Protein AF-0000000081331770 (afdb_homodimer)

Foldseek 3Di:
DPAPDLPPLDALQVFDDQKEAAWHKDAWHKNPKDFAQWKKKKAWQAAKKWKDFPFKIFIHFHQKIKIGAHGTIMMITTHGITGIMMMTGHNVLSVLADPHIFIFGHDPLLVVLRVCRNVDDSPDDCCDDPNVVSSVVNSVCRRPTDTDPRMQGHFDDPLCVVVVVPLLAQRDDLVVSCVSSVHHSVVQQVRCCVRGVDGPVRSSLSSLLNNQSNCVSNPHDLQVSCVRNPHPDSVRSQVSNCVVPVHGPVVVPVVD/DCAPDLPPLDALQVFDDQKEAAWYKDAWHKNPKDFAQWKKKKAWQAAKKWKDFPFKIFIHFHQKIKIGAHGTIMMITTHGITGIMMMTGHNVLSVLADPHIFIFGHDPLLVVLRVCRNVDDSPDDCCDDPNVVSSVVNSVCRRPTDTDPRMQGHFDDPLCVVVVVPLLAQRDDLVVSCVSSVHHQVVQQVRCCVRGVDGPVVSSLSSLLNNQSNCVSNPHDLQVSCVRNPHPDSVRSQVSNCVVPVHGPVVVPVVD

pLDDT: mean 90.41, std 10.56, range [33.41, 98.38]

Organism: NCBI:txid2813360

Sequence (512 aa):
MAWLAADASFDPDHLAAPVIGIAALLGDHDSGLHQHQRGQLLFTREGCTRITLDNQLCLLPPTRAAWIPCGLPHRAVMQRTVDYRSVYLSPALARQLPSQVRVIEVSPLLRAVLEPMAMAAFDTDWSRGRYAHLLALCLSEICDAAEQPMLLPLPQDKRLAPLMSSLDTLPPSLQALEQQVGASAKTIGRIFQRETGLGYQQWRQQWRLMRVIELLATGRSISYCAFELGFTSDSALIAFFKHMTGTTPRGYFKARMAWLAADASFDPDHLAAPVIGIAALLGDHDSGLHQHQRGQLLFTREGCTRITLDNQLCLLPPTRAAWIPCGLPHRAVMQRTVDYRSVYLSPALARQLPSQVRVIEVSPLLRAVLEPMAMAAFDTDWSRGRYAHLLALCLSEICDAAEQPMLLPLPQDKRLAPLMSSLDTLPPSLQALEQQVGASAKTIGRIFQRETGLGYQQWRQQWRLMRVIELLATGRSISYCAFELGFTSDSALIAFFKHMTGTTPRGYFKAR

Nearest PDB structures (foldseek):
  2ozj-assembly2_B-3  TM=8.052E-01  e=2.556E-04  Desulfitobacterium hafniense DCB-2
  2pfw-assembly1_B  TM=8.222E-01  e=6.216E-04  Shewanella frigidimarina NCIMB 400
  4axo-assembly1_A  TM=8.535E-01  e=2.734E-03  Clostridioides difficile 630
  3lwc-assembly1_A-2  TM=7.641E-01  e=3.902E-03  Rhizobium johnstonii 3841
  1y3t-assembly1_B  TM=4.745E-01  e=3.837E-05  Bacillus subtilis

Solvent-accessible surface area (backbone atoms only — not comparable to full-atom values): 27132 Å² total; per-residue (Å²): 108,63,59,58,56,82,77,58,84,76,64,74,76,80,53,81,41,58,54,41,33,36,32,31,78,30,49,73,34,70,69,48,81,43,65,42,64,36,13,36,41,42,34,30,75,34,24,40,36,40,33,40,41,90,52,32,41,33,58,36,46,54,56,26,29,37,40,38,37,52,58,52,55,35,26,46,37,31,50,53,65,24,41,37,36,34,38,33,26,31,54,78,62,35,68,79,41,68,85,54,72,42,36,27,52,51,46,65,47,44,50,34,40,45,52,60,47,16,54,38,59,67,80,54,64,59,86,47,68,71,48,23,32,39,49,53,49,41,54,51,44,61,69,69,36,56,76,46,93,41,65,43,60,42,68,76,56,72,70,50,44,71,62,66,76,43,68,90,49,76,76,68,54,68,72,57,42,24,69,73,49,71,44,51,64,67,55,51,34,50,49,27,33,72,57,46,71,30,44,53,67,58,44,51,50,51,50,50,49,53,48,48,52,49,42,45,52,69,68,48,51,64,60,56,44,14,60,73,67,68,40,94,34,54,66,52,39,43,50,51,42,21,71,73,72,72,39,42,69,65,56,68,62,53,85,101,107,63,59,55,57,82,77,59,84,75,64,73,77,79,53,83,42,57,54,42,33,36,34,32,80,30,48,74,36,69,69,48,80,42,64,43,63,36,12,35,41,41,34,28,73,35,24,40,36,41,33,40,42,90,52,30,40,33,58,36,46,53,55,25,29,38,40,38,36,53,57,51,56,34,26,45,38,33,50,54,64,23,41,38,35,32,37,34,27,30,54,78,60,36,67,79,41,67,86,53,74,43,35,27,50,50,46,66,47,44,51,33,42,45,52,60,46,14,49,40,59,67,81,53,65,57,85,48,68,70,47,24,31,39,49,54,49,42,54,51,42,62,67,68,37,53,76,44,94,40,65,43,60,41,66,76,58,72,70,50,44,71,61,66,75,43,67,91,47,78,76,69,54,67,70,57,42,26,69,72,50,72,45,52,64,67,55,51,33,50,47,27,32,73,57,45,71,30,44,54,69,58,45,48,50,51,49,49,51,52,49,47,51,48,42,45,52,68,67,47,51,64,60,54,44,14,58,73,68,69,40,93,33,53,67,52,39,43,51,51,42,22,70,74,70,71,39,44,69,64,56,66,61,52,85,101

InterPro domains:
  IPR003313 AraC-type arabinose-binding/dimerisation domain [PF02311] (20-117)
  IPR009057 Homedomain-like superfamily [SSF46689] (207-254)
  IPR011051 RmlC-like cupin domain superfamily [SSF51182] (19-183)
  IPR018060 AraC-like, DNA binding HTH domain [PF12833] (179-254)
  IPR018060 AraC-like, DNA binding HTH domain [PS01124] (157-255)
  IPR018060 AraC-like, DNA binding HTH domain [SM00342] (171-253)

Radius of gyration: 28.7 Å; Cα contacts (8 Å, |Δi|>4): 952; chains: 2; bounding box: 47×92×62 Å

Secondary structure (DSSP, 8-state):
-----TT----GGG--SSEEEEEEEESSEE--SB--SSEEEEEEEES-EEEEETTEEEEE-TTEEEEE-TT--EEEEE-S-EEEEEEEE-HHHHTTS-SS-EEEE--HHHHHHHHHHHHS-TT---SSHHHHHHHHHHHHHHHHSPB---EEE----GGGHHHHHTTTSPPPPHHHHHHHHT--HHHHHHHHHHHHSS-HHHHHHHHHHHHHHHHHHTT--HHHHHHHTT-S-HHHHHHHHHHHHSS-HHHHHHT-/--B--TT----GGG--SSEEEEEEEESSEE--SB--SSEEEEEEEES-EEEEETTEEEEE-TTEEEEE-TT--EEEEE-S-EEEEEEEE-HHHHTTS-SS-EEEE--HHHHHHHHHHHHS-TT---SSHHHHHHHHHHHHHHHHSPB---EEE----GGGHHHHHTTTSPPPPHHHHHHHHT--HHHHHHHHHHHHSS-HHHHHHHHHHHHHHHHHHTT--HHHHHHHTT-S-HHHHHHHHHHHHSS-HHHHHH--

Structure (mmCIF, N/CA/C/O backbone):
data_AF-0000000081331770-model_v1
#
loop_
_entity.id
_entity.type
_entity.pdbx_description
1 polymer 'Helix-turn-helix domain-containing protein'
#
loop_
_atom_site.group_PDB
_atom_site.id
_atom_site.type_symbol
_atom_site.label_atom_id
_atom_site.label_alt_id
_atom_site.label_comp_id
_atom_site.label_asym_id
_atom_site.label_entity_id
_atom_site.label_seq_id
_atom_site.pdbx_PDB_ins_code
_atom_site.Cartn_x
_atom_site.Cartn_y
_atom_site.Cartn_z
_atom_site.occupancy
_atom_site.B_iso_or_equiv
_atom_site.auth_seq_id
_atom_site.auth_comp_id
_atom_site.auth_asym_id
_atom_site.auth_atom_id
_atom_site.pdbx_PDB_model_num
ATOM 1 N N . MET A 1 1 ? 20 -4.035 0.643 1 33.41 1 MET A N 1
ATOM 2 C CA . MET A 1 1 ? 19.219 -4.809 -0.312 1 33.41 1 MET A CA 1
ATOM 3 C C . MET A 1 1 ? 20.016 -5.992 -0.851 1 33.41 1 MET A C 1
ATOM 5 O O . MET A 1 1 ? 21.094 -5.812 -1.406 1 33.41 1 MET A O 1
ATOM 9 N N . ALA A 1 2 ? 19.984 -7.027 -0.24 1 39.53 2 ALA A N 1
ATOM 10 C CA . ALA A 1 2 ? 20.828 -8.047 -0.861 1 39.53 2 ALA A CA 1
ATOM 11 C C . ALA A 1 2 ? 20.422 -8.289 -2.311 1 39.53 2 ALA A C 1
ATOM 13 O O . ALA A 1 2 ? 19.266 -8.641 -2.586 1 39.53 2 ALA A O 1
ATOM 14 N N . TRP A 1 3 ? 20.844 -7.465 -3.16 1 42.75 3 TRP A N 1
ATOM 15 C CA . TRP A 1 3 ? 20.75 -7.691 -4.598 1 42.75 3 TRP A CA 1
ATOM 16 C C . TRP A 1 3 ? 21.344 -9.039 -4.984 1 42.75 3 TRP A C 1
ATOM 18 O O . TRP A 1 3 ? 22.516 -9.305 -4.695 1 42.75 3 TRP A O 1
ATOM 28 N N . LEU A 1 4 ? 20.672 -9.961 -4.758 1 46.44 4 LEU A N 1
ATOM 29 C CA . LEU A 1 4 ? 21.281 -11.148 -5.332 1 46.44 4 LEU A CA 1
ATOM 30 C C . LEU A 1 4 ? 21.5 -10.984 -6.832 1 46.44 4 LEU A C 1
ATOM 32 O O . LEU A 1 4 ? 20.594 -10.578 -7.555 1 46.44 4 LEU A O 1
ATOM 36 N N . ALA A 1 5 ? 22.578 -10.875 -7.152 1 45.22 5 ALA A N 1
ATOM 37 C CA . ALA A 1 5 ? 22.922 -11.047 -8.562 1 45.22 5 ALA A CA 1
ATOM 38 C C . ALA A 1 5 ? 22.234 -12.266 -9.156 1 45.22 5 ALA A C 1
ATOM 40 O O . ALA A 1 5 ? 22.016 -13.266 -8.461 1 45.22 5 ALA A O 1
ATOM 41 N N . ALA A 1 6 ? 21.469 -12.109 -10.258 1 45.16 6 ALA A N 1
ATOM 42 C CA . ALA A 1 6 ? 20.734 -13.07 -11.086 1 45.16 6 ALA A CA 1
ATOM 43 C C . ALA A 1 6 ? 21.25 -14.492 -10.852 1 45.16 6 ALA A C 1
ATOM 45 O O . ALA A 1 6 ? 20.469 -15.445 -10.828 1 45.16 6 ALA A O 1
ATOM 46 N N . ASP A 1 7 ? 22.5 -14.664 -10.844 1 43.66 7 ASP A N 1
ATOM 47 C CA . ASP A 1 7 ? 23.156 -15.961 -10.906 1 43.66 7 ASP A CA 1
ATOM 48 C C . ASP A 1 7 ? 23.484 -16.484 -9.508 1 43.66 7 ASP A C 1
ATOM 50 O O . ASP A 1 7 ? 24.016 -17.594 -9.359 1 43.66 7 ASP A O 1
ATOM 54 N N . ALA A 1 8 ? 23.375 -15.727 -8.555 1 51.72 8 ALA A N 1
ATOM 55 C CA . ALA A 1 8 ? 23.953 -16.203 -7.301 1 51.72 8 ALA A CA 1
ATOM 56 C C . ALA A 1 8 ? 23.078 -17.281 -6.664 1 51.72 8 ALA A C 1
ATOM 58 O O . ALA A 1 8 ? 21.859 -17.109 -6.539 1 51.72 8 ALA A O 1
ATOM 59 N N . SER A 1 9 ? 23.438 -18.609 -6.793 1 60.59 9 SER A N 1
ATOM 60 C CA . SER A 1 9 ? 22.891 -19.781 -6.109 1 60.59 9 SER A CA 1
ATOM 61 C C . SER A 1 9 ? 22.547 -19.469 -4.664 1 60.59 9 SER A C 1
ATOM 63 O O . SER A 1 9 ? 23.422 -19.344 -3.812 1 60.59 9 SER A O 1
ATOM 65 N N . PHE A 1 10 ? 21.562 -18.719 -4.449 1 71.75 10 PHE A N 1
ATOM 66 C CA . PHE A 1 10 ? 21.156 -18.422 -3.08 1 71.75 10 PHE A CA 1
ATOM 67 C C . PHE A 1 10 ? 20.531 -19.656 -2.428 1 71.75 10 PHE A C 1
ATOM 69 O O . PHE A 1 10 ? 19.578 -20.219 -2.953 1 71.75 10 PHE A O 1
ATOM 76 N N . ASP A 1 11 ? 21.281 -20.203 -1.466 1 81.62 11 ASP A N 1
ATOM 77 C CA . ASP A 1 11 ? 20.766 -21.328 -0.687 1 81.62 11 ASP A CA 1
ATOM 78 C C . ASP A 1 11 ? 20.25 -20.859 0.676 1 81.62 11 ASP A C 1
ATOM 80 O O . ASP A 1 11 ? 21.047 -20.672 1.604 1 81.62 11 ASP A O 1
ATOM 84 N N . PRO A 1 12 ? 18.969 -20.734 0.854 1 84.56 12 PRO A N 1
ATOM 85 C CA . PRO A 1 12 ? 18.406 -20.219 2.109 1 84.56 12 PRO A CA 1
ATOM 86 C C . PRO A 1 12 ? 18.609 -21.188 3.275 1 84.56 12 PRO A C 1
ATOM 88 O O . PRO A 1 12 ? 18.484 -20.797 4.438 1 84.56 12 PRO A O 1
ATOM 91 N N . ASP A 1 13 ? 18.953 -22.406 3 1 89.5 13 ASP A N 1
ATOM 92 C CA . ASP A 1 13 ? 19.016 -23.422 4.043 1 89.5 13 ASP A CA 1
ATOM 93 C C . ASP A 1 13 ? 20.266 -23.25 4.906 1 89.5 13 ASP A C 1
ATOM 95 O O . ASP A 1 13 ? 20.359 -23.797 6 1 89.5 13 ASP A O 1
ATOM 99 N N . HIS A 1 14 ? 21.203 -22.438 4.465 1 87.06 14 HIS A N 1
ATOM 100 C CA . HIS A 1 14 ? 22.438 -22.25 5.207 1 87.06 14 HIS A CA 1
ATOM 101 C C . HIS A 1 14 ? 22.266 -21.172 6.285 1 87.06 14 HIS A C 1
ATOM 103 O O . HIS A 1 14 ? 23.141 -21.031 7.152 1 87.06 14 HIS A O 1
ATOM 109 N N . LEU A 1 15 ? 21.234 -20.469 6.234 1 88.62 15 LEU A N 1
ATOM 110 C CA . LEU A 1 15 ? 21 -19.375 7.176 1 88.62 15 LEU A CA 1
ATOM 111 C C . LEU A 1 15 ? 20.156 -19.844 8.359 1 88.62 15 LEU A C 1
ATOM 113 O O . LEU A 1 15 ? 19.266 -20.688 8.195 1 88.62 15 LEU A O 1
ATOM 117 N N . ALA A 1 16 ? 20.391 -19.344 9.484 1 89.88 16 ALA A N 1
ATOM 118 C CA . ALA A 1 16 ? 19.797 -19.859 10.719 1 89.88 16 ALA A CA 1
ATOM 119 C C . ALA A 1 16 ? 18.484 -19.156 11.031 1 89.88 16 ALA A C 1
ATOM 121 O O . ALA A 1 16 ? 17.594 -19.734 11.664 1 89.88 16 ALA A O 1
ATOM 122 N N . ALA A 1 17 ? 18.359 -17.922 10.633 1 94 17 ALA A N 1
ATOM 123 C CA . ALA A 1 17 ? 17.156 -17.156 10.984 1 94 17 ALA A CA 1
ATOM 124 C C . ALA A 1 17 ? 15.898 -17.844 10.477 1 94 17 ALA A C 1
ATOM 126 O O . ALA A 1 17 ? 15.906 -18.453 9.398 1 94 17 ALA A O 1
ATOM 127 N N . PRO A 1 18 ? 14.875 -17.781 11.219 1 96.69 18 PRO A N 1
ATOM 128 C CA . PRO A 1 18 ? 13.656 -18.484 10.812 1 96.69 18 PRO A CA 1
ATOM 129 C C . PRO A 1 18 ? 13.023 -17.891 9.555 1 96.69 18 PRO A C 1
ATOM 131 O O . PRO A 1 18 ? 12.242 -18.562 8.875 1 96.69 18 PRO A O 1
ATOM 134 N N . VAL A 1 19 ? 13.336 -16.672 9.25 1 97.62 19 VAL A N 1
ATOM 135 C CA . VAL A 1 19 ? 12.852 -15.984 8.055 1 97.62 19 VAL A CA 1
ATOM 136 C C . VAL A 1 19 ? 14.023 -15.375 7.285 1 97.62 19 VAL A C 1
ATOM 138 O O . VAL A 1 19 ? 14.875 -14.719 7.879 1 97.62 19 VAL A O 1
ATOM 141 N N . ILE A 1 20 ? 14.078 -15.617 6.039 1 95.88 20 ILE A N 1
ATOM 142 C CA . ILE A 1 20 ? 15.094 -15.039 5.16 1 95.88 20 ILE A CA 1
ATOM 143 C C . ILE A 1 20 ? 14.406 -14.32 3.998 1 95.88 20 ILE A C 1
ATOM 145 O O . ILE A 1 20 ? 13.609 -14.922 3.27 1 95.88 20 ILE A O 1
ATOM 149 N N . GLY A 1 21 ? 14.68 -13.023 3.848 1 94.5 21 GLY A N 1
ATOM 150 C CA . GLY A 1 21 ? 14.109 -12.242 2.758 1 94.5 21 GLY A CA 1
ATOM 151 C C . GLY A 1 21 ? 15.125 -11.891 1.687 1 94.5 21 GLY A C 1
ATOM 152 O O . GLY A 1 21 ? 16.297 -11.672 1.985 1 94.5 21 GLY A O 1
ATOM 153 N N . ILE A 1 22 ? 14.641 -11.898 0.518 1 92.5 22 ILE A N 1
ATOM 154 C CA . ILE A 1 22 ? 15.461 -11.477 -0.608 1 92.5 22 ILE A CA 1
ATOM 155 C C . ILE A 1 22 ? 14.656 -10.547 -1.518 1 92.5 22 ILE A C 1
ATOM 157 O O . ILE A 1 22 ? 13.477 -10.797 -1.778 1 92.5 22 ILE A O 1
ATOM 161 N N . ALA A 1 23 ? 15.242 -9.469 -1.907 1 91.88 23 ALA A N 1
ATOM 162 C CA . ALA A 1 23 ? 14.703 -8.562 -2.918 1 91.88 23 ALA A CA 1
ATOM 163 C C . ALA A 1 23 ? 15.719 -8.32 -4.035 1 91.88 23 ALA A C 1
ATOM 165 O O . ALA A 1 23 ? 16.906 -8.164 -3.775 1 91.88 23 ALA A O 1
ATOM 166 N N . ALA A 1 24 ? 15.148 -8.43 -5.273 1 88.12 24 ALA A N 1
ATOM 167 C CA . ALA A 1 24 ? 16.047 -8.234 -6.402 1 88.12 24 ALA A CA 1
ATOM 168 C C . ALA A 1 24 ? 15.297 -7.734 -7.629 1 88.12 24 ALA A C 1
ATOM 170 O O . ALA A 1 24 ? 14.086 -7.953 -7.75 1 88.12 24 ALA A O 1
ATOM 171 N N . LEU A 1 25 ? 15.961 -7.004 -8.391 1 87 25 LEU A N 1
ATOM 172 C CA . LEU A 1 25 ? 15.531 -6.746 -9.766 1 87 25 LEU A CA 1
ATOM 173 C C . LEU A 1 25 ? 16.234 -7.691 -10.734 1 87 25 LEU A C 1
ATOM 175 O O . LEU A 1 25 ? 17.438 -7.621 -10.922 1 87 25 LEU A O 1
ATOM 179 N N . LEU A 1 26 ? 15.398 -8.531 -11.281 1 83.69 26 LEU A N 1
ATOM 180 C CA . LEU A 1 26 ? 15.984 -9.594 -12.102 1 83.69 26 LEU A CA 1
ATOM 181 C C . LEU A 1 26 ? 15.625 -9.398 -13.57 1 83.69 26 LEU A C 1
ATOM 183 O O . LEU A 1 26 ? 14.508 -9 -13.891 1 83.69 26 LEU A O 1
ATOM 187 N N . GLY A 1 27 ? 16.578 -9.562 -14.367 1 82.88 27 GLY A N 1
ATOM 188 C CA . GLY A 1 27 ? 16.266 -9.75 -15.773 1 82.88 27 GLY A CA 1
ATOM 189 C C . GLY A 1 27 ? 15.883 -11.18 -16.109 1 82.88 27 GLY A C 1
ATOM 190 O O . GLY A 1 27 ? 15.211 -11.852 -15.328 1 82.88 27 GLY A O 1
ATOM 191 N N . ASP A 1 28 ? 16.25 -11.617 -17.328 1 85.19 28 ASP A N 1
ATOM 192 C CA . ASP A 1 28 ? 16.047 -13.031 -17.641 1 85.19 28 ASP A CA 1
ATOM 193 C C . ASP A 1 28 ? 16.766 -13.93 -16.641 1 85.19 28 ASP A C 1
ATOM 195 O O . ASP A 1 28 ? 17.969 -13.773 -16.422 1 85.19 28 ASP A O 1
ATOM 199 N N . HIS A 1 29 ? 15.914 -14.75 -16.047 1 87.31 29 HIS A N 1
ATOM 200 C CA . HIS A 1 29 ? 16.469 -15.617 -15.023 1 87.31 29 HIS A CA 1
ATOM 201 C C . HIS A 1 29 ? 15.812 -17 -15.039 1 87.31 29 HIS A C 1
ATOM 203 O O . HIS A 1 29 ? 14.594 -17.094 -15.211 1 87.31 29 HIS A O 1
ATOM 209 N N . ASP A 1 30 ? 16.609 -17.984 -14.922 1 89.19 30 ASP A N 1
ATOM 210 C CA . ASP A 1 30 ? 16.188 -19.375 -14.742 1 89.19 30 ASP A CA 1
ATOM 211 C C . ASP A 1 30 ? 16.828 -19.984 -13.492 1 89.19 30 ASP A C 1
ATOM 213 O O . ASP A 1 30 ? 18.047 -20.203 -13.461 1 89.19 30 ASP A O 1
ATOM 217 N N . SER A 1 31 ? 16.047 -20.266 -12.5 1 88.19 31 SER A N 1
ATOM 218 C CA . SER A 1 31 ? 16.578 -20.766 -11.242 1 88.19 31 SER A CA 1
ATOM 219 C C . SER A 1 31 ? 17.094 -22.188 -11.383 1 88.19 31 SER A C 1
ATOM 221 O O . SER A 1 31 ? 17.812 -22.688 -10.508 1 88.19 31 SER A O 1
ATOM 223 N N . GLY A 1 32 ? 16.734 -22.844 -12.562 1 89.44 32 GLY A N 1
ATOM 224 C CA . GLY A 1 32 ? 16.938 -24.297 -12.617 1 89.44 32 GLY A CA 1
ATOM 225 C C . GLY A 1 32 ? 16.078 -25.047 -11.617 1 89.44 32 GLY A C 1
ATOM 226 O O . GLY A 1 32 ? 15.445 -24.438 -10.75 1 89.44 32 GLY A O 1
ATOM 227 N N . LEU A 1 33 ? 15.961 -26.297 -11.828 1 90.94 33 LEU A N 1
ATOM 228 C CA . LEU A 1 33 ? 15.234 -27.125 -10.875 1 90.94 33 LEU A CA 1
ATOM 229 C C . LEU A 1 33 ? 15.969 -27.188 -9.539 1 90.94 33 LEU A C 1
ATOM 231 O O . LEU A 1 33 ? 17.172 -27.422 -9.492 1 90.94 33 LEU A O 1
ATOM 235 N N . HIS A 1 34 ? 15.32 -26.859 -8.484 1 92.62 34 HIS A N 1
ATOM 236 C CA . HIS A 1 34 ? 15.914 -26.891 -7.152 1 92.62 34 HIS A CA 1
ATOM 237 C C . HIS A 1 34 ? 14.859 -27.109 -6.078 1 92.62 34 HIS A C 1
ATOM 239 O O . HIS A 1 34 ? 13.664 -27.156 -6.379 1 92.62 34 HIS A O 1
ATOM 245 N N . GLN A 1 35 ? 15.336 -27.359 -4.895 1 93.19 35 GLN A N 1
ATOM 246 C CA . GLN A 1 35 ? 14.461 -27.484 -3.73 1 93.19 35 GLN A CA 1
ATOM 247 C C . GLN A 1 35 ? 15.164 -26.984 -2.469 1 93.19 35 GLN A C 1
ATOM 249 O O . GLN A 1 35 ? 16.391 -26.828 -2.451 1 93.19 35 GLN A O 1
ATOM 254 N N . HIS A 1 36 ? 14.477 -26.703 -1.533 1 93.5 36 HIS A N 1
ATOM 255 C CA . HIS A 1 36 ? 14.984 -26.297 -0.229 1 93.5 36 HIS A CA 1
ATOM 256 C C . HIS A 1 36 ? 14.031 -26.719 0.888 1 93.5 36 HIS A C 1
ATOM 258 O O . HIS A 1 36 ? 12.883 -27.062 0.628 1 93.5 36 HIS A O 1
ATOM 264 N N . GLN A 1 37 ? 14.641 -26.734 2.107 1 95.25 37 GLN A N 1
ATOM 265 C CA . GLN A 1 37 ? 13.906 -27.219 3.273 1 95.25 37 GLN A CA 1
ATOM 266 C C . GLN A 1 37 ? 12.93 -26.156 3.783 1 95.25 37 GLN A C 1
ATOM 268 O O . GLN A 1 37 ? 12.055 -26.453 4.598 1 95.25 37 GLN A O 1
ATOM 273 N N . ARG A 1 38 ? 13.055 -25.016 3.312 1 97.25 38 ARG A N 1
ATOM 274 C CA . ARG A 1 38 ? 12.219 -23.906 3.744 1 97.25 38 ARG A CA 1
ATOM 275 C C . ARG A 1 38 ? 11.023 -23.734 2.811 1 97.25 38 ARG A C 1
ATOM 277 O O . ARG A 1 38 ? 11.086 -24.094 1.633 1 97.25 38 ARG A O 1
ATOM 284 N N . GLY A 1 39 ? 9.922 -23.297 3.416 1 97.19 39 GLY A N 1
ATOM 285 C CA . GLY A 1 39 ? 8.883 -22.781 2.535 1 97.19 39 GLY A CA 1
ATOM 286 C C . GLY A 1 39 ? 9.242 -21.453 1.895 1 97.19 39 GLY A C 1
ATOM 287 O O . GLY A 1 39 ? 10.086 -20.719 2.406 1 97.19 39 GLY A O 1
ATOM 288 N N . GLN A 1 40 ? 8.609 -21.219 0.842 1 96.81 40 GLN A N 1
ATOM 289 C CA . GLN A 1 40 ? 8.953 -20 0.123 1 96.81 40 GLN A CA 1
ATOM 290 C C . GLN A 1 40 ? 7.699 -19.281 -0.357 1 96.81 40 GLN A C 1
ATOM 292 O O . GLN A 1 40 ? 6.785 -19.906 -0.907 1 96.81 40 GLN A O 1
ATOM 297 N N . LEU A 1 41 ? 7.566 -18.031 -0.028 1 97.5 41 LEU A N 1
ATOM 298 C CA . LEU A 1 41 ? 6.602 -17.141 -0.656 1 97.5 41 LEU A CA 1
ATOM 299 C C . LEU A 1 41 ? 7.273 -16.281 -1.725 1 97.5 41 LEU A C 1
ATOM 301 O O . LEU A 1 41 ? 8.125 -15.453 -1.413 1 97.5 41 LEU A O 1
ATOM 305 N N . LEU A 1 42 ? 6.887 -16.484 -2.965 1 95.19 42 LEU A N 1
ATOM 306 C CA . LEU A 1 42 ? 7.445 -15.773 -4.109 1 95.19 42 LEU A CA 1
ATOM 307 C C . LEU A 1 42 ? 6.461 -14.734 -4.645 1 95.19 42 LEU A C 1
ATOM 309 O O . LEU A 1 42 ? 5.293 -15.055 -4.895 1 95.19 42 LEU A O 1
ATOM 313 N N . PHE A 1 43 ? 6.938 -13.555 -4.605 1 92.5 43 PHE A N 1
ATOM 314 C CA . PHE A 1 43 ? 6.121 -12.414 -5.004 1 92.5 43 PHE A CA 1
ATOM 315 C C . PHE A 1 43 ? 6.844 -11.57 -6.043 1 92.5 43 PHE A C 1
ATOM 317 O O . PHE A 1 43 ? 8.055 -11.336 -5.934 1 92.5 43 PHE A O 1
ATOM 324 N N . THR A 1 44 ? 6.121 -11.172 -7.141 1 85.69 44 THR A N 1
ATOM 325 C CA . THR A 1 44 ? 6.668 -10.266 -8.148 1 85.69 44 THR A CA 1
ATOM 326 C C . THR A 1 44 ? 5.855 -8.977 -8.219 1 85.69 44 THR A C 1
ATOM 328 O O . THR A 1 44 ? 4.652 -9.008 -8.484 1 85.69 44 THR A O 1
ATOM 331 N N . ARG A 1 45 ? 6.48 -7.859 -8.039 1 84.44 45 ARG A N 1
ATOM 332 C CA . ARG A 1 45 ? 5.816 -6.562 -8.102 1 84.44 45 ARG A CA 1
ATOM 333 C C . ARG A 1 45 ? 5.559 -6.148 -9.547 1 84.44 45 ARG A C 1
ATOM 335 O O . ARG A 1 45 ? 4.574 -5.465 -9.836 1 84.44 45 ARG A O 1
ATOM 342 N N . GLU A 1 46 ? 6.441 -6.48 -10.367 1 83.75 46 GLU A N 1
ATOM 343 C CA . GLU A 1 46 ? 6.363 -6.23 -11.805 1 83.75 46 GLU A CA 1
ATOM 344 C C . GLU A 1 46 ? 6.91 -7.41 -12.602 1 83.75 46 GLU A C 1
ATOM 346 O O . GLU A 1 46 ? 7.848 -8.078 -12.164 1 83.75 46 GLU A O 1
ATOM 351 N N . GLY A 1 47 ? 6.258 -7.574 -13.766 1 85.38 47 GLY A N 1
ATOM 352 C CA . GLY A 1 47 ? 6.664 -8.703 -14.586 1 85.38 47 GLY A CA 1
ATOM 353 C C . GLY A 1 47 ? 5.863 -9.961 -14.305 1 85.38 47 GLY A C 1
ATOM 354 O O . GLY A 1 47 ? 4.789 -9.898 -13.703 1 85.38 47 GLY A O 1
ATOM 355 N N . CYS A 1 48 ? 6.379 -11.07 -14.859 1 88.94 48 CYS A N 1
ATOM 356 C CA . CYS A 1 48 ? 5.707 -12.359 -14.695 1 88.94 48 CYS A CA 1
ATOM 357 C C . CYS A 1 48 ? 6.719 -13.484 -14.5 1 88.94 48 CYS A C 1
ATOM 359 O O . CYS A 1 48 ? 7.797 -13.469 -15.102 1 88.94 48 CYS A O 1
ATOM 361 N N . THR A 1 49 ? 6.352 -14.391 -13.648 1 91.44 49 THR A N 1
ATOM 362 C CA . THR A 1 49 ? 7.203 -15.539 -13.359 1 91.44 49 THR A CA 1
ATOM 363 C C . THR A 1 49 ? 6.461 -16.844 -13.633 1 91.44 49 THR A C 1
ATOM 365 O O . THR A 1 49 ? 5.281 -16.984 -13.297 1 91.44 49 THR A O 1
ATOM 368 N N . ARG A 1 50 ? 7.168 -17.703 -14.305 1 90.94 50 ARG A N 1
ATOM 369 C CA . ARG A 1 50 ? 6.664 -19.062 -14.492 1 90.94 50 ARG A CA 1
ATOM 370 C C . ARG A 1 50 ? 7.359 -20.047 -13.547 1 90.94 50 ARG A C 1
ATOM 372 O O . ARG A 1 50 ? 8.594 -20.109 -13.516 1 90.94 50 ARG A O 1
ATOM 379 N N . ILE A 1 51 ? 6.562 -20.703 -12.836 1 92.75 51 ILE A N 1
ATOM 380 C CA . ILE A 1 51 ? 7.105 -21.703 -11.922 1 92.75 51 ILE A CA 1
ATOM 381 C C . ILE A 1 51 ? 6.637 -23.094 -12.336 1 92.75 51 ILE A C 1
ATOM 383 O O . ILE A 1 51 ? 5.438 -23.344 -12.477 1 92.75 51 ILE A O 1
ATOM 387 N N . THR A 1 52 ? 7.535 -23.906 -12.586 1 90.75 52 THR A N 1
ATOM 388 C CA . THR A 1 52 ? 7.211 -25.297 -12.898 1 90.75 52 THR A CA 1
ATOM 389 C C . THR A 1 52 ? 7.434 -26.188 -11.68 1 90.75 52 THR A C 1
ATOM 391 O O . THR A 1 52 ? 8.492 -26.125 -11.047 1 90.75 52 THR A O 1
ATOM 394 N N . LEU A 1 53 ? 6.441 -26.875 -11.391 1 90.94 53 LEU A N 1
ATOM 395 C CA . LEU A 1 53 ? 6.453 -27.891 -10.328 1 90.94 53 LEU A CA 1
ATOM 396 C C . LEU A 1 53 ? 6.348 -29.297 -10.914 1 90.94 53 LEU A C 1
ATOM 398 O O . LEU A 1 53 ? 6.281 -29.453 -12.133 1 90.94 53 LEU A O 1
ATOM 402 N N . ASP A 1 54 ? 6.473 -30.344 -10.141 1 81.69 54 ASP A N 1
ATOM 403 C CA . ASP A 1 54 ? 6.453 -31.719 -10.633 1 81.69 54 ASP A CA 1
ATOM 404 C C . ASP A 1 54 ? 5.254 -31.953 -11.547 1 81.69 54 ASP A C 1
ATOM 406 O O . ASP A 1 54 ? 5.398 -32.5 -12.648 1 81.69 54 ASP A O 1
ATOM 410 N N . ASN A 1 55 ? 4.133 -31.594 -11.289 1 83.38 55 ASN A N 1
ATOM 411 C CA . ASN A 1 55 ? 2.98 -31.906 -12.133 1 83.38 55 ASN A CA 1
ATOM 412 C C . ASN A 1 55 ? 2.07 -30.688 -12.297 1 83.38 55 ASN A C 1
ATOM 414 O O . ASN A 1 55 ? 0.856 -30.828 -12.445 1 83.38 55 ASN A O 1
ATOM 418 N N . GLN A 1 56 ? 2.736 -29.609 -12.258 1 91.25 56 GLN A N 1
ATOM 419 C CA . GLN A 1 56 ? 1.916 -28.406 -12.383 1 91.25 56 GLN A CA 1
ATOM 420 C C . GLN A 1 56 ? 2.73 -27.234 -12.93 1 91.25 56 GLN A C 1
ATOM 422 O O . GLN A 1 56 ? 3.934 -27.141 -12.68 1 91.25 56 GLN A O 1
ATOM 427 N N . LEU A 1 57 ? 2.086 -26.469 -13.703 1 91.88 57 LEU A N 1
ATOM 428 C CA . LEU A 1 57 ? 2.611 -25.172 -14.125 1 91.88 57 LEU A CA 1
ATOM 429 C C . LEU A 1 57 ? 1.928 -24.031 -13.375 1 91.88 57 LEU A C 1
ATOM 431 O O . LEU A 1 57 ? 0.706 -24.047 -13.211 1 91.88 57 LEU A O 1
ATOM 435 N N . CYS A 1 58 ? 2.736 -23.172 -12.859 1 92.69 58 CYS A N 1
ATOM 436 C CA . CYS A 1 58 ? 2.23 -22.031 -12.102 1 92.69 58 CYS A CA 1
ATOM 437 C C . CYS A 1 58 ? 2.65 -20.719 -12.75 1 92.69 58 CYS A C 1
ATOM 439 O O . CYS A 1 58 ? 3.822 -20.531 -13.078 1 92.69 58 CYS A O 1
ATOM 441 N N . LEU A 1 59 ? 1.763 -19.906 -12.953 1 91.38 59 LEU A N 1
ATOM 442 C CA . LEU A 1 59 ? 2.045 -18.562 -13.445 1 91.38 59 LEU A CA 1
ATOM 443 C C . LEU A 1 59 ? 1.829 -17.531 -12.352 1 91.38 59 LEU A C 1
ATOM 445 O O . LEU A 1 59 ? 0.798 -17.547 -11.68 1 91.38 59 LEU A O 1
ATOM 449 N N . LEU A 1 60 ? 2.756 -16.641 -12.258 1 92.12 60 LEU A N 1
ATOM 450 C CA . LEU A 1 60 ? 2.707 -15.586 -11.25 1 92.12 60 LEU A CA 1
ATOM 451 C C . LEU A 1 60 ? 2.701 -14.203 -11.898 1 92.12 60 LEU A C 1
ATOM 453 O O . LEU A 1 60 ? 3.76 -13.602 -12.102 1 92.12 60 LEU A O 1
ATOM 457 N N . PRO A 1 61 ? 1.546 -13.727 -12.18 1 86.81 61 PRO A N 1
ATOM 458 C CA . PRO A 1 61 ? 1.479 -12.336 -12.648 1 86.81 61 PRO A CA 1
ATOM 459 C C . PRO A 1 61 ? 1.687 -11.328 -11.531 1 86.81 61 PRO A C 1
ATOM 461 O O . PRO A 1 61 ? 1.831 -11.703 -10.367 1 86.81 61 PRO A O 1
ATOM 464 N N . PRO A 1 62 ? 1.72 -10.008 -11.938 1 83.81 62 PRO A N 1
ATOM 465 C CA . PRO A 1 62 ? 1.877 -9.008 -10.875 1 83.81 62 PRO A CA 1
ATOM 466 C C . PRO A 1 62 ? 0.754 -9.062 -9.844 1 83.81 62 PRO A C 1
ATOM 468 O O . PRO A 1 62 ? -0.376 -9.43 -10.172 1 83.81 62 PRO A O 1
ATOM 471 N N . THR A 1 63 ? 0.963 -8.836 -8.578 1 82.25 63 THR A N 1
ATOM 472 C CA . THR A 1 63 ? 0.041 -8.719 -7.453 1 82.25 63 THR A CA 1
ATOM 473 C C . THR A 1 63 ? -0.366 -10.094 -6.938 1 82.25 63 THR A C 1
ATOM 475 O O . THR A 1 63 ? -1.322 -10.219 -6.172 1 82.25 63 THR A O 1
ATOM 478 N N . ARG A 1 64 ? 0.248 -11.109 -7.5 1 91.44 64 ARG A N 1
ATOM 479 C CA . ARG A 1 64 ? 0.038 -12.445 -6.953 1 91.44 64 ARG A CA 1
ATOM 480 C C . ARG A 1 64 ? 1.326 -13 -6.352 1 91.44 64 ARG A C 1
ATOM 482 O O . ARG A 1 64 ? 2.422 -12.555 -6.699 1 91.44 64 ARG A O 1
ATOM 489 N N . ALA A 1 65 ? 1.139 -13.898 -5.484 1 95.75 65 ALA A N 1
ATOM 490 C CA . ALA A 1 65 ? 2.262 -14.594 -4.859 1 95.75 65 ALA A CA 1
ATOM 491 C C . ALA A 1 65 ? 2.055 -16.109 -4.887 1 95.75 65 ALA A C 1
ATOM 493 O O . ALA A 1 65 ? 0.917 -16.578 -4.891 1 95.75 65 ALA A O 1
ATOM 494 N N . ALA A 1 66 ? 3.092 -16.828 -4.973 1 96.44 66 ALA A N 1
ATOM 495 C CA . ALA A 1 66 ? 3.047 -18.281 -4.871 1 96.44 66 ALA A CA 1
ATOM 496 C C . ALA A 1 66 ? 3.619 -18.75 -3.535 1 96.44 66 ALA A C 1
ATOM 498 O O . ALA A 1 66 ? 4.754 -18.422 -3.188 1 96.44 66 ALA A O 1
ATOM 499 N N . TRP A 1 67 ? 2.836 -19.453 -2.826 1 97.25 67 TRP A N 1
ATOM 500 C CA . TRP A 1 67 ? 3.346 -20.172 -1.669 1 97.25 67 TRP A CA 1
ATOM 501 C C . TRP A 1 67 ? 3.822 -21.578 -2.068 1 97.25 67 TRP A C 1
ATOM 503 O O . TRP A 1 67 ? 3.055 -22.359 -2.625 1 97.25 67 TRP A O 1
ATOM 513 N N . ILE A 1 68 ? 5.043 -21.891 -1.814 1 96.38 68 ILE A N 1
ATOM 514 C CA . ILE A 1 68 ? 5.664 -23.172 -2.133 1 96.38 68 ILE A CA 1
ATOM 515 C C . ILE A 1 68 ? 6.102 -23.859 -0.844 1 96.38 68 ILE A C 1
ATOM 517 O O . ILE A 1 68 ? 7.035 -23.406 -0.175 1 96.38 68 ILE A O 1
ATOM 521 N N . PRO A 1 69 ? 5.512 -24.984 -0.479 1 97.06 69 PRO A N 1
ATOM 522 C CA . PRO A 1 69 ? 5.852 -25.672 0.765 1 97.06 69 PRO A CA 1
ATOM 523 C C . PRO A 1 69 ? 7.281 -26.219 0.77 1 97.06 69 PRO A C 1
ATOM 525 O O . PRO A 1 69 ? 7.934 -26.25 -0.276 1 97.06 69 PRO A O 1
ATOM 528 N N . CYS A 1 70 ? 7.707 -26.609 1.958 1 96.81 70 CYS A N 1
ATOM 529 C CA . CYS A 1 70 ? 9.055 -27.141 2.176 1 96.81 70 CYS A CA 1
ATOM 530 C C . CYS A 1 70 ? 9.305 -28.359 1.313 1 96.81 70 CYS A C 1
ATOM 532 O O . CYS A 1 70 ? 8.422 -29.203 1.145 1 96.81 70 CYS A O 1
ATOM 534 N N . GLY A 1 71 ? 10.484 -28.359 0.735 1 94.81 71 GLY A N 1
ATOM 535 C CA . GLY A 1 71 ? 10.984 -29.578 0.116 1 94.81 71 GLY A CA 1
ATOM 536 C C . GLY A 1 71 ? 10.406 -29.828 -1.268 1 94.81 71 GLY A C 1
ATOM 537 O O . GLY A 1 71 ? 10.688 -30.844 -1.888 1 94.81 71 GLY A O 1
ATOM 538 N N . LEU A 1 72 ? 9.641 -29.047 -1.8 1 94.06 72 LEU A N 1
ATOM 539 C CA . LEU A 1 72 ? 9.031 -29.234 -3.109 1 94.06 72 LEU A CA 1
ATOM 540 C C . LEU A 1 72 ? 9.969 -28.781 -4.223 1 94.06 72 LEU A C 1
ATOM 542 O O . LEU A 1 72 ? 10.359 -27.609 -4.273 1 94.06 72 LEU A O 1
ATOM 546 N N . PRO A 1 73 ? 10.336 -29.719 -5.102 1 94.44 73 PRO A N 1
ATOM 547 C CA . PRO A 1 73 ? 11.148 -29.297 -6.246 1 94.44 73 PRO A CA 1
ATOM 548 C C . PRO A 1 73 ? 10.414 -28.344 -7.172 1 94.44 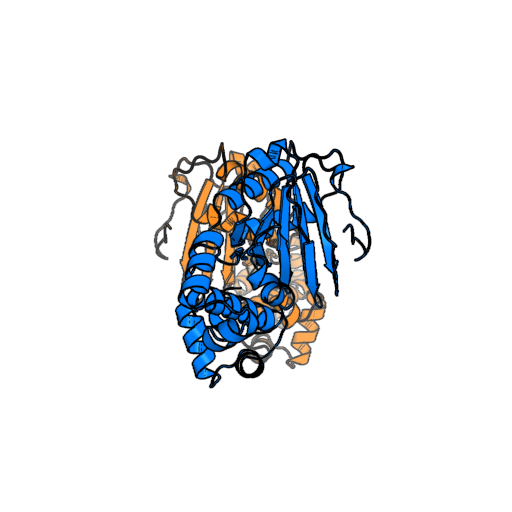73 PRO A C 1
ATOM 550 O O . PRO A 1 73 ? 9.219 -28.5 -7.418 1 94.44 73 PRO A O 1
ATOM 553 N N . HIS A 1 74 ? 11.062 -27.281 -7.602 1 93.62 74 HIS A N 1
ATOM 554 C CA . HIS A 1 74 ? 10.438 -26.312 -8.492 1 93.62 74 HIS A CA 1
ATOM 555 C C . HIS A 1 74 ? 11.484 -25.547 -9.289 1 93.62 74 HIS A C 1
ATOM 557 O O . HIS A 1 74 ? 12.68 -25.594 -8.969 1 93.62 74 HIS A O 1
ATOM 563 N N . ARG A 1 75 ? 11.078 -24.984 -10.344 1 92.06 75 ARG A N 1
ATOM 564 C CA . ARG A 1 75 ? 11.875 -24.156 -11.242 1 92.06 75 ARG A CA 1
ATOM 565 C C . ARG A 1 75 ? 11.148 -22.844 -11.57 1 92.06 75 ARG A C 1
ATOM 567 O O . ARG A 1 75 ? 9.992 -22.859 -11.992 1 92.06 75 ARG A O 1
ATOM 574 N N . ALA A 1 76 ? 11.797 -21.734 -11.25 1 91.75 76 ALA A N 1
ATOM 575 C CA . ALA A 1 76 ? 11.227 -20.438 -11.555 1 91.75 76 ALA A CA 1
ATOM 576 C C . ALA A 1 76 ? 11.953 -19.781 -12.727 1 91.75 76 ALA A C 1
ATOM 578 O O . ALA A 1 76 ? 13.18 -19.656 -12.719 1 91.75 76 ALA A O 1
ATOM 579 N N . VAL A 1 77 ? 11.211 -19.422 -13.68 1 88.81 77 VAL A N 1
ATOM 580 C CA . VAL A 1 77 ? 11.75 -18.734 -14.852 1 88.81 77 VAL A CA 1
ATOM 581 C C . VAL A 1 77 ? 11.133 -17.344 -14.977 1 88.81 77 VAL A C 1
ATOM 583 O O . VAL A 1 77 ? 9.906 -17.203 -14.914 1 88.81 77 VAL A O 1
ATOM 586 N N . MET A 1 78 ? 11.953 -16.406 -15.062 1 87.75 78 MET A N 1
ATOM 587 C CA . MET A 1 78 ? 11.547 -15 -15.172 1 87.75 78 MET A CA 1
ATOM 588 C C . MET A 1 78 ? 12.062 -14.391 -16.469 1 87.75 78 MET A C 1
ATOM 590 O O . MET A 1 78 ? 13.18 -14.68 -16.906 1 87.75 78 MET A O 1
ATOM 594 N N . GLN A 1 79 ? 11.195 -13.727 -17.047 1 78.75 79 GLN A N 1
ATOM 595 C CA . GLN A 1 79 ? 11.578 -13.055 -18.297 1 78.75 79 GLN A CA 1
ATOM 596 C C . GLN A 1 79 ? 11.516 -11.539 -18.141 1 78.75 79 GLN A C 1
ATOM 598 O O . GLN A 1 79 ? 10.703 -11.016 -17.375 1 78.75 79 GLN A O 1
ATOM 603 N N . ARG A 1 80 ? 12.359 -10.945 -18.922 1 81.25 80 ARG A N 1
ATOM 604 C CA . ARG A 1 80 ? 12.461 -9.484 -18.906 1 81.25 80 ARG A CA 1
ATOM 605 C C . ARG A 1 80 ? 12.727 -8.969 -17.5 1 81.25 80 ARG A C 1
ATOM 607 O O . ARG A 1 80 ? 13.484 -9.578 -16.734 1 81.25 80 ARG A O 1
ATOM 614 N N . THR A 1 81 ? 12.266 -7.816 -17.219 1 82 81 THR A N 1
ATOM 615 C CA . THR A 1 81 ? 12.547 -7.227 -15.914 1 82 81 THR A CA 1
ATOM 616 C C . THR A 1 81 ? 11.469 -7.605 -14.906 1 82 81 THR A C 1
ATOM 618 O O . THR A 1 81 ? 10.281 -7.375 -15.141 1 82 81 THR A O 1
ATOM 621 N N . VAL A 1 82 ? 11.953 -8.305 -13.875 1 84.5 82 VAL A N 1
ATOM 622 C CA . VAL A 1 82 ? 11.055 -8.734 -12.812 1 84.5 82 VAL A CA 1
ATOM 623 C C . VAL A 1 82 ? 11.492 -8.125 -11.484 1 84.5 82 VAL A C 1
ATOM 625 O O . VAL A 1 82 ? 12.656 -8.227 -11.094 1 84.5 82 VAL A O 1
ATOM 628 N N . ASP A 1 83 ? 10.633 -7.344 -10.859 1 89.5 83 ASP A N 1
ATOM 629 C CA . ASP A 1 83 ? 10.836 -6.844 -9.508 1 89.5 83 ASP A CA 1
ATOM 630 C C . ASP A 1 83 ? 10.469 -7.902 -8.469 1 89.5 83 ASP A C 1
ATOM 632 O O . ASP A 1 83 ? 9.312 -8 -8.062 1 89.5 83 ASP A O 1
ATOM 636 N N . TYR A 1 84 ? 11.5 -8.664 -8.039 1 89.31 84 TYR A N 1
ATOM 637 C CA . TYR A 1 84 ? 11.383 -9.945 -7.355 1 89.31 84 TYR A CA 1
ATOM 638 C C . TYR A 1 84 ? 11.477 -9.773 -5.844 1 89.31 84 TYR A C 1
ATOM 640 O O . TYR A 1 84 ? 12.344 -9.055 -5.348 1 89.31 84 TYR A O 1
ATOM 648 N N . ARG A 1 85 ? 10.5 -10.367 -5.113 1 93.25 85 ARG A N 1
ATOM 649 C CA . ARG A 1 85 ? 10.562 -10.531 -3.664 1 93.25 85 ARG A CA 1
ATOM 650 C C . ARG A 1 85 ? 10.336 -11.992 -3.268 1 93.25 85 ARG A C 1
ATOM 652 O O . ARG A 1 85 ? 9.484 -12.672 -3.842 1 93.25 85 ARG A O 1
ATOM 659 N N . SER A 1 86 ? 11.109 -12.461 -2.385 1 94.38 86 SER A N 1
ATOM 660 C CA . SER A 1 86 ? 10.969 -13.812 -1.857 1 94.38 86 SER A CA 1
ATOM 661 C C . SER A 1 86 ? 11.219 -13.844 -0.354 1 94.38 86 SER A C 1
ATOM 663 O O . SER A 1 86 ? 12.125 -13.172 0.146 1 94.38 86 SER A O 1
ATOM 665 N N . VAL A 1 87 ? 10.398 -14.578 0.284 1 96.88 87 VAL A N 1
ATOM 666 C CA . VAL A 1 87 ? 10.555 -14.797 1.718 1 96.88 87 VAL A CA 1
ATOM 667 C C . VAL A 1 87 ? 10.578 -16.297 2.008 1 96.88 87 VAL A C 1
ATOM 669 O O . VAL A 1 87 ? 9.625 -17.016 1.691 1 96.88 87 VAL A O 1
ATOM 672 N N . TYR A 1 88 ? 11.664 -16.734 2.564 1 97.06 88 TYR A N 1
ATOM 673 C CA . TYR A 1 88 ? 11.812 -18.125 2.973 1 97.06 88 TYR A CA 1
ATOM 674 C C . TYR A 1 88 ? 11.469 -18.297 4.445 1 97.06 88 TYR A C 1
ATOM 676 O O . TYR A 1 88 ? 11.93 -17.531 5.297 1 97.06 88 TYR A O 1
ATOM 684 N N . LEU A 1 89 ? 10.695 -19.266 4.703 1 97.88 89 LEU A N 1
ATOM 685 C CA . LEU A 1 89 ? 10.25 -19.547 6.066 1 97.88 89 LEU A CA 1
ATOM 686 C C . LEU A 1 89 ? 10.766 -20.891 6.543 1 97.88 89 LEU A C 1
ATOM 688 O O . LEU A 1 89 ? 10.727 -21.875 5.797 1 97.88 89 LEU A O 1
ATOM 692 N N . SER A 1 90 ? 11.266 -20.984 7.754 1 97.62 90 SER A N 1
ATOM 693 C CA . SER A 1 90 ? 11.711 -22.234 8.336 1 97.62 90 SER A CA 1
ATOM 694 C C . SER A 1 90 ? 10.602 -23.281 8.328 1 97.62 90 SER A C 1
ATOM 696 O O . SER A 1 90 ? 9.422 -22.938 8.234 1 97.62 90 SER A O 1
ATOM 698 N N . PRO A 1 91 ? 10.961 -24.547 8.461 1 97.38 91 PRO A N 1
ATOM 699 C CA . PRO A 1 91 ? 9.938 -25.594 8.477 1 97.38 91 PRO A CA 1
ATOM 700 C C . PRO A 1 91 ? 8.914 -25.391 9.586 1 97.38 91 PRO A C 1
ATOM 702 O O . PRO A 1 91 ? 7.723 -25.656 9.391 1 97.38 91 PRO A O 1
ATOM 705 N N . ALA A 1 92 ? 9.359 -24.922 10.711 1 97.31 92 ALA A N 1
ATOM 706 C CA . ALA A 1 92 ? 8.453 -24.703 11.836 1 97.31 92 ALA A CA 1
ATOM 707 C C . ALA A 1 92 ? 7.387 -23.656 11.484 1 97.31 92 ALA A C 1
ATOM 709 O O . ALA A 1 92 ? 6.203 -23.844 11.781 1 97.31 92 ALA A O 1
ATOM 710 N N . LEU A 1 93 ? 7.766 -22.609 10.828 1 97.62 93 LEU A N 1
ATOM 711 C CA . LEU A 1 93 ? 6.832 -21.578 10.414 1 97.62 93 LEU A CA 1
ATOM 712 C C . LEU A 1 93 ? 5.961 -22.062 9.258 1 97.62 93 LEU A C 1
ATOM 714 O O . LEU A 1 93 ? 4.758 -21.797 9.227 1 97.62 93 LEU A O 1
ATOM 718 N N . ALA A 1 94 ? 6.547 -22.766 8.344 1 97.69 94 ALA A N 1
ATOM 719 C CA . ALA A 1 94 ? 5.859 -23.25 7.152 1 97.69 94 ALA A CA 1
ATOM 720 C C . ALA A 1 94 ? 4.723 -24.203 7.523 1 97.69 94 ALA A C 1
ATOM 722 O O . ALA A 1 94 ? 3.732 -24.312 6.793 1 97.69 94 ALA A O 1
ATOM 723 N N . ARG A 1 95 ? 4.844 -24.844 8.633 1 97.19 95 ARG A N 1
ATOM 724 C CA . ARG A 1 95 ? 3.824 -25.797 9.078 1 97.19 95 ARG A CA 1
ATOM 725 C C . ARG A 1 95 ? 2.512 -25.078 9.383 1 97.19 95 ARG A C 1
ATOM 727 O O . ARG A 1 95 ? 1.448 -25.703 9.398 1 97.19 95 ARG A O 1
ATOM 734 N N . GLN A 1 96 ? 2.619 -23.797 9.664 1 96.88 96 GLN A N 1
ATOM 735 C CA . GLN A 1 96 ? 1.433 -23 9.977 1 96.88 96 GLN A CA 1
ATOM 736 C C . GLN A 1 96 ? 0.689 -22.609 8.703 1 96.88 96 GLN A C 1
ATOM 738 O O . GLN A 1 96 ? -0.392 -22.016 8.766 1 96.88 96 GLN A O 1
ATOM 743 N N . LEU A 1 97 ? 1.257 -22.891 7.531 1 97.81 97 LEU A N 1
ATOM 744 C CA . LEU A 1 97 ? 0.729 -22.484 6.234 1 97.81 97 LEU A CA 1
ATOM 745 C C . LEU A 1 97 ? 0.246 -23.688 5.438 1 97.81 97 LEU A C 1
ATOM 747 O O . LEU A 1 97 ? 0.44 -24.828 5.855 1 97.81 97 LEU A O 1
ATOM 751 N N . PRO A 1 98 ? -0.5 -23.438 4.34 1 95.25 98 PRO A N 1
ATOM 752 C CA . PRO A 1 98 ? -1.022 -24.547 3.555 1 95.25 98 PRO A CA 1
ATOM 753 C C . PRO A 1 98 ? 0.064 -25.547 3.145 1 95.25 98 PRO A C 1
ATOM 755 O O . PRO A 1 98 ? 1.187 -25.141 2.828 1 95.25 98 PRO A O 1
ATOM 758 N N . SER A 1 99 ? -0.326 -26.781 3.086 1 95.06 99 SER A N 1
ATOM 759 C CA . SER A 1 99 ? 0.63 -27.844 2.789 1 95.06 99 SER A CA 1
ATOM 760 C C . SER A 1 99 ? 0.807 -28.016 1.286 1 95.06 99 SER A C 1
ATOM 762 O O . SER A 1 99 ? 1.698 -28.75 0.843 1 95.06 99 SER A O 1
ATOM 764 N N . GLN A 1 100 ? 0.022 -27.391 0.522 1 92.88 100 GLN A N 1
ATOM 765 C CA . GLN A 1 100 ? 0.108 -27.469 -0.932 1 92.88 100 GLN A CA 1
ATOM 766 C C . GLN A 1 100 ? 0.467 -26.109 -1.536 1 92.88 100 GLN A C 1
ATOM 768 O O . GLN A 1 100 ? 0.287 -25.062 -0.896 1 92.88 100 GLN A O 1
ATOM 773 N N . VAL A 1 101 ? 0.945 -26.188 -2.738 1 94.5 101 VAL A N 1
ATOM 774 C CA . VAL A 1 101 ? 1.243 -24.969 -3.469 1 94.5 101 VAL A CA 1
ATOM 775 C C . VAL A 1 101 ? -0.046 -24.188 -3.717 1 94.5 101 VAL A C 1
ATOM 777 O O . VAL A 1 101 ? -1.077 -24.766 -4.055 1 94.5 101 VAL A O 1
ATOM 780 N N . ARG A 1 102 ? 0.05 -22.891 -3.582 1 94 102 ARG A N 1
ATOM 781 C CA . ARG A 1 102 ? -1.087 -22.016 -3.846 1 94 102 ARG A CA 1
ATOM 782 C C . ARG A 1 102 ? -0.63 -20.688 -4.469 1 94 102 ARG A C 1
ATOM 784 O O . ARG A 1 102 ? 0.408 -20.156 -4.086 1 94 102 ARG A O 1
ATOM 791 N N . VAL A 1 103 ? -1.343 -20.312 -5.438 1 94.06 103 VAL A N 1
ATOM 792 C CA . VAL A 1 103 ? -1.221 -18.938 -5.895 1 94.06 103 VAL A CA 1
ATOM 793 C C . VAL A 1 103 ? -2.281 -18.078 -5.215 1 94.06 103 VAL A C 1
ATOM 795 O O . VAL A 1 103 ? -3.475 -18.375 -5.277 1 94.06 103 VAL A O 1
ATOM 798 N N . ILE A 1 104 ? -1.791 -17.031 -4.582 1 95.12 104 ILE A N 1
ATOM 799 C CA . ILE A 1 104 ? -2.719 -16.25 -3.771 1 95.12 104 ILE A CA 1
ATOM 800 C C . ILE A 1 104 ? -2.721 -14.797 -4.246 1 95.12 104 ILE A C 1
ATOM 802 O O . ILE A 1 104 ? -1.757 -14.336 -4.859 1 95.12 104 ILE A O 1
ATOM 806 N N . GLU A 1 105 ? -3.824 -14.164 -3.936 1 91.75 105 GLU A N 1
ATOM 807 C CA . GLU A 1 105 ? -3.885 -12.719 -4.121 1 91.75 105 GLU A CA 1
ATOM 808 C C . GLU A 1 105 ? -3.074 -11.992 -3.051 1 91.75 105 GLU A C 1
ATOM 810 O O . GLU A 1 105 ? -3.189 -12.297 -1.863 1 91.75 105 GLU A O 1
ATOM 815 N N . VAL A 1 106 ? -2.322 -11.07 -3.482 1 93.81 106 VAL A N 1
ATOM 816 C CA . VAL A 1 106 ? -1.549 -10.266 -2.545 1 93.81 106 VAL A CA 1
ATOM 817 C C . VAL A 1 106 ? -2.336 -9.008 -2.168 1 93.81 106 VAL A C 1
ATOM 819 O O . VAL A 1 106 ? -2.467 -8.086 -2.973 1 93.81 106 VAL A O 1
ATOM 822 N N . SER A 1 107 ? -2.82 -8.984 -0.942 1 93.44 107 SER A N 1
ATOM 823 C CA . SER A 1 107 ? -3.531 -7.812 -0.448 1 93.44 107 SER A CA 1
ATOM 824 C C . SER A 1 107 ? -2.582 -6.637 -0.245 1 93.44 107 SER A C 1
ATOM 826 O O . SER A 1 107 ? -1.365 -6.82 -0.171 1 93.44 107 SER A O 1
ATOM 828 N N . PRO A 1 108 ? -3.162 -5.422 -0.122 1 93.5 108 PRO A N 1
ATOM 829 C CA . PRO A 1 108 ? -2.303 -4.281 0.204 1 93.5 108 PRO A CA 1
ATOM 830 C C . PRO A 1 108 ? -1.509 -4.488 1.492 1 93.5 108 PRO A C 1
ATOM 832 O O . PRO A 1 108 ? -0.338 -4.109 1.569 1 93.5 108 PRO A O 1
ATOM 835 N N . LEU A 1 109 ? -2.143 -5.094 2.457 1 96.62 109 LEU A N 1
ATOM 836 C CA . LEU A 1 109 ? -1.456 -5.344 3.719 1 96.62 109 LEU A CA 1
ATOM 837 C C . LEU A 1 109 ? -0.327 -6.352 3.535 1 96.62 109 LEU A C 1
ATOM 839 O O . LEU A 1 109 ? 0.793 -6.129 4 1 96.62 109 LEU A O 1
ATOM 843 N N . LEU A 1 110 ? -0.605 -7.414 2.869 1 96.94 110 LEU A N 1
ATOM 844 C CA . LEU A 1 110 ? 0.432 -8.414 2.633 1 96.94 110 LEU A CA 1
ATOM 845 C C . LEU A 1 110 ? 1.599 -7.812 1.854 1 96.94 110 LEU A C 1
ATOM 847 O O . LEU A 1 110 ? 2.762 -8.039 2.197 1 96.94 110 LEU A O 1
ATOM 851 N N . ARG A 1 111 ? 1.266 -7.078 0.848 1 95.94 111 ARG A N 1
ATOM 852 C CA . ARG A 1 111 ? 2.299 -6.422 0.057 1 95.94 111 ARG A CA 1
ATOM 853 C C . ARG A 1 111 ? 3.174 -5.531 0.932 1 95.94 111 ARG A C 1
ATOM 855 O O . ARG A 1 111 ? 4.402 -5.574 0.838 1 95.94 111 ARG A O 1
ATOM 862 N N . ALA A 1 112 ? 2.551 -4.793 1.739 1 96.31 112 ALA A N 1
ATOM 863 C CA . ALA A 1 112 ? 3.256 -3.818 2.566 1 96.31 112 ALA A CA 1
ATOM 864 C C . ALA A 1 112 ? 4.137 -4.512 3.602 1 96.31 112 ALA A C 1
ATOM 866 O O . ALA A 1 112 ? 5.211 -4.012 3.949 1 96.31 112 ALA A O 1
ATOM 867 N N . VAL A 1 113 ? 3.688 -5.617 4.125 1 97.38 113 VAL A N 1
ATOM 868 C CA . VAL A 1 113 ? 4.469 -6.32 5.141 1 97.38 113 VAL A CA 1
ATOM 869 C C . VAL A 1 113 ? 5.621 -7.07 4.48 1 97.38 113 VAL A C 1
ATOM 871 O O . VAL A 1 113 ? 6.711 -7.176 5.047 1 97.38 113 VAL A O 1
ATOM 874 N N . LEU A 1 114 ? 5.422 -7.539 3.277 1 95.94 114 LEU A N 1
ATOM 875 C CA . LEU A 1 114 ? 6.426 -8.336 2.584 1 95.94 114 LEU A CA 1
ATOM 876 C C . LEU A 1 114 ? 7.641 -7.492 2.225 1 95.94 114 LEU A C 1
ATOM 878 O O . LEU A 1 114 ? 8.773 -7.984 2.225 1 95.94 114 LEU A O 1
ATOM 882 N N . GLU A 1 115 ? 7.434 -6.254 1.977 1 95.19 115 GLU A N 1
ATOM 883 C CA . GLU A 1 115 ? 8.508 -5.398 1.485 1 95.19 115 GLU A CA 1
ATOM 884 C C . GLU A 1 115 ? 9.625 -5.273 2.516 1 95.19 115 GLU A C 1
ATOM 886 O O . GLU A 1 115 ? 10.773 -5.617 2.236 1 95.19 115 GLU A O 1
ATOM 891 N N . PRO A 1 116 ? 9.289 -4.852 3.732 1 95.69 116 PRO A N 1
ATOM 892 C CA . PRO A 1 116 ? 10.375 -4.793 4.711 1 95.69 116 PRO A CA 1
ATOM 893 C C . PRO A 1 116 ? 10.922 -6.172 5.074 1 95.69 116 PRO A C 1
ATOM 895 O O . PRO A 1 116 ? 12.102 -6.305 5.418 1 95.69 116 PRO A O 1
ATOM 898 N N . MET A 1 117 ? 10.109 -7.211 4.988 1 96.94 117 MET A N 1
ATOM 899 C CA . MET A 1 117 ? 10.578 -8.562 5.289 1 96.94 117 MET A CA 1
ATOM 900 C C . MET A 1 117 ? 11.617 -9.016 4.27 1 96.94 117 MET A C 1
ATOM 902 O O . MET A 1 117 ? 12.633 -9.609 4.637 1 96.94 117 MET A O 1
ATOM 906 N N . ALA A 1 118 ? 11.305 -8.734 3.031 1 95 118 ALA A N 1
ATOM 907 C CA . ALA A 1 118 ? 12.211 -9.125 1.952 1 95 118 ALA A CA 1
ATOM 908 C C . ALA A 1 118 ? 13.547 -8.398 2.066 1 95 118 ALA A C 1
ATOM 910 O O . ALA A 1 118 ? 14.578 -8.906 1.627 1 95 118 ALA A O 1
ATOM 911 N N . MET A 1 119 ? 13.578 -7.27 2.707 1 94.12 119 MET A N 1
ATOM 912 C CA . MET A 1 119 ? 14.773 -6.434 2.777 1 94.12 119 MET A CA 1
ATOM 913 C C . MET A 1 119 ? 15.461 -6.582 4.129 1 94.12 119 MET A C 1
ATOM 915 O O . MET A 1 119 ? 16.5 -5.973 4.371 1 94.12 119 MET A O 1
ATOM 919 N N . ALA A 1 120 ? 14.859 -7.336 5.039 1 94.81 120 ALA A N 1
ATOM 920 C CA . ALA A 1 120 ? 15.398 -7.496 6.383 1 94.81 120 ALA A CA 1
ATOM 921 C C . ALA A 1 120 ? 16.797 -8.117 6.344 1 94.81 120 ALA A C 1
ATOM 923 O O . ALA A 1 120 ? 17.078 -8.977 5.5 1 94.81 120 ALA A O 1
ATOM 924 N N . ALA A 1 121 ? 17.656 -7.699 7.297 1 94.12 121 ALA A N 1
ATOM 925 C CA . ALA A 1 121 ? 18.969 -8.344 7.441 1 94.12 121 ALA A CA 1
ATOM 926 C C . ALA A 1 121 ? 18.812 -9.82 7.781 1 94.12 121 ALA A C 1
ATOM 928 O O . ALA A 1 121 ? 17.859 -10.219 8.453 1 94.12 121 ALA A O 1
ATOM 929 N N . PHE A 1 122 ? 19.781 -10.648 7.355 1 92.5 122 PHE A N 1
ATOM 930 C CA . PHE A 1 122 ? 19.703 -12.102 7.52 1 92.5 122 PHE A CA 1
ATOM 931 C C . PHE A 1 122 ? 19.766 -12.477 8.992 1 92.5 122 PHE A C 1
ATOM 933 O O . PHE A 1 122 ? 19.391 -13.594 9.367 1 92.5 122 PHE A O 1
ATOM 940 N N . ASP A 1 123 ? 20.219 -11.578 9.797 1 92.56 123 ASP A N 1
ATOM 941 C CA . ASP A 1 123 ? 20.344 -11.867 11.219 1 92.56 123 ASP A CA 1
ATOM 942 C C . ASP A 1 123 ? 19.25 -11.164 12.023 1 92.56 123 ASP A C 1
ATOM 944 O O . ASP A 1 123 ? 19.359 -11.039 13.242 1 92.56 123 ASP A O 1
ATOM 948 N N . THR A 1 124 ? 18.234 -10.75 11.312 1 95.06 124 THR A N 1
ATOM 949 C CA . THR A 1 124 ? 17.109 -10.078 11.953 1 95.06 124 THR A CA 1
ATOM 950 C C . THR A 1 124 ? 16.469 -10.984 13 1 95.06 124 THR A C 1
ATOM 952 O O . THR A 1 124 ? 16.281 -12.18 12.773 1 95.06 124 THR A O 1
ATOM 955 N N . ASP A 1 125 ? 16.203 -10.422 14.219 1 96.38 125 ASP A N 1
ATOM 956 C CA . ASP A 1 125 ? 15.438 -11.125 15.242 1 96.38 125 ASP A CA 1
ATOM 957 C C . ASP A 1 125 ? 13.938 -11.062 14.961 1 96.38 125 ASP A C 1
ATOM 959 O O . ASP A 1 125 ? 13.32 -10.008 15.086 1 96.38 125 ASP A O 1
ATOM 963 N N . TRP A 1 126 ? 13.305 -12.203 14.703 1 97 126 TRP A N 1
ATOM 964 C CA . TRP A 1 126 ? 11.906 -12.258 14.281 1 97 126 TRP A CA 1
ATOM 965 C C . TRP A 1 126 ? 10.992 -12.578 15.453 1 97 126 TRP A C 1
ATOM 967 O O . TRP A 1 126 ? 9.797 -12.805 15.273 1 97 126 TRP A O 1
ATOM 977 N N . SER A 1 127 ? 11.531 -12.648 16.641 1 95.56 127 SER A N 1
ATOM 978 C CA . SER A 1 127 ? 10.742 -13.086 17.797 1 95.56 127 SER A CA 1
ATOM 979 C C . SER A 1 127 ? 10.219 -11.891 18.578 1 95.56 127 SER A C 1
ATOM 981 O O . SER A 1 127 ? 9.352 -12.039 19.438 1 95.56 127 SER A O 1
ATOM 983 N N . ARG A 1 128 ? 10.742 -10.695 18.25 1 94 128 ARG A N 1
ATOM 984 C CA . ARG A 1 128 ? 10.305 -9.539 19.031 1 94 128 ARG A CA 1
ATOM 985 C C . ARG A 1 128 ? 10.234 -8.289 18.156 1 94 128 ARG A C 1
ATOM 987 O O . ARG A 1 128 ? 10.836 -8.25 17.078 1 94 128 ARG A O 1
ATOM 994 N N . GLY A 1 129 ? 9.43 -7.367 18.688 1 94.69 129 GLY A N 1
ATOM 995 C CA . GLY A 1 129 ? 9.414 -6.043 18.078 1 94.69 129 GLY A CA 1
ATOM 996 C C . GLY A 1 129 ? 8.766 -6.02 16.703 1 94.69 129 GLY A C 1
ATOM 997 O O . GLY A 1 129 ? 7.82 -6.77 16.453 1 94.69 129 GLY A O 1
ATOM 998 N N . ARG A 1 130 ? 9.219 -5.109 15.898 1 95.88 130 ARG A N 1
ATOM 999 C CA . ARG A 1 130 ? 8.648 -4.801 14.594 1 95.88 130 ARG A CA 1
ATOM 1000 C C . ARG A 1 130 ? 8.57 -6.047 13.719 1 95.88 130 ARG A C 1
ATOM 1002 O O . ARG A 1 130 ? 7.531 -6.328 13.125 1 95.88 130 ARG A O 1
ATOM 1009 N N . TYR A 1 131 ? 9.617 -6.809 13.719 1 97.62 131 TYR A N 1
ATOM 1010 C CA . TYR A 1 131 ? 9.703 -7.926 12.781 1 97.62 131 TYR A CA 1
ATOM 1011 C C . TYR A 1 131 ? 8.82 -9.086 13.234 1 97.62 131 TYR A C 1
ATOM 1013 O O . TYR A 1 131 ? 8.297 -9.836 12.406 1 97.62 131 TYR A O 1
ATOM 1021 N N . ALA A 1 132 ? 8.625 -9.203 14.547 1 97.88 132 ALA A N 1
ATOM 1022 C CA . ALA A 1 132 ? 7.676 -10.203 15.031 1 97.88 132 ALA A CA 1
ATOM 1023 C C . ALA A 1 132 ? 6.254 -9.875 14.586 1 97.88 132 ALA A C 1
ATOM 1025 O O . ALA A 1 132 ? 5.484 -10.781 14.242 1 97.88 132 ALA A O 1
ATOM 1026 N N . HIS A 1 133 ? 5.898 -8.594 14.617 1 98.12 133 HIS A N 1
ATOM 1027 C CA . HIS A 1 133 ? 4.574 -8.164 14.188 1 98.12 133 HIS A CA 1
ATOM 1028 C C . HIS A 1 133 ? 4.402 -8.328 12.688 1 98.12 133 HIS A C 1
ATOM 1030 O O . HIS A 1 133 ? 3.338 -8.75 12.219 1 98.12 133 HIS A O 1
ATOM 1036 N N . LEU A 1 134 ? 5.438 -7.98 11.914 1 98.38 134 LEU A N 1
ATOM 1037 C CA . LEU A 1 134 ? 5.414 -8.188 10.477 1 98.38 134 LEU A CA 1
ATOM 1038 C C . LEU A 1 134 ? 5.18 -9.648 10.133 1 98.38 134 LEU A C 1
ATOM 1040 O O . LEU A 1 134 ? 4.312 -9.977 9.32 1 98.38 134 LEU A O 1
ATOM 1044 N N . LEU A 1 135 ? 5.914 -10.523 10.797 1 98.38 135 LEU A N 1
ATOM 1045 C CA . LEU A 1 135 ? 5.832 -11.961 10.547 1 98.38 135 LEU A C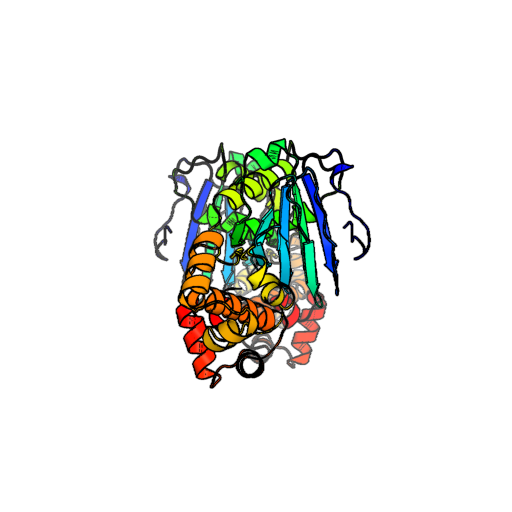A 1
ATOM 1046 C C . LEU A 1 135 ? 4.434 -12.484 10.859 1 98.38 135 LEU A C 1
ATOM 1048 O O . LEU A 1 135 ? 3.854 -13.234 10.07 1 98.38 135 LEU A O 1
ATOM 1052 N N . ALA A 1 136 ? 3.963 -12.094 12 1 98.19 136 ALA A N 1
ATOM 1053 C CA . ALA A 1 136 ? 2.643 -12.562 12.414 1 98.19 136 ALA A CA 1
ATOM 1054 C C . ALA A 1 136 ? 1.579 -12.164 11.391 1 98.19 136 ALA A C 1
ATOM 1056 O O . ALA A 1 136 ? 0.721 -12.977 11.031 1 98.19 136 ALA A O 1
ATOM 1057 N N . LEU A 1 137 ? 1.621 -10.93 10.914 1 98.25 137 LEU A N 1
ATOM 1058 C CA . LEU A 1 137 ? 0.657 -10.461 9.922 1 98.25 137 LEU A CA 1
ATOM 1059 C C . LEU A 1 137 ? 0.861 -11.164 8.586 1 98.25 137 LEU A C 1
ATOM 1061 O O . LEU A 1 137 ? -0.108 -11.492 7.898 1 98.25 137 LEU A O 1
ATOM 1065 N N . CYS A 1 138 ? 2.076 -11.352 8.188 1 98.19 138 CYS A N 1
ATOM 1066 C CA . CYS A 1 138 ? 2.379 -12.07 6.953 1 98.19 138 CYS A CA 1
ATOM 1067 C C . CYS A 1 138 ? 1.734 -13.453 6.953 1 98.19 138 CYS A C 1
ATOM 1069 O O . CYS A 1 138 ? 1.011 -13.805 6.02 1 98.19 138 CYS A O 1
ATOM 1071 N N . LEU A 1 139 ? 1.989 -14.195 8.039 1 98.06 139 LEU A N 1
ATOM 1072 C CA . LEU A 1 139 ? 1.466 -15.547 8.141 1 98.06 139 LEU A CA 1
ATOM 1073 C C . LEU A 1 139 ? -0.059 -15.547 8.102 1 98.06 139 LEU A C 1
ATOM 1075 O O . LEU A 1 139 ? -0.664 -16.344 7.383 1 98.06 139 LEU A O 1
ATOM 1079 N N . SER A 1 140 ? -0.631 -14.633 8.844 1 96.75 140 SER A N 1
ATOM 1080 C CA . SER A 1 140 ? -2.088 -14.555 8.867 1 96.75 140 SER A CA 1
ATOM 1081 C C . SER A 1 140 ? -2.646 -14.203 7.496 1 96.75 140 SER A C 1
ATOM 1083 O O . SER A 1 140 ? -3.646 -14.781 7.062 1 96.75 140 SER A O 1
ATOM 1085 N N . GLU A 1 141 ? -2.055 -13.266 6.801 1 96.69 141 GLU A N 1
ATOM 1086 C CA . GLU A 1 141 ? -2.504 -12.828 5.48 1 96.69 141 GLU A CA 1
ATOM 1087 C C . GLU A 1 141 ? -2.414 -13.961 4.465 1 96.69 141 GLU A C 1
ATOM 1089 O O . GLU A 1 141 ? -3.291 -14.109 3.611 1 96.69 141 GLU A O 1
ATOM 1094 N N . ILE A 1 142 ? -1.334 -14.719 4.523 1 96.88 142 ILE A N 1
ATOM 1095 C CA . ILE A 1 142 ? -1.173 -15.844 3.605 1 96.88 142 ILE A CA 1
ATOM 1096 C C . ILE A 1 142 ? -2.301 -16.844 3.818 1 96.88 142 ILE A C 1
ATOM 1098 O O . ILE A 1 142 ? -2.914 -17.312 2.855 1 96.88 142 ILE A O 1
ATOM 1102 N N . CYS A 1 143 ? -2.578 -17.125 5.059 1 96.62 143 CYS A N 1
ATOM 1103 C CA . CYS A 1 143 ? -3.59 -18.125 5.398 1 96.62 143 CYS A CA 1
ATOM 1104 C C . CYS A 1 143 ? -4.973 -17.672 4.949 1 96.62 143 CYS A C 1
ATOM 1106 O O . CYS A 1 143 ? -5.789 -18.484 4.516 1 96.62 143 CYS A O 1
ATOM 1108 N N . ASP A 1 144 ? -5.207 -16.391 4.977 1 95 144 ASP A N 1
ATOM 1109 C CA . ASP A 1 144 ? -6.539 -15.852 4.715 1 95 144 ASP A CA 1
ATOM 1110 C C . ASP A 1 144 ? -6.695 -15.453 3.248 1 95 144 ASP A C 1
ATOM 1112 O O . ASP A 1 144 ? -7.797 -15.133 2.799 1 95 144 ASP A O 1
ATOM 1116 N N . ALA A 1 145 ? -5.637 -15.43 2.502 1 95.31 145 ALA A N 1
ATOM 1117 C CA . ALA A 1 145 ? -5.648 -14.906 1.138 1 95.31 145 ALA A CA 1
ATOM 1118 C C . ALA A 1 145 ? -6.484 -15.789 0.217 1 95.31 145 ALA A C 1
ATOM 1120 O O . ALA A 1 145 ? -6.461 -17.016 0.334 1 95.31 145 ALA A O 1
ATOM 1121 N N . ALA A 1 146 ? -7.18 -15.195 -0.655 1 91.5 146 ALA A N 1
ATOM 1122 C CA . ALA A 1 146 ? -7.945 -15.922 -1.661 1 91.5 146 ALA A CA 1
ATOM 1123 C C . ALA A 1 146 ? -7.023 -16.625 -2.652 1 91.5 146 ALA A C 1
ATOM 1125 O O . ALA A 1 146 ? -6.055 -16.031 -3.135 1 91.5 146 ALA A O 1
ATOM 1126 N N . GLU A 1 147 ? -7.328 -17.875 -2.961 1 90.88 147 GLU A N 1
ATOM 1127 C CA . GLU A 1 147 ? -6.57 -18.625 -3.955 1 90.88 147 GLU A CA 1
ATOM 1128 C C . GLU A 1 147 ? -6.961 -18.219 -5.371 1 90.88 147 GLU A C 1
ATOM 1130 O O . GLU A 1 147 ? -8.133 -17.969 -5.656 1 90.88 147 GLU A O 1
ATOM 1135 N N . GLN A 1 148 ? -5.98 -18.109 -6.16 1 85 148 GLN A N 1
ATOM 1136 C CA . GLN A 1 148 ? -6.203 -17.781 -7.566 1 85 148 GLN A CA 1
ATOM 1137 C C . GLN A 1 148 ? -5.898 -18.984 -8.469 1 85 148 GLN A C 1
ATOM 1139 O O . GLN A 1 148 ? -4.945 -19.719 -8.219 1 85 148 GLN A O 1
ATOM 1144 N N . PRO A 1 149 ? -6.707 -19.125 -9.477 1 79.69 149 PRO A N 1
ATOM 1145 C CA . PRO A 1 149 ? -6.547 -20.297 -10.336 1 79.69 149 PRO A CA 1
ATOM 1146 C C . PRO A 1 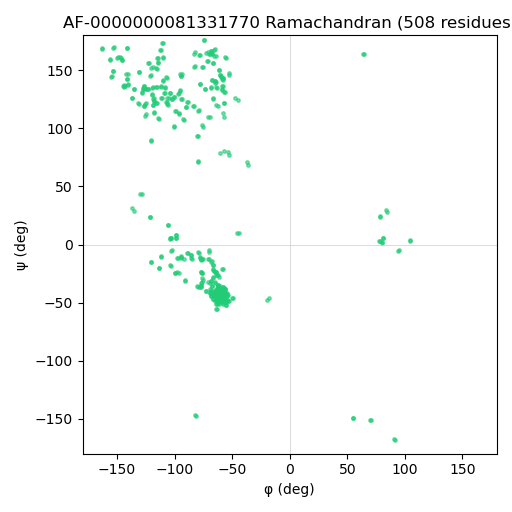149 ? -5.414 -20.141 -11.344 1 79.69 149 PRO A C 1
ATOM 1148 O O . PRO A 1 149 ? -5.656 -20.125 -12.555 1 79.69 149 PRO A O 1
ATOM 1151 N N . MET A 1 150 ? -4.266 -20.156 -10.969 1 88.75 150 MET A N 1
ATOM 1152 C CA . MET A 1 150 ? -3.104 -19.953 -11.836 1 88.75 150 MET A CA 1
ATOM 1153 C C . MET A 1 150 ? -2.18 -21.172 -11.781 1 88.75 150 MET A C 1
ATOM 1155 O O . MET A 1 150 ? -0.968 -21.047 -11.969 1 88.75 150 MET A O 1
ATOM 1159 N N . LEU A 1 151 ? -2.814 -22.219 -11.422 1 91 151 LEU A N 1
ATOM 1160 C CA . LEU A 1 151 ? -2.141 -23.5 -11.461 1 91 151 LEU A CA 1
ATOM 1161 C C . LEU A 1 151 ? -2.734 -24.391 -12.547 1 91 151 LEU A C 1
ATOM 1163 O O . LEU A 1 151 ? -3.955 -24.547 -12.641 1 91 151 LEU A O 1
ATOM 1167 N N . LEU A 1 152 ? -1.945 -24.906 -13.422 1 93.31 152 LEU A N 1
ATOM 1168 C CA . LEU A 1 152 ? -2.354 -25.812 -14.492 1 93.31 152 LEU A CA 1
ATOM 1169 C C . LEU A 1 152 ? -1.747 -27.188 -14.297 1 93.31 152 LEU A C 1
ATOM 1171 O O . LEU A 1 152 ? -0.542 -27.375 -14.477 1 93.31 152 LEU A O 1
ATOM 1175 N N . PRO A 1 153 ? -2.646 -28.109 -13.93 1 93.69 153 PRO A N 1
ATOM 1176 C CA . PRO A 1 153 ? -2.105 -29.453 -13.805 1 93.69 153 PRO A CA 1
ATOM 1177 C C . PRO A 1 153 ? -1.604 -30.031 -15.125 1 93.69 153 PRO A C 1
ATOM 1179 O O . PRO A 1 153 ? -2.213 -29.781 -16.172 1 93.69 153 PRO A O 1
ATOM 1182 N N . LEU A 1 154 ? -0.573 -30.656 -15.086 1 93.19 154 LEU A N 1
ATOM 1183 C CA . LEU A 1 154 ? 0.02 -31.25 -16.281 1 93.19 154 LEU A CA 1
ATOM 1184 C C . LEU A 1 154 ? -0.126 -32.781 -16.266 1 93.19 154 LEU A C 1
ATOM 1186 O O . LEU A 1 154 ? 0.133 -33.406 -15.242 1 93.19 154 LEU A O 1
ATOM 1190 N N . PRO A 1 155 ? -0.619 -33.344 -17.406 1 92.56 155 PRO A N 1
ATOM 1191 C CA . PRO A 1 155 ? -0.694 -34.812 -17.469 1 92.56 155 PRO A CA 1
ATOM 1192 C C . PRO A 1 155 ? 0.682 -35.469 -17.484 1 92.56 155 PRO A C 1
ATOM 1194 O O . PRO A 1 155 ? 1.659 -34.844 -17.922 1 92.56 155 PRO A O 1
ATOM 1197 N N . GLN A 1 156 ? 0.67 -36.688 -17.047 1 91.62 156 GLN A N 1
ATOM 1198 C CA . GLN A 1 156 ? 1.94 -37.406 -16.922 1 91.62 156 GLN A CA 1
ATOM 1199 C C . GLN A 1 156 ? 2.035 -38.531 -17.922 1 91.62 156 GLN A C 1
ATOM 1201 O O . GLN A 1 156 ? 3.109 -39.094 -18.141 1 91.62 156 GLN A O 1
ATOM 1206 N N . ASP A 1 157 ? 0.991 -38.812 -18.531 1 92.88 157 ASP A N 1
ATOM 1207 C CA . ASP A 1 157 ? 0.976 -39.906 -19.484 1 92.88 157 ASP 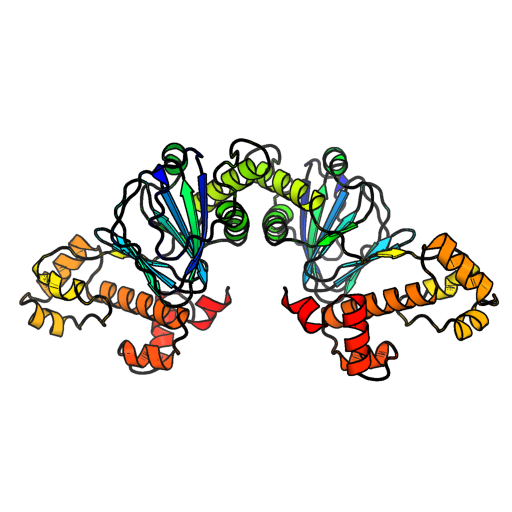A CA 1
ATOM 1208 C C . ASP A 1 157 ? 2.037 -39.719 -20.562 1 92.88 157 ASP A C 1
ATOM 1210 O O . ASP A 1 157 ? 2.088 -38.688 -21.219 1 92.88 157 ASP A O 1
ATOM 1214 N N . LYS A 1 158 ? 2.803 -40.719 -20.828 1 91.12 158 LYS A N 1
ATOM 1215 C CA . LYS A 1 158 ? 3.939 -40.688 -21.734 1 91.12 158 LYS A CA 1
ATOM 1216 C C . LYS A 1 158 ? 3.496 -40.281 -23.141 1 91.12 158 LYS A C 1
ATOM 1218 O O . LYS A 1 158 ? 4.25 -39.688 -23.891 1 91.12 158 LYS A O 1
ATOM 1223 N N . ARG A 1 159 ? 2.328 -40.75 -23.578 1 89.69 159 ARG A N 1
ATOM 1224 C CA . ARG A 1 159 ? 1.813 -40.438 -24.922 1 89.69 159 ARG A CA 1
ATOM 1225 C C . ARG A 1 159 ? 1.667 -38.938 -25.109 1 89.69 159 ARG A C 1
ATOM 1227 O O . ARG A 1 159 ? 1.676 -38.438 -26.234 1 89.69 159 ARG A O 1
ATOM 1234 N N . LEU A 1 160 ? 1.588 -38.188 -23.984 1 91.62 160 LEU A N 1
ATOM 1235 C CA . LEU A 1 160 ? 1.351 -36.75 -24.062 1 91.62 160 LEU A CA 1
ATOM 1236 C C . LEU A 1 160 ? 2.643 -35.969 -23.828 1 91.62 160 LEU A C 1
ATOM 1238 O O . LEU A 1 160 ? 2.623 -34.75 -23.719 1 91.62 160 LEU A O 1
ATOM 1242 N N . ALA A 1 161 ? 3.754 -36.531 -23.703 1 87.75 161 ALA A N 1
ATOM 1243 C CA . ALA A 1 161 ? 5.066 -35.969 -23.453 1 87.75 161 ALA A CA 1
ATOM 1244 C C . ALA A 1 161 ? 5.395 -34.875 -24.5 1 87.75 161 ALA A C 1
ATOM 1246 O O . ALA A 1 161 ? 5.914 -33.812 -24.156 1 87.75 161 ALA A O 1
ATOM 1247 N N . PRO A 1 162 ? 5.184 -35.188 -25.75 1 84.12 162 PRO A N 1
ATOM 1248 C CA . PRO A 1 162 ? 5.48 -34.125 -26.75 1 84.12 162 PRO A CA 1
ATOM 1249 C C . PRO A 1 162 ? 4.727 -32.844 -26.484 1 84.12 162 PRO A C 1
ATOM 1251 O O . PRO A 1 162 ? 5.254 -31.75 -26.734 1 84.12 162 PRO A O 1
ATOM 1254 N N . LEU A 1 163 ? 3.496 -32.938 -26.062 1 86.25 163 LEU A N 1
ATOM 1255 C CA . LEU A 1 163 ? 2.711 -31.781 -25.703 1 86.25 163 LEU A CA 1
ATOM 1256 C C . LEU A 1 163 ? 3.371 -31 -24.562 1 86.25 163 LEU A C 1
ATOM 1258 O O . LEU A 1 163 ? 3.416 -29.766 -24.594 1 86.25 163 LEU A O 1
ATOM 1262 N N . MET A 1 164 ? 3.936 -31.656 -23.625 1 84.56 164 MET A N 1
ATOM 1263 C CA . MET A 1 164 ? 4.52 -31.062 -22.422 1 84.56 164 MET A CA 1
ATOM 1264 C C . MET A 1 164 ? 5.867 -30.422 -22.734 1 84.56 164 MET A C 1
ATOM 1266 O O . MET A 1 164 ? 6.301 -29.5 -22.047 1 84.56 164 MET A O 1
ATOM 1270 N N . SER A 1 165 ? 6.539 -30.859 -23.766 1 82.62 165 SER A N 1
ATOM 1271 C CA . SER A 1 165 ? 7.844 -30.344 -24.156 1 82.62 165 SER A CA 1
ATOM 1272 C C . SER A 1 165 ? 7.711 -29.016 -24.875 1 82.62 165 SER A C 1
ATOM 1274 O O . SER A 1 165 ? 8.695 -28.281 -25.031 1 82.62 165 SER A O 1
ATOM 1276 N N . SER A 1 166 ? 6.57 -28.625 -25.234 1 82.06 166 SER A N 1
ATOM 1277 C CA . SER A 1 166 ? 6.324 -27.406 -26 1 82.06 166 SER A CA 1
ATOM 1278 C C . SER A 1 166 ? 5.234 -26.562 -25.344 1 82.06 166 SER A C 1
ATOM 1280 O O . SER A 1 166 ? 4.332 -26.062 -26.016 1 82.06 166 SER A O 1
ATOM 1282 N N . LEU A 1 167 ? 5.348 -26.484 -24.094 1 80.25 167 LEU A N 1
ATOM 1283 C CA . LEU A 1 167 ? 4.27 -25.844 -23.344 1 80.25 167 LEU A CA 1
ATOM 1284 C C . LEU A 1 167 ? 4.25 -24.328 -23.609 1 80.25 167 LEU A C 1
ATOM 1286 O O . LEU A 1 167 ? 3.299 -23.641 -23.234 1 80.25 167 LEU A O 1
ATOM 1290 N N . ASP A 1 168 ? 5.168 -23.812 -24.328 1 80 168 ASP A N 1
ATOM 1291 C CA . ASP A 1 168 ? 5.215 -22.391 -24.625 1 80 168 ASP A CA 1
ATOM 1292 C C . ASP A 1 168 ? 4.43 -22.062 -25.891 1 80 168 ASP A C 1
ATOM 1294 O O . ASP A 1 168 ? 4.262 -20.891 -26.234 1 80 168 ASP A O 1
ATOM 1298 N N . THR A 1 169 ? 4.023 -23.109 -26.516 1 87 169 THR A N 1
ATOM 1299 C CA . THR A 1 169 ? 3.238 -22.922 -27.719 1 87 169 THR A CA 1
ATOM 1300 C C . THR A 1 169 ? 1.786 -23.328 -27.5 1 87 169 THR A C 1
ATOM 1302 O O . THR A 1 169 ? 1.491 -24.125 -26.609 1 87 169 THR A O 1
ATOM 1305 N N . LEU A 1 170 ? 0.933 -22.859 -28.344 1 90.69 170 LEU A N 1
ATOM 1306 C CA . LEU A 1 170 ? -0.493 -23.156 -28.25 1 90.69 170 LEU A CA 1
ATOM 1307 C C . LEU A 1 170 ? -0.751 -24.656 -28.406 1 90.69 170 LEU A C 1
ATOM 1309 O O . LEU A 1 170 ? -0.414 -25.234 -29.438 1 90.69 170 LEU A O 1
ATOM 1313 N N . PRO A 1 171 ? -1.333 -25.203 -27.328 1 93.69 171 PRO A N 1
ATOM 1314 C CA . PRO A 1 171 ? -1.684 -26.625 -27.484 1 93.69 171 PRO A CA 1
ATOM 1315 C C . PRO A 1 171 ? -2.635 -26.875 -28.656 1 93.69 171 PRO A C 1
ATOM 1317 O O . PRO A 1 171 ? -3.553 -26.078 -28.891 1 93.69 171 PRO A O 1
ATOM 1320 N N . PRO A 1 172 ? -2.447 -27.906 -29.312 1 92.75 172 PRO A N 1
ATOM 1321 C CA . PRO A 1 172 ? -3.254 -28.188 -30.5 1 92.75 172 PRO A CA 1
ATOM 1322 C C . PRO A 1 172 ? -4.711 -28.5 -30.172 1 92.75 172 PRO A C 1
ATOM 1324 O O . PRO A 1 172 ? -5.039 -28.75 -29 1 92.75 172 PRO A O 1
ATOM 1327 N N . SER A 1 173 ? -5.547 -28.484 -31.297 1 93.5 173 SER A N 1
ATOM 1328 C CA . SER A 1 173 ? -6.91 -28.969 -31.125 1 93.5 173 SER A CA 1
ATOM 1329 C C . SER A 1 173 ? -6.922 -30.469 -30.812 1 93.5 173 SER A C 1
ATOM 1331 O O . SER A 1 173 ? -5.918 -31.156 -31 1 93.5 173 SER A O 1
ATOM 1333 N N . LEU A 1 174 ? -8.062 -30.891 -30.281 1 93.5 174 LEU A N 1
ATOM 1334 C CA . LEU A 1 174 ? -8.172 -32.312 -29.938 1 93.5 174 LEU A CA 1
ATOM 1335 C C . LEU A 1 174 ? -7.91 -33.156 -31.156 1 93.5 174 LEU A C 1
ATOM 1337 O O . LEU A 1 174 ? -7.219 -34.188 -31.062 1 93.5 174 LEU A O 1
ATOM 1341 N N . GLN A 1 175 ? -8.422 -32.75 -32.281 1 92.56 175 GLN A N 1
ATOM 1342 C CA . GLN A 1 175 ? -8.242 -33.531 -33.531 1 92.56 175 GLN A CA 1
ATOM 1343 C C . GLN A 1 175 ? -6.773 -33.594 -33.906 1 92.56 175 GLN A C 1
ATOM 1345 O O . GLN A 1 175 ? -6.277 -34.688 -34.281 1 92.56 175 GLN A O 1
ATOM 1350 N N . ALA A 1 176 ? -6.176 -32.531 -33.875 1 92.81 176 ALA A N 1
ATOM 1351 C CA . ALA A 1 176 ? -4.75 -32.5 -34.188 1 92.81 176 ALA A CA 1
ATOM 1352 C C . ALA A 1 176 ? -3.941 -33.312 -33.188 1 92.81 176 ALA A C 1
ATOM 1354 O O . ALA A 1 176 ? -2.977 -34 -33.562 1 92.81 176 ALA A O 1
ATOM 1355 N N . LEU A 1 177 ? -4.32 -33.25 -31.969 1 92.81 177 LEU A N 1
ATOM 1356 C CA . LEU A 1 177 ? -3.623 -33.969 -30.906 1 92.81 177 LEU A CA 1
ATOM 1357 C C . LEU A 1 177 ? -3.758 -35.469 -31.109 1 92.81 177 LEU A C 1
ATOM 1359 O O . LEU A 1 177 ? -2.809 -36.219 -30.859 1 92.81 177 LEU A O 1
ATOM 1363 N N . GLU A 1 178 ? -4.934 -35.875 -31.516 1 92.81 178 GLU A N 1
ATOM 1364 C CA . GLU A 1 178 ? -5.156 -37.312 -31.812 1 92.81 178 GLU A CA 1
ATOM 1365 C C . GLU A 1 178 ? -4.125 -37.812 -32.812 1 92.81 178 GLU A C 1
ATOM 1367 O O . GLU A 1 178 ? -3.582 -38.906 -32.625 1 92.81 178 GLU A O 1
ATOM 1372 N N . GLN A 1 179 ? -3.918 -37 -33.781 1 90.94 179 GLN A N 1
ATOM 1373 C CA . GLN A 1 179 ? -2.99 -37.406 -34.844 1 90.94 179 GLN A CA 1
ATOM 1374 C C . GLN A 1 179 ? -1.552 -37.406 -34.312 1 90.94 179 GLN A C 1
ATOM 1376 O O . GLN A 1 179 ? -0.756 -38.281 -34.719 1 90.94 179 GLN A O 1
ATOM 1381 N N . GLN A 1 180 ? -1.273 -36.594 -33.469 1 88.25 180 GLN A N 1
ATOM 1382 C CA . GLN A 1 180 ? 0.09 -36.438 -32.969 1 88.25 180 GLN A CA 1
ATOM 1383 C C . GLN A 1 180 ? 0.45 -37.531 -31.984 1 88.25 180 GLN A C 1
ATOM 1385 O O . GLN A 1 180 ? 1.585 -38.031 -31.969 1 88.25 180 GLN A O 1
ATOM 1390 N N . VAL A 1 181 ? -0.465 -37.938 -31.188 1 87.69 181 VAL A N 1
ATOM 1391 C CA . VAL A 1 181 ? -0.142 -38.844 -30.094 1 87.69 181 VAL A CA 1
ATOM 1392 C C . VAL A 1 181 ? -0.604 -40.25 -30.438 1 87.69 181 VAL A C 1
ATOM 1394 O O . VAL A 1 181 ? -0.175 -41.219 -29.812 1 87.69 181 VAL A O 1
ATOM 1397 N N . GLY A 1 182 ? -1.483 -40.438 -31.391 1 86.81 182 GLY A N 1
ATOM 1398 C CA . GLY A 1 182 ? -1.957 -41.75 -31.828 1 86.81 182 GLY A CA 1
ATOM 1399 C C . GLY A 1 182 ? -2.988 -42.344 -30.891 1 86.81 182 GLY A C 1
ATOM 1400 O O . GLY A 1 182 ? -2.998 -43.562 -30.656 1 86.81 182 GLY A O 1
ATOM 1401 N N . ALA A 1 183 ? -3.646 -41.594 -30.188 1 90.56 183 ALA A N 1
ATOM 1402 C CA . ALA A 1 183 ? -4.738 -42.031 -29.312 1 90.56 183 ALA A CA 1
ATOM 1403 C C . ALA A 1 183 ? -6.043 -41.344 -29.688 1 90.56 183 ALA A C 1
ATOM 1405 O O . ALA A 1 183 ? -6.035 -40.219 -30.219 1 90.56 183 ALA A O 1
ATOM 1406 N N . SER A 1 184 ? -7.137 -42 -29.422 1 93.44 184 SER A N 1
ATOM 1407 C CA . SER A 1 184 ? -8.438 -41.438 -29.766 1 93.44 184 SER A CA 1
ATOM 1408 C C . SER A 1 184 ? -8.789 -40.25 -28.859 1 93.44 184 SER A C 1
ATOM 1410 O O . SER A 1 184 ? -8.211 -40.094 -27.781 1 93.44 184 SER A O 1
ATOM 1412 N N . ALA A 1 185 ? -9.742 -39.562 -29.281 1 93.44 185 ALA A N 1
ATOM 1413 C CA . ALA A 1 185 ? -10.25 -38.438 -28.484 1 93.44 185 ALA A CA 1
ATOM 1414 C C . ALA A 1 185 ? -10.766 -38.906 -27.141 1 93.44 185 ALA A C 1
ATOM 1416 O O . ALA A 1 185 ? -10.578 -38.25 -26.125 1 93.44 185 ALA A O 1
ATOM 1417 N N . LYS A 1 186 ? -11.375 -39.969 -27.188 1 94.88 186 LYS A N 1
ATOM 1418 C CA . LYS A 1 186 ? -11.922 -40.562 -25.953 1 94.88 186 LYS A CA 1
ATOM 1419 C C . LYS A 1 186 ? -10.812 -40.906 -24.969 1 94.88 186 LYS A C 1
ATOM 1421 O O . LYS A 1 186 ? -10.93 -40.594 -23.766 1 94.88 186 LYS A O 1
ATOM 1426 N N . THR A 1 187 ? -9.805 -41.5 -25.438 1 94.94 187 THR A N 1
ATOM 1427 C CA . THR A 1 187 ? -8.672 -41.875 -24.609 1 94.94 187 THR A CA 1
ATOM 1428 C C . THR A 1 187 ? -7.977 -40.656 -24.047 1 94.94 187 THR A C 1
ATOM 1430 O O . THR A 1 187 ? -7.68 -40.594 -22.844 1 94.94 187 THR A O 1
ATOM 1433 N N . ILE A 1 188 ? -7.699 -39.688 -24.891 1 94.81 188 ILE A N 1
ATOM 1434 C CA . ILE A 1 188 ? -7.059 -38.438 -24.484 1 94.81 188 ILE A CA 1
ATOM 143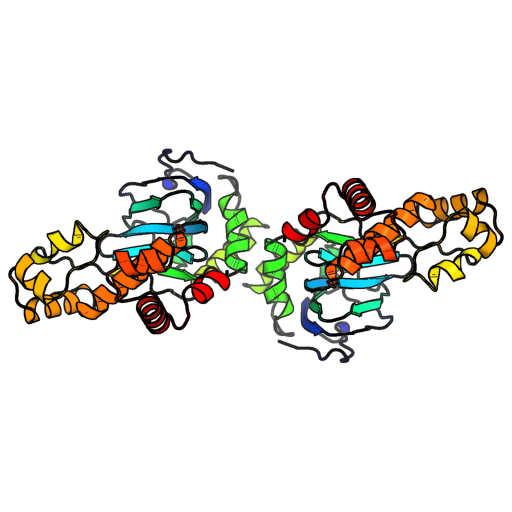5 C C . ILE A 1 188 ? -7.902 -37.75 -23.406 1 94.81 188 ILE A C 1
ATOM 1437 O O . ILE A 1 188 ? -7.371 -37.344 -22.375 1 94.81 188 ILE A O 1
ATOM 1441 N N . GLY A 1 189 ? -9.141 -37.625 -23.625 1 94.25 189 GLY A N 1
ATOM 1442 C CA . GLY A 1 189 ? -10.047 -37.031 -22.656 1 94.25 189 GLY A CA 1
ATOM 1443 C C . GLY A 1 189 ? -10.008 -37.719 -21.312 1 94.25 189 GLY A C 1
ATOM 1444 O O . GLY A 1 189 ? -10.008 -37.062 -20.266 1 94.25 189 GLY A O 1
ATOM 1445 N N . ARG A 1 190 ? -9.992 -39.031 -21.312 1 95 190 ARG A N 1
ATOM 1446 C CA . ARG A 1 190 ? -9.938 -39.844 -20.094 1 95 190 ARG A CA 1
ATOM 1447 C C . ARG A 1 190 ? -8.641 -39.594 -19.328 1 95 190 ARG A C 1
ATOM 1449 O O . ARG A 1 190 ? -8.648 -39.469 -18.094 1 95 190 ARG A O 1
ATOM 1456 N N . ILE A 1 191 ? -7.586 -39.531 -20.062 1 94.88 191 ILE A N 1
ATOM 1457 C CA . ILE A 1 191 ? -6.285 -39.281 -19.453 1 94.88 191 ILE A CA 1
ATOM 1458 C C . ILE A 1 191 ? -6.285 -37.938 -18.766 1 94.88 191 ILE A C 1
ATOM 1460 O O . ILE A 1 191 ? -5.91 -37.812 -17.609 1 94.88 191 ILE A O 1
ATOM 1464 N N . PHE A 1 192 ? -6.703 -36.938 -19.516 1 96 192 PHE A N 1
ATOM 1465 C CA . PHE A 1 192 ? -6.73 -35.562 -18.969 1 96 192 PHE A CA 1
ATOM 1466 C C . PHE A 1 192 ? -7.648 -35.5 -17.75 1 96 192 PHE A C 1
ATOM 1468 O O . PHE A 1 192 ? -7.277 -34.906 -16.734 1 96 192 PHE A O 1
ATOM 1475 N N . GLN A 1 193 ? -8.75 -36.062 -17.844 1 95.94 193 GLN A N 1
ATOM 1476 C CA . GLN A 1 193 ? -9.68 -36.062 -16.734 1 95.94 193 GLN A CA 1
ATOM 1477 C C . GLN A 1 193 ? -9.078 -36.75 -15.508 1 95.94 193 GLN A C 1
ATOM 1479 O O . GLN A 1 193 ? -9.141 -36.219 -14.398 1 95.94 193 GLN A O 1
ATOM 1484 N N . ARG A 1 194 ? -8.523 -37.812 -15.727 1 95.75 194 ARG A N 1
ATOM 1485 C CA . ARG A 1 194 ? -7.965 -38.625 -14.641 1 95.75 194 ARG A CA 1
ATOM 1486 C C . ARG A 1 194 ? -6.766 -37.938 -14.008 1 95.75 194 ARG A C 1
ATOM 1488 O O . ARG A 1 194 ? -6.637 -37.906 -12.781 1 95.75 194 ARG A O 1
ATOM 1495 N N . GLU A 1 195 ? -5.91 -37.344 -14.82 1 94.44 195 GLU A N 1
ATOM 1496 C CA . GLU A 1 195 ? -4.617 -36.906 -14.328 1 94.44 195 GLU A CA 1
ATOM 1497 C C . GLU A 1 195 ? -4.656 -35.406 -13.984 1 94.44 195 GLU A C 1
ATOM 1499 O O . GLU A 1 195 ? -3.824 -34.906 -13.219 1 94.44 195 GLU A O 1
ATOM 1504 N N . THR A 1 196 ? -5.543 -34.625 -14.562 1 93.88 196 THR A N 1
ATOM 1505 C CA . THR A 1 196 ? -5.539 -33.188 -14.328 1 93.88 196 THR A CA 1
ATOM 1506 C C . THR A 1 196 ? -6.867 -32.75 -13.734 1 93.88 196 THR A C 1
ATOM 1508 O O . THR A 1 196 ? -6.98 -31.625 -13.242 1 93.88 196 THR A O 1
ATOM 1511 N N . GLY A 1 197 ? -7.891 -33.594 -13.805 1 94.38 197 GLY A N 1
ATOM 1512 C CA . GLY A 1 197 ? -9.227 -33.25 -13.367 1 94.38 197 GLY A CA 1
ATOM 1513 C C . GLY A 1 197 ? -9.984 -32.375 -14.375 1 94.38 197 GLY A C 1
ATOM 1514 O O . GLY A 1 197 ? -11.125 -32 -14.141 1 94.38 197 GLY A O 1
ATOM 1515 N N . LEU A 1 198 ? -9.344 -32.125 -15.492 1 94.81 198 LEU A N 1
ATOM 1516 C CA . LEU A 1 198 ? -9.945 -31.328 -16.547 1 94.81 198 LEU A CA 1
ATOM 1517 C C . LEU A 1 198 ? -10.039 -32.125 -17.844 1 94.81 198 LEU A C 1
ATOM 1519 O O . LEU A 1 198 ? -9.203 -32.969 -18.125 1 94.81 198 LEU A O 1
ATOM 1523 N N . GLY A 1 199 ? -11.125 -31.828 -18.578 1 95.56 199 GLY A N 1
ATOM 1524 C CA . GLY A 1 199 ? -11.078 -32.25 -19.969 1 95.56 199 GLY A CA 1
ATOM 1525 C C . GLY A 1 199 ? -10.055 -31.516 -20.797 1 95.56 199 GLY A C 1
ATOM 1526 O O . GLY A 1 199 ? -9.594 -30.438 -20.406 1 95.56 199 GLY A O 1
ATOM 1527 N N . TYR A 1 200 ? -9.781 -32.094 -21.906 1 95.69 200 TYR A N 1
ATOM 1528 C CA . TYR A 1 200 ? -8.734 -31.5 -22.719 1 95.69 200 TYR A CA 1
ATOM 1529 C C . TYR A 1 200 ? -9.109 -30.078 -23.141 1 95.69 200 TYR A C 1
ATOM 1531 O O . TYR A 1 200 ? -8.273 -29.172 -23.109 1 95.69 200 TYR A O 1
ATOM 1539 N N . GLN A 1 201 ? -10.297 -29.938 -23.531 1 94.75 201 GLN A N 1
ATOM 1540 C CA . GLN A 1 201 ? -10.727 -28.625 -23.984 1 94.75 201 GLN A CA 1
ATOM 1541 C C . GLN A 1 201 ? -10.648 -27.594 -22.859 1 94.75 201 GLN A C 1
ATOM 1543 O O . GLN A 1 201 ? -10.164 -26.484 -23.047 1 94.75 201 GLN A O 1
ATOM 1548 N N . GLN A 1 202 ? -11.133 -27.984 -21.734 1 95.06 202 GLN A N 1
ATOM 1549 C CA . GLN A 1 202 ? -11.055 -27.109 -20.578 1 95.06 202 GLN A CA 1
ATOM 1550 C C . GLN A 1 202 ? -9.609 -26.781 -20.219 1 95.06 202 GLN A C 1
ATOM 1552 O O . GLN A 1 202 ? -9.273 -25.641 -19.906 1 95.06 202 GLN A O 1
ATOM 1557 N N . TRP A 1 203 ? -8.828 -27.797 -20.234 1 95.69 203 TRP A N 1
ATOM 1558 C CA . TRP A 1 203 ? -7.398 -27.641 -19.953 1 95.69 203 TRP A CA 1
ATOM 1559 C C . TRP A 1 203 ? -6.762 -26.656 -20.938 1 95.69 203 TRP A C 1
ATOM 1561 O O . TRP A 1 203 ? -6.035 -25.75 -20.531 1 95.69 203 TRP A O 1
ATOM 1571 N N . ARG A 1 204 ? -7.016 -26.828 -22.156 1 95 204 ARG A N 1
ATOM 1572 C CA . ARG A 1 204 ? -6.48 -25.984 -23.219 1 95 204 ARG A CA 1
ATOM 1573 C C . ARG A 1 204 ? -6.895 -24.531 -23.031 1 95 204 ARG A C 1
ATOM 1575 O O . ARG A 1 204 ? -6.098 -23.609 -23.25 1 95 204 ARG A O 1
ATOM 1582 N N . GLN A 1 205 ? -8.117 -24.359 -22.625 1 94.94 205 GLN A N 1
ATOM 1583 C CA . GLN A 1 205 ? -8.602 -23 -22.406 1 94.94 205 GLN A CA 1
ATOM 1584 C C . GLN A 1 205 ? -7.914 -22.375 -21.203 1 94.94 205 GLN A C 1
ATOM 1586 O O . GLN A 1 205 ? -7.609 -21.172 -21.219 1 94.94 205 GLN A O 1
ATOM 1591 N N . GLN A 1 206 ? -7.719 -23.172 -20.234 1 94.62 206 GLN A N 1
ATOM 1592 C CA . GLN A 1 206 ? -6.988 -22.656 -19.078 1 94.62 206 GLN A CA 1
ATOM 1593 C C . GLN A 1 206 ? -5.559 -22.266 -19.453 1 94.62 206 GLN A C 1
ATOM 1595 O O . GLN A 1 206 ? -5.043 -21.25 -19 1 94.62 206 GLN A O 1
ATOM 1600 N N . TRP A 1 207 ? -4.984 -23.094 -20.188 1 94.69 207 TRP A N 1
ATOM 1601 C CA . TRP A 1 207 ? -3.65 -22.781 -20.703 1 94.69 207 TRP A CA 1
ATOM 1602 C C . TRP A 1 207 ? -3.648 -21.453 -21.453 1 94.69 207 TRP A C 1
ATOM 1604 O O . TRP A 1 207 ? -2.777 -20.609 -21.234 1 94.69 207 TRP A O 1
ATOM 1614 N N . ARG A 1 208 ? -4.574 -21.297 -22.344 1 94.88 208 ARG A N 1
ATOM 1615 C CA . ARG A 1 208 ? -4.668 -20.078 -23.156 1 94.88 208 ARG A CA 1
ATOM 1616 C C . ARG A 1 208 ? -4.832 -18.859 -22.281 1 94.88 208 ARG A C 1
ATOM 1618 O O . ARG A 1 208 ? -4.203 -17.812 -22.516 1 94.88 208 ARG A O 1
ATOM 1625 N N . LEU A 1 209 ? -5.641 -19.016 -21.344 1 94.12 209 LEU A N 1
ATOM 1626 C CA . LEU A 1 209 ? -5.836 -17.891 -20.406 1 94.12 209 LEU A CA 1
ATOM 1627 C C . LEU A 1 209 ? -4.52 -17.5 -19.75 1 94.12 209 LEU A C 1
ATOM 1629 O O . LEU A 1 209 ? -4.156 -16.328 -19.734 1 94.12 209 LEU A O 1
ATOM 1633 N N . MET A 1 210 ? -3.844 -18.438 -19.219 1 92.81 210 MET A N 1
ATOM 1634 C CA . MET A 1 210 ? -2.574 -18.188 -18.531 1 92.81 210 MET A CA 1
ATOM 1635 C C . MET A 1 210 ? -1.578 -17.531 -19.484 1 92.81 210 MET A C 1
ATOM 1637 O O . MET A 1 210 ? -0.859 -16.609 -19.078 1 92.81 210 MET A O 1
ATOM 1641 N N . ARG A 1 211 ? -1.624 -17.969 -20.656 1 92.94 211 ARG A N 1
ATOM 1642 C CA . ARG A 1 211 ? -0.715 -17.406 -21.656 1 92.94 211 ARG A CA 1
ATOM 1643 C C . ARG A 1 211 ? -1.094 -15.961 -21.969 1 92.94 211 ARG A C 1
ATOM 1645 O O . ARG A 1 211 ? -0.221 -15.102 -22.156 1 92.94 211 ARG A O 1
ATOM 1652 N N . VAL A 1 212 ? -2.332 -15.695 -22.141 1 93.75 212 VAL A N 1
ATOM 1653 C CA . VAL A 1 212 ? -2.781 -14.328 -22.375 1 93.75 212 VAL A CA 1
ATOM 1654 C C . VAL A 1 212 ? -2.281 -13.422 -21.25 1 93.75 212 VAL A C 1
ATOM 1656 O O . VAL A 1 212 ? -1.72 -12.352 -21.5 1 93.75 212 VAL A O 1
ATOM 1659 N N . ILE A 1 213 ? -2.471 -13.852 -20.047 1 91.06 213 ILE A N 1
ATOM 1660 C CA . ILE A 1 213 ? -2.068 -13.078 -18.875 1 91.06 213 ILE A CA 1
ATOM 1661 C C . ILE A 1 213 ? -0.559 -12.852 -18.906 1 91.06 213 ILE A C 1
ATOM 1663 O O . ILE A 1 213 ? -0.09 -11.734 -18.656 1 91.06 213 ILE A O 1
ATOM 1667 N N . GLU A 1 214 ? 0.143 -13.852 -19.188 1 90.19 214 GLU A N 1
ATOM 1668 C CA . GLU A 1 214 ? 1.598 -13.758 -19.266 1 90.19 214 GLU A CA 1
ATOM 1669 C C . GLU A 1 214 ? 2.031 -12.734 -20.312 1 90.19 214 GLU A C 1
ATOM 1671 O O . GLU A 1 214 ? 2.877 -11.883 -20.031 1 90.19 214 GLU A O 1
ATOM 1676 N N . LEU A 1 215 ? 1.464 -12.828 -21.453 1 91.19 215 LEU A N 1
ATOM 1677 C CA . LEU A 1 215 ? 1.832 -11.953 -22.562 1 91.19 215 LEU A CA 1
ATOM 1678 C C . LEU A 1 215 ? 1.471 -10.508 -22.25 1 91.19 215 LEU A C 1
ATOM 1680 O O . LEU A 1 215 ? 2.27 -9.602 -22.5 1 91.19 215 LEU A O 1
ATOM 1684 N N . LEU A 1 216 ? 0.366 -10.32 -21.703 1 91.25 216 LEU A N 1
ATOM 1685 C CA . LEU A 1 216 ? -0.046 -8.969 -21.344 1 91.25 216 LEU A CA 1
ATOM 1686 C C . LEU A 1 216 ? 0.846 -8.406 -20.25 1 91.25 216 LEU A C 1
ATOM 1688 O O . LEU A 1 216 ? 1.236 -7.234 -20.297 1 91.25 216 LEU A O 1
ATOM 1692 N N . ALA A 1 217 ? 1.14 -9.172 -19.297 1 87.5 217 ALA A N 1
ATOM 1693 C CA . ALA A 1 217 ? 1.959 -8.742 -18.172 1 87.5 217 ALA A CA 1
ATOM 1694 C C . ALA A 1 217 ? 3.367 -8.367 -18.625 1 87.5 217 ALA A C 1
ATOM 1696 O O . ALA A 1 217 ? 4.051 -7.578 -17.969 1 87.5 217 ALA A O 1
ATOM 1697 N N . THR A 1 218 ? 3.781 -8.93 -19.688 1 86.69 218 THR A N 1
ATOM 1698 C CA . THR A 1 218 ? 5.129 -8.664 -20.172 1 86.69 218 THR A CA 1
ATOM 1699 C C . THR A 1 218 ? 5.109 -7.621 -21.281 1 86.69 218 THR A C 1
ATOM 1701 O O . THR A 1 218 ? 6.082 -7.477 -22.031 1 86.69 218 THR A O 1
ATOM 1704 N N . GLY A 1 219 ? 3.889 -6.996 -21.5 1 88 219 GLY A N 1
ATOM 1705 C CA . GLY A 1 219 ? 3.836 -5.781 -22.297 1 88 219 GLY A CA 1
ATOM 1706 C C . GLY A 1 219 ? 3.289 -6.008 -23.703 1 88 219 GLY A C 1
ATOM 1707 O O . GLY A 1 219 ? 3.234 -5.078 -24.516 1 88 219 GLY A O 1
ATOM 1708 N N . ARG A 1 220 ? 2.867 -7.176 -24.031 1 91.38 220 ARG A N 1
ATOM 1709 C CA . ARG A 1 220 ? 2.314 -7.434 -25.359 1 91.38 220 ARG A CA 1
ATOM 1710 C C . ARG A 1 220 ? 0.898 -6.879 -25.484 1 91.38 220 ARG A C 1
ATOM 1712 O O . ARG A 1 220 ? 0.193 -6.742 -24.484 1 91.38 220 ARG A O 1
ATOM 1719 N N . SER A 1 221 ? 0.55 -6.566 -26.672 1 95.62 221 SER A N 1
ATOM 1720 C CA . SER A 1 221 ? -0.766 -5.984 -26.906 1 95.62 221 SER A CA 1
ATOM 1721 C C . SER A 1 221 ? -1.839 -7.062 -27 1 95.62 221 SER A C 1
ATOM 1723 O O . SER A 1 221 ? -1.528 -8.234 -27.219 1 95.62 221 SER A O 1
ATOM 1725 N N . ILE A 1 222 ? -3.033 -6.656 -26.922 1 96.44 222 ILE A N 1
ATOM 1726 C CA . ILE A 1 222 ? -4.184 -7.539 -27.078 1 96.44 222 ILE A CA 1
ATOM 1727 C C . ILE A 1 222 ? -4.168 -8.164 -28.469 1 96.44 222 ILE A C 1
ATOM 1729 O O . ILE A 1 222 ? -4.418 -9.367 -28.625 1 96.44 222 ILE A O 1
ATOM 1733 N N . SER A 1 223 ? -3.857 -7.34 -29.438 1 97.31 223 SER A N 1
ATOM 1734 C CA . SER A 1 223 ? -3.832 -7.816 -30.812 1 97.31 223 SER A CA 1
ATOM 1735 C C . SER A 1 223 ? -2.766 -8.891 -31.016 1 97.31 223 SER A C 1
ATOM 1737 O O . SER A 1 223 ? -2.996 -9.883 -31.703 1 97.31 223 SER A O 1
ATOM 1739 N N . TYR A 1 224 ? -1.679 -8.68 -30.484 1 96.44 224 TYR A N 1
ATOM 1740 C CA . TYR A 1 224 ? -0.627 -9.688 -30.547 1 96.44 224 TYR A CA 1
ATOM 1741 C C . TYR A 1 224 ? -1.086 -10.992 -29.906 1 96.44 224 TYR A C 1
ATOM 1743 O O . TYR A 1 224 ? -0.881 -12.07 -30.469 1 96.44 224 TYR A O 1
ATOM 1751 N N . CYS A 1 225 ? -1.655 -10.898 -28.75 1 96.19 225 CYS A N 1
ATOM 1752 C CA . CYS A 1 225 ? -2.143 -12.07 -28.031 1 96.19 225 CYS A CA 1
ATOM 1753 C C . CYS A 1 225 ? -3.172 -12.828 -28.859 1 96.19 225 CYS A C 1
ATOM 1755 O O . CYS A 1 225 ? -3.123 -14.062 -28.938 1 96.19 225 CYS A O 1
ATOM 1757 N N . ALA A 1 226 ? -4.094 -12.078 -29.422 1 96.81 226 ALA A N 1
ATOM 1758 C CA . ALA A 1 226 ? -5.141 -12.703 -30.234 1 96.81 226 ALA A CA 1
ATOM 1759 C C . ALA A 1 226 ? -4.543 -13.508 -31.375 1 96.81 226 ALA A C 1
ATOM 1761 O O . ALA A 1 226 ? -4.922 -14.656 -31.609 1 96.81 226 ALA A O 1
ATOM 1762 N N . PHE A 1 227 ? -3.637 -12.914 -32.031 1 95.38 227 PHE A N 1
ATOM 1763 C CA . PHE A 1 227 ? -2.975 -13.562 -33.156 1 95.38 227 PHE A CA 1
ATOM 1764 C C . PHE A 1 227 ? -2.191 -14.781 -32.688 1 95.38 227 PHE A C 1
ATOM 1766 O O . PHE A 1 227 ? -2.365 -15.883 -33.25 1 95.38 227 PHE A O 1
ATOM 1773 N N . GLU A 1 228 ? -1.38 -14.641 -31.703 1 93.44 228 GLU A N 1
ATOM 1774 C CA . GLU A 1 228 ? -0.476 -15.672 -31.203 1 93.44 228 GLU A CA 1
ATOM 1775 C C . GLU A 1 228 ? -1.252 -16.875 -30.688 1 93.44 228 GLU A C 1
ATOM 1777 O O . GLU A 1 228 ? -0.792 -18.016 -30.797 1 93.44 228 GLU A O 1
ATOM 1782 N N . LEU A 1 229 ? -2.381 -16.641 -30.109 1 95.12 229 LEU A N 1
ATOM 1783 C CA . LEU A 1 229 ? -3.098 -17.703 -29.422 1 95.12 229 LEU A CA 1
ATOM 1784 C C . LEU A 1 229 ? -4.285 -18.188 -30.25 1 95.12 229 LEU A C 1
ATOM 1786 O O . LEU A 1 229 ? -5.113 -18.953 -29.75 1 95.12 229 LEU A O 1
ATOM 1790 N N . GLY A 1 230 ? -4.438 -17.688 -31.422 1 94.19 230 GLY A N 1
ATOM 1791 C CA . GLY A 1 230 ? -5.344 -18.25 -32.406 1 94.19 230 GLY A CA 1
ATOM 1792 C C . GLY A 1 230 ? -6.777 -17.781 -32.25 1 94.19 230 GLY A C 1
ATOM 1793 O O . GLY A 1 230 ? -7.719 -18.531 -32.5 1 94.19 230 GLY A O 1
ATOM 1794 N N . PHE A 1 231 ? -6.949 -16.625 -31.734 1 96.19 231 PHE A N 1
ATOM 1795 C CA . PHE A 1 231 ? -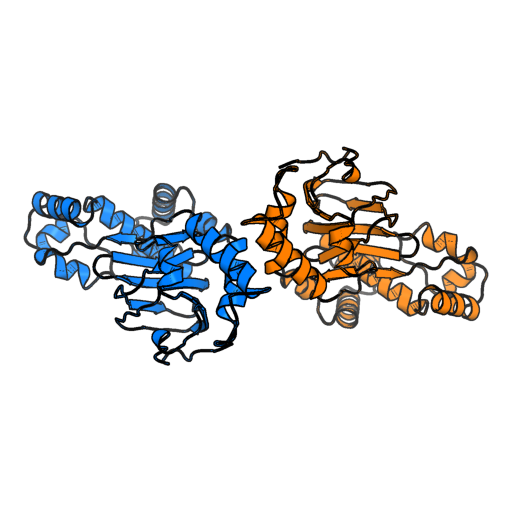8.289 -16.031 -31.703 1 96.19 231 PHE A CA 1
ATOM 1796 C C . PHE A 1 231 ? -8.617 -15.367 -33.031 1 96.19 231 PHE A C 1
ATOM 1798 O O . PHE A 1 231 ? -7.727 -14.883 -33.75 1 96.19 231 PHE A O 1
ATOM 1805 N N . THR A 1 232 ? -9.93 -15.305 -33.312 1 96.19 232 THR A N 1
ATOM 1806 C CA . THR A 1 232 ? -10.367 -14.773 -34.594 1 96.19 232 THR A CA 1
ATOM 1807 C C . THR A 1 232 ? -10.289 -13.25 -34.625 1 96.19 232 THR A C 1
ATOM 1809 O O . THR A 1 232 ? -10.281 -12.633 -35.688 1 96.19 232 THR A O 1
ATOM 1812 N N . SER A 1 233 ? -10.336 -12.594 -33.406 1 97.06 233 SER A N 1
ATOM 1813 C CA . SER A 1 233 ? -10.281 -11.141 -33.281 1 97.06 233 SER A CA 1
ATOM 1814 C C . SER A 1 233 ? -9.93 -10.727 -31.859 1 97.06 233 SER A C 1
ATOM 1816 O O . SER A 1 233 ? -9.93 -11.555 -30.953 1 97.06 233 SER A O 1
ATOM 1818 N N . ASP A 1 234 ? -9.648 -9.469 -31.766 1 97.31 234 ASP A N 1
ATOM 1819 C CA . ASP A 1 234 ? -9.438 -8.906 -30.438 1 97.31 234 ASP A CA 1
ATOM 1820 C C . ASP A 1 234 ? -10.688 -9.078 -29.562 1 97.31 234 ASP A C 1
ATOM 1822 O O . ASP A 1 234 ? -10.586 -9.422 -28.391 1 97.31 234 ASP A O 1
ATOM 1826 N N . SER A 1 235 ? -11.781 -8.852 -30.172 1 97.5 235 SER A N 1
ATOM 1827 C CA . SER A 1 235 ? -13.055 -8.961 -29.469 1 97.5 235 SER A CA 1
ATOM 1828 C C . SER A 1 235 ? -13.289 -10.383 -28.969 1 97.5 235 SER A C 1
ATOM 1830 O O . SER A 1 235 ? -13.812 -10.57 -27.859 1 97.5 235 SER A O 1
ATOM 1832 N N . ALA A 1 236 ? -12.883 -11.32 -29.781 1 97.19 236 ALA A N 1
ATOM 1833 C CA . ALA A 1 236 ? -13.023 -12.719 -29.391 1 97.19 236 ALA A CA 1
ATOM 1834 C C . ALA A 1 236 ? -12.148 -13.039 -28.188 1 97.19 236 ALA A C 1
ATOM 1836 O O . ALA A 1 236 ? -12.57 -13.75 -27.266 1 97.19 236 ALA A O 1
ATOM 1837 N N . LEU A 1 237 ? -10.953 -12.531 -28.203 1 97.75 237 LEU A N 1
ATOM 1838 C CA . LEU A 1 237 ? -10.047 -12.734 -27.078 1 97.75 237 LEU A CA 1
ATOM 1839 C C . LEU A 1 237 ? -10.609 -12.094 -25.812 1 97.75 237 LEU A C 1
ATOM 1841 O O . LEU A 1 237 ? -10.602 -12.711 -24.75 1 97.75 237 LEU A O 1
ATOM 1845 N N . ILE A 1 238 ? -11.062 -10.906 -25.906 1 97.44 238 ILE A N 1
ATOM 1846 C CA . ILE A 1 238 ? -11.594 -10.172 -24.766 1 97.44 238 ILE A CA 1
ATOM 1847 C C . ILE A 1 238 ? -12.797 -10.906 -24.188 1 97.44 238 ILE A C 1
ATOM 1849 O O . ILE A 1 238 ? -12.945 -11.023 -22.969 1 97.44 238 ILE A O 1
ATOM 1853 N N . ALA A 1 239 ? -13.641 -11.398 -25.062 1 97.44 239 ALA A N 1
ATOM 1854 C CA . ALA A 1 239 ? -14.812 -12.164 -24.625 1 97.44 239 ALA A CA 1
ATOM 1855 C C . ALA A 1 239 ? -14.391 -13.438 -23.891 1 97.44 239 ALA A C 1
ATOM 1857 O O . ALA A 1 239 ? -14.961 -13.773 -22.859 1 97.44 239 ALA A O 1
ATOM 1858 N N . PHE A 1 240 ? -13.508 -14.109 -24.438 1 96.38 240 PHE A N 1
ATOM 1859 C CA . PHE A 1 240 ? -12.953 -15.305 -23.812 1 96.38 240 PHE A CA 1
ATOM 1860 C C . PHE A 1 240 ? -12.398 -14.992 -22.438 1 96.38 240 PHE A C 1
ATOM 1862 O O . PHE A 1 240 ? -12.703 -15.695 -21.469 1 96.38 240 PHE A O 1
ATOM 1869 N N . PHE A 1 241 ? -11.586 -13.953 -22.359 1 96.69 241 PHE A N 1
ATOM 1870 C CA . PHE A 1 241 ? -10.961 -13.539 -21.109 1 96.69 241 PHE A CA 1
ATOM 1871 C C . PHE A 1 241 ? -12.008 -13.227 -20.062 1 96.69 241 PHE A C 1
ATOM 1873 O O . PHE A 1 241 ? -11.914 -13.688 -18.922 1 96.69 241 PHE A O 1
ATOM 1880 N N . LYS A 1 242 ? -12.969 -12.492 -20.422 1 95.88 242 LYS A N 1
ATOM 1881 C CA . LYS A 1 242 ? -14.055 -12.117 -19.516 1 95.88 242 LYS A CA 1
ATOM 1882 C C . LYS A 1 242 ? -14.82 -13.352 -19.047 1 95.88 242 LYS A C 1
ATOM 1884 O O . LYS A 1 242 ? -15.188 -13.445 -17.875 1 95.88 242 LYS A O 1
ATOM 1889 N N . HIS A 1 243 ? -15.062 -14.172 -19.953 1 95.5 243 HIS A N 1
ATOM 1890 C CA . HIS A 1 243 ? -15.766 -15.398 -19.609 1 95.5 243 HIS A CA 1
ATOM 1891 C C . HIS A 1 243 ? -14.984 -16.203 -18.578 1 95.5 243 HIS A C 1
ATOM 1893 O O . HIS A 1 243 ? -15.57 -16.75 -17.641 1 95.5 243 HIS A O 1
ATOM 1899 N N . MET A 1 244 ? -13.742 -16.219 -18.75 1 93.56 244 MET A N 1
ATOM 1900 C CA . MET A 1 244 ? -12.891 -17.062 -17.922 1 93.56 244 MET A CA 1
ATOM 1901 C C . MET A 1 244 ? -12.633 -16.422 -16.562 1 93.56 244 MET A C 1
ATOM 1903 O O . MET A 1 244 ? -12.469 -17.109 -15.562 1 93.56 244 MET A O 1
ATOM 1907 N N . THR A 1 245 ? -12.492 -15.086 -16.5 1 90.69 245 THR A N 1
ATOM 1908 C CA . THR A 1 245 ? -12.031 -14.43 -15.273 1 90.69 245 THR A CA 1
ATOM 1909 C C . THR A 1 245 ? -13.141 -13.57 -14.672 1 90.69 245 THR A C 1
ATOM 1911 O O . THR A 1 245 ? -13.047 -13.141 -13.523 1 90.69 245 THR A O 1
ATOM 1914 N N . GLY A 1 246 ? -14.086 -13.211 -15.445 1 91.62 246 GLY A N 1
ATOM 1915 C CA . GLY A 1 246 ? -15.172 -12.359 -14.984 1 91.62 246 GLY A CA 1
ATOM 1916 C C . GLY A 1 246 ? -14.938 -10.891 -15.273 1 91.62 246 GLY A C 1
ATOM 1917 O O . GLY A 1 246 ? -15.805 -10.055 -15.023 1 91.62 246 GLY A O 1
ATOM 1918 N N . THR A 1 247 ? -13.773 -10.586 -15.789 1 91.81 247 THR A N 1
ATOM 1919 C CA . THR A 1 247 ? -13.453 -9.195 -16.109 1 91.81 247 THR A CA 1
ATOM 1920 C C . THR A 1 247 ? -12.672 -9.102 -17.406 1 91.81 247 THR A C 1
ATOM 1922 O O . THR A 1 247 ? -12.273 -10.125 -17.984 1 91.81 247 THR A O 1
ATOM 1925 N N . THR A 1 248 ? -12.523 -7.871 -17.906 1 93.62 248 THR A N 1
ATOM 1926 C CA . THR A 1 248 ? -11.719 -7.637 -19.094 1 93.62 248 THR A CA 1
ATOM 1927 C C . THR A 1 248 ? -10.234 -7.648 -18.75 1 93.62 248 THR A C 1
ATOM 1929 O O . THR A 1 248 ? -9.859 -7.535 -17.578 1 93.62 248 THR A O 1
ATOM 1932 N N . PRO A 1 249 ? -9.383 -7.793 -19.781 1 91.44 249 PRO A N 1
ATOM 1933 C CA . PRO A 1 249 ? -7.941 -7.699 -19.516 1 91.44 249 PRO A CA 1
ATOM 1934 C C . PRO A 1 249 ? -7.555 -6.398 -18.812 1 91.44 249 PRO A C 1
ATOM 1936 O O . PRO A 1 249 ? -6.762 -6.414 -17.859 1 91.44 249 PRO A O 1
ATOM 1939 N N . ARG A 1 250 ? -8.094 -5.332 -19.203 1 88.44 250 ARG A N 1
ATOM 1940 C CA . ARG A 1 250 ? -7.809 -4.043 -18.594 1 88.44 250 ARG A CA 1
ATOM 1941 C C . ARG A 1 250 ? -8.211 -4.035 -17.109 1 88.44 250 ARG A C 1
ATOM 1943 O O . ARG A 1 250 ? -7.449 -3.59 -16.25 1 88.44 250 ARG A O 1
ATOM 1950 N N . GLY A 1 251 ? -9.375 -4.512 -16.859 1 86.5 251 GLY A N 1
ATOM 1951 C CA . GLY A 1 251 ? -9.867 -4.586 -15.492 1 86.5 251 GLY A CA 1
ATOM 1952 C C . GLY A 1 251 ? -9.039 -5.504 -14.609 1 86.5 251 GLY A C 1
ATOM 1953 O O . GLY A 1 251 ? -8.852 -5.234 -13.422 1 86.5 251 GLY A O 1
ATOM 1954 N N . TYR A 1 252 ? -8.617 -6.555 -15.227 1 86.19 252 TYR A N 1
ATOM 1955 C CA . TYR A 1 252 ? -7.82 -7.551 -14.523 1 86.19 252 TYR A CA 1
ATOM 1956 C C . TYR A 1 252 ? -6.512 -6.949 -14.023 1 86.19 252 TYR A C 1
ATOM 1958 O O . TYR A 1 252 ? -6.082 -7.227 -12.898 1 86.19 252 TYR A O 1
ATOM 1966 N N . PHE A 1 253 ? -5.91 -6.012 -14.797 1 82.38 253 PHE A N 1
ATOM 1967 C CA . PHE A 1 253 ? -4.605 -5.457 -14.469 1 82.38 253 PHE A CA 1
ATOM 1968 C C . PHE A 1 253 ? -4.746 -4.098 -13.797 1 82.38 253 PHE A C 1
ATOM 1970 O O . PHE A 1 253 ? -3.779 -3.564 -13.25 1 82.38 253 PHE A O 1
ATOM 1977 N N . LYS A 1 254 ? -5.875 -3.195 -13.93 1 68.62 254 LYS A N 1
ATOM 1978 C CA . LYS A 1 254 ? -6.121 -1.926 -13.25 1 68.62 254 LYS A CA 1
ATOM 1979 C C . LYS A 1 254 ? -6.27 -2.127 -11.742 1 68.62 254 LYS A C 1
ATOM 1981 O O . LYS A 1 254 ? -5.902 -1.254 -10.961 1 68.62 254 LYS A O 1
ATOM 1986 N N . ALA A 1 255 ? -7.098 -3.111 -11.391 1 55.56 255 ALA A N 1
ATOM 1987 C CA . ALA A 1 255 ? -7.27 -3.283 -9.945 1 55.56 255 ALA A CA 1
ATOM 1988 C C . ALA A 1 255 ? -5.926 -3.256 -9.227 1 55.56 255 ALA A C 1
ATOM 1990 O O . ALA A 1 255 ? -5.867 -3.377 -8 1 55.56 255 ALA A O 1
ATOM 1991 N N . ARG A 1 256 ? -4.93 -2.887 -10.008 1 47.78 256 ARG A N 1
ATOM 1992 C CA . ARG A 1 256 ? -3.564 -2.885 -9.5 1 47.78 256 ARG A CA 1
ATOM 1993 C C . ARG A 1 256 ? -3.152 -1.488 -9.047 1 47.78 256 ARG A C 1
ATOM 1995 O O . ARG A 1 256 ? -3.523 -0.493 -9.672 1 47.78 256 ARG A O 1
ATOM 2002 N N . MET B 1 1 ? -18.516 -1.198 8.398 1 33.47 1 MET B N 1
ATOM 2003 C CA . MET B 1 1 ? -17.859 0.07 8.102 1 33.47 1 MET B CA 1
ATOM 2004 C C . MET B 1 1 ? -18.594 1.235 8.742 1 33.47 1 MET B C 1
ATOM 2006 O O . MET B 1 1 ? -19.797 1.427 8.492 1 33.47 1 MET B O 1
ATOM 2010 N N . ALA B 1 2 ? -18.297 1.535 9.891 1 39.47 2 ALA B N 1
ATOM 2011 C CA . ALA B 1 2 ? -19.141 2.621 10.383 1 39.47 2 ALA B CA 1
ATOM 2012 C C . ALA B 1 2 ? -18.984 3.871 9.523 1 39.47 2 ALA B C 1
ATOM 2014 O O . ALA B 1 2 ? -17.891 4.422 9.414 1 39.47 2 ALA B O 1
ATOM 2015 N N . TRP B 1 3 ? -19.609 3.871 8.414 1 43.78 3 TRP B N 1
ATOM 2016 C CA . TRP B 1 3 ? -19.766 5.082 7.617 1 43.78 3 TRP B CA 1
ATOM 2017 C C . TRP B 1 3 ? -20.359 6.211 8.445 1 43.78 3 TRP B C 1
ATOM 2019 O O . TRP B 1 3 ? -21.438 6.055 9.039 1 43.78 3 TRP B O 1
ATOM 2029 N N . LEU B 1 4 ? -19.609 6.77 9.133 1 46.91 4 LEU B N 1
ATOM 2030 C CA . LEU B 1 4 ? -20.234 7.914 9.773 1 46.91 4 LEU B CA 1
ATOM 2031 C C . LEU B 1 4 ? -20.781 8.891 8.742 1 46.91 4 LEU B C 1
ATOM 2033 O O . LEU B 1 4 ? -20.078 9.234 7.777 1 46.91 4 LEU B O 1
ATOM 2037 N N . ALA B 1 5 ? -21.891 8.984 8.711 1 45.16 5 ALA B N 1
ATOM 2038 C CA . ALA B 1 5 ? -22.5 10.117 8.023 1 45.16 5 ALA B CA 1
ATOM 2039 C C . ALA B 1 5 ? -21.844 11.43 8.43 1 45.16 5 ALA B C 1
ATOM 2041 O O . ALA B 1 5 ? -21.406 11.578 9.57 1 45.16 5 ALA B O 1
ATOM 2042 N N . ALA B 1 6 ? -21.359 12.234 7.465 1 45.44 6 ALA B N 1
ATOM 2043 C CA . ALA B 1 6 ? -20.719 13.555 7.516 1 45.44 6 ALA B CA 1
ATOM 2044 C C . ALA B 1 6 ? -21.031 14.258 8.836 1 45.44 6 ALA B C 1
ATOM 2046 O O . ALA B 1 6 ? -20.172 14.93 9.406 1 45.44 6 ALA B O 1
ATOM 2047 N N . ASP B 1 7 ? -22.219 14.273 9.211 1 43.84 7 ASP B N 1
ATOM 2048 C CA . ASP B 1 7 ? -22.75 15.117 10.273 1 43.84 7 ASP B CA 1
ATOM 2049 C C . ASP B 1 7 ? -22.703 14.406 11.617 1 43.84 7 ASP B C 1
ATOM 2051 O O . ASP B 1 7 ? -23.062 14.984 12.648 1 43.84 7 ASP B O 1
ATOM 2055 N N . ALA B 1 8 ? -22.469 13.203 11.641 1 51.81 8 ALA B N 1
ATOM 2056 C CA . ALA B 1 8 ? -22.734 12.539 12.922 1 51.81 8 ALA B CA 1
ATOM 2057 C C . ALA B 1 8 ? -21.625 12.852 13.93 1 51.81 8 ALA B C 1
ATOM 2059 O O . ALA B 1 8 ? -20.438 12.773 13.602 1 51.81 8 ALA B O 1
ATOM 2060 N N . SER B 1 9 ? -21.875 13.789 14.93 1 61.06 9 SER B N 1
ATOM 2061 C CA . SER B 1 9 ? -21.078 14.086 16.109 1 61.06 9 SER B CA 1
ATOM 2062 C C . SER B 1 9 ? -20.438 12.828 16.688 1 61.06 9 SER B C 1
ATOM 2064 O O . SER B 1 9 ? -21.109 12.016 17.312 1 61.06 9 SER B O 1
ATOM 2066 N N . PHE B 1 10 ? -19.547 12.273 16.016 1 71.81 10 PHE B N 1
ATOM 2067 C CA . PHE B 1 10 ? -18.859 11.094 16.547 1 71.81 10 PHE B CA 1
ATOM 2068 C C . PHE B 1 10 ? -17.969 11.461 17.719 1 71.81 10 PHE B C 1
ATOM 2070 O O . PHE B 1 10 ? -17.094 12.328 17.609 1 71.81 10 PHE B O 1
ATOM 2077 N N . ASP B 1 11 ? -18.406 11.008 18.906 1 81.44 11 ASP B N 1
ATOM 2078 C CA . ASP B 1 11 ? -17.609 11.195 20.094 1 81.44 11 ASP B CA 1
ATOM 2079 C C . ASP B 1 11 ? -16.844 9.922 20.469 1 81.44 11 ASP B C 1
ATOM 2081 O O . ASP B 1 11 ? -17.422 9.016 21.078 1 81.44 11 ASP B O 1
ATOM 2085 N N . PRO B 1 12 ? -15.578 9.844 20.156 1 84.19 12 PRO B N 1
ATOM 2086 C CA . PRO B 1 12 ? -14.805 8.625 20.406 1 84.19 12 PRO B CA 1
ATOM 2087 C C . PRO B 1 12 ? -14.609 8.344 21.906 1 84.19 12 PRO B C 1
ATOM 2089 O O . PRO B 1 12 ? -14.266 7.219 22.281 1 84.19 12 PRO B O 1
ATOM 2092 N N . ASP B 1 13 ? -14.875 9.305 22.734 1 89 13 ASP B N 1
ATOM 2093 C CA . ASP B 1 13 ? -14.586 9.164 24.156 1 89 13 ASP B CA 1
ATOM 2094 C C . ASP B 1 13 ? -15.609 8.266 24.844 1 89 13 ASP B C 1
ATOM 2096 O O . ASP B 1 13 ? -15.391 7.793 25.953 1 89 13 ASP B O 1
ATOM 2100 N N . HIS B 1 14 ? -16.688 7.977 24.188 1 86.81 14 HIS B N 1
ATOM 2101 C CA . HIS B 1 14 ? -17.75 7.156 24.781 1 86.81 14 HIS B CA 1
ATOM 2102 C C . HIS B 1 14 ? -17.453 5.672 24.594 1 86.81 14 HIS B C 1
ATOM 2104 O O . HIS B 1 14 ? -18.109 4.824 25.203 1 86.81 14 HIS B O 1
ATOM 2110 N N . LEU B 1 15 ? -16.547 5.355 23.797 1 88.38 15 LEU B N 1
ATOM 2111 C CA . LEU B 1 15 ? -16.219 3.967 23.484 1 88.38 15 LEU B CA 1
ATOM 2112 C C . LEU B 1 15 ? -15.086 3.461 24.375 1 88.38 15 LEU B C 1
ATOM 2114 O O . LEU B 1 15 ? -14.172 4.219 24.703 1 88.38 15 LEU B O 1
ATOM 2118 N N . ALA B 1 16 ? -15.109 2.27 24.734 1 89.69 16 ALA B N 1
ATOM 2119 C CA . ALA B 1 16 ? -14.203 1.726 25.75 1 89.69 16 ALA B CA 1
ATOM 2120 C C . ALA B 1 16 ? -12.93 1.177 25.094 1 89.69 16 ALA B C 1
ATOM 2122 O O . ALA B 1 16 ? -11.867 1.17 25.719 1 89.69 16 ALA B O 1
ATOM 2123 N N . ALA B 1 17 ? -13.031 0.687 23.891 1 94 17 ALA B N 1
ATOM 2124 C CA . ALA B 1 17 ? -11.875 0.059 23.25 1 94 17 ALA B CA 1
ATOM 2125 C C . ALA B 1 17 ? -10.703 1.027 23.172 1 94 17 ALA B C 1
ATOM 2127 O O . ALA B 1 17 ? -10.891 2.229 22.969 1 94 17 ALA B O 1
ATOM 2128 N N . PRO B 1 18 ? -9.555 0.535 23.344 1 96.62 18 PRO B N 1
ATOM 2129 C CA . PRO B 1 18 ? -8.391 1.425 23.344 1 96.62 18 PRO B CA 1
ATOM 2130 C C . PRO B 1 18 ? -8.141 2.066 21.969 1 96.62 18 PRO B C 1
ATOM 2132 O O . PRO B 1 18 ? -7.465 3.096 21.891 1 96.62 18 PRO B O 1
ATOM 2135 N N . VAL B 1 19 ? -8.633 1.477 20.938 1 97.62 19 VAL B N 1
ATOM 2136 C CA . VAL B 1 19 ? -8.516 2 19.578 1 97.62 19 VAL B CA 1
ATOM 2137 C C . VAL B 1 19 ? -9.891 2.057 18.922 1 97.62 19 VAL B C 1
ATOM 2139 O O . VAL B 1 19 ? -10.656 1.089 18.984 1 97.62 19 VAL B O 1
ATOM 2142 N N . ILE B 1 20 ? -10.211 3.148 18.344 1 95.81 20 ILE B N 1
ATOM 2143 C CA . ILE B 1 20 ? -11.453 3.328 17.609 1 95.81 20 ILE B CA 1
ATOM 2144 C C . ILE B 1 20 ? -11.141 3.818 16.188 1 95.81 20 ILE B C 1
ATOM 2146 O O . ILE B 1 20 ? -10.477 4.84 16.016 1 95.81 20 ILE B O 1
ATOM 2150 N N . GLY B 1 21 ? -11.57 3.061 15.188 1 94.5 21 GLY B N 1
ATOM 2151 C CA . GLY B 1 21 ? -11.359 3.445 13.797 1 94.5 21 GLY B CA 1
ATOM 2152 C C . GLY B 1 21 ? -12.633 3.916 13.117 1 94.5 21 GLY B C 1
ATOM 2153 O O . GLY B 1 21 ? -13.719 3.416 13.398 1 94.5 21 GLY B O 1
ATOM 2154 N N . ILE B 1 22 ? -12.438 4.867 12.297 1 92.5 22 ILE B N 1
ATOM 2155 C CA . ILE B 1 22 ? -13.547 5.355 11.477 1 92.5 22 ILE B CA 1
ATOM 2156 C C . ILE B 1 22 ? -13.086 5.539 10.031 1 92.5 22 ILE B C 1
ATOM 2158 O O . ILE B 1 22 ? -11.977 6.02 9.789 1 92.5 22 ILE B O 1
ATOM 2162 N N . ALA B 1 23 ? -13.859 5.07 9.117 1 91.75 23 ALA B N 1
ATOM 2163 C CA . ALA B 1 23 ? -13.68 5.316 7.688 1 91.75 23 ALA B CA 1
ATOM 2164 C C . ALA B 1 23 ? -14.945 5.902 7.066 1 91.75 23 ALA B C 1
ATOM 2166 O O . ALA B 1 23 ? -16.062 5.477 7.391 1 91.75 23 ALA B O 1
ATOM 2167 N N . ALA B 1 24 ? -14.664 6.965 6.262 1 88.06 24 ALA B N 1
ATOM 2168 C CA . ALA B 1 24 ? -15.82 7.598 5.633 1 88.06 24 ALA B CA 1
ATOM 2169 C C . ALA B 1 24 ? -15.43 8.281 4.324 1 88.06 24 ALA B C 1
ATOM 2171 O O . ALA B 1 24 ? -14.266 8.633 4.125 1 88.06 24 ALA B O 1
ATOM 2172 N N . LEU B 1 25 ? -16.328 8.312 3.463 1 86.88 25 LEU B N 1
ATOM 2173 C CA . LEU B 1 25 ? -16.266 9.227 2.328 1 86.88 25 LEU B CA 1
ATOM 2174 C C . LEU B 1 25 ? -17.062 10.5 2.611 1 86.88 25 LEU B C 1
ATOM 2176 O O . LEU B 1 25 ? -18.281 10.469 2.738 1 86.88 25 LEU B O 1
ATOM 2180 N N . LEU B 1 26 ? -16.297 11.539 2.725 1 83.62 26 LEU B N 1
ATOM 2181 C CA . LEU B 1 26 ? -16.938 12.781 3.158 1 83.62 26 LEU B CA 1
ATOM 2182 C C . LEU B 1 26 ? -16.953 13.805 2.031 1 83.62 26 LEU B C 1
ATOM 2184 O O . LEU B 1 26 ? -15.984 13.914 1.27 1 83.62 26 LEU B O 1
ATOM 2188 N N . GLY B 1 27 ? -18.016 14.414 1.884 1 82.56 27 GLY B N 1
ATOM 2189 C CA . GLY B 1 27 ? -18.031 15.641 1.096 1 82.56 27 GLY B CA 1
ATOM 2190 C C . GLY B 1 27 ? -17.578 16.859 1.879 1 82.56 27 GLY B C 1
ATOM 2191 O O . GLY B 1 27 ? -16.672 16.766 2.709 1 82.56 27 GLY B O 1
ATOM 2192 N N . ASP B 1 28 ? -18.156 18.016 1.537 1 85.06 28 ASP B N 1
ATOM 2193 C CA . ASP B 1 28 ? -17.875 19.188 2.361 1 85.06 28 ASP B CA 1
ATOM 2194 C C . ASP B 1 28 ? -18.25 18.938 3.82 1 85.06 28 ASP B C 1
ATOM 2196 O O . ASP B 1 28 ? -19.375 18.531 4.121 1 85.06 28 ASP B O 1
ATOM 2200 N N . HIS B 1 29 ? -17.188 19.109 4.613 1 87.12 29 HIS B N 1
ATOM 2201 C CA . HIS B 1 29 ? -17.406 18.828 6.027 1 87.12 29 HIS B CA 1
ATOM 2202 C C . HIS B 1 29 ? -16.609 19.797 6.906 1 87.12 29 HIS B C 1
ATOM 2204 O O . HIS B 1 29 ? -15.453 20.109 6.594 1 87.12 29 HIS B O 1
ATOM 2210 N N . ASP B 1 30 ? -17.234 20.25 7.906 1 89.12 30 ASP B N 1
ATOM 2211 C CA . ASP B 1 30 ? -16.641 21.062 8.969 1 89.12 30 ASP B CA 1
ATOM 2212 C C . ASP B 1 30 ? -16.906 20.438 10.344 1 89.12 30 ASP B C 1
ATOM 2214 O O . ASP B 1 30 ? -18.047 20.406 10.805 1 89.12 30 ASP B O 1
ATOM 2218 N N . SER B 1 31 ? -15.883 19.938 10.984 1 88 31 SER B N 1
ATOM 2219 C CA . SER B 1 31 ? -16.062 19.25 12.258 1 88 31 SER B CA 1
ATOM 2220 C C . SER B 1 31 ? -16.438 20.234 13.367 1 88 31 SER B C 1
ATOM 2222 O O . SER B 1 31 ? -16.859 19.828 14.445 1 88 31 SER B O 1
ATOM 2224 N N . GLY B 1 32 ? -16.281 21.594 13.062 1 89.31 32 GLY B N 1
ATOM 2225 C CA . GLY B 1 32 ? -16.312 22.547 14.164 1 89.31 32 GLY B CA 1
ATOM 2226 C C . GLY B 1 32 ? -15.18 22.375 15.141 1 89.31 32 GLY B C 1
ATOM 2227 O O . GLY B 1 32 ? -14.438 21.391 15.07 1 89.31 32 GLY B O 1
ATOM 2228 N N . LEU B 1 33 ? -14.984 23.344 15.922 1 90.88 33 LEU B N 1
ATOM 2229 C CA . LEU B 1 33 ? -13.969 23.234 16.969 1 90.88 33 LEU B CA 1
ATOM 2230 C C . LEU B 1 33 ? -14.359 22.188 18 1 90.88 33 LEU B C 1
ATOM 2232 O O . LEU B 1 33 ? -15.5 22.188 18.484 1 90.88 33 LEU B O 1
ATOM 2236 N N . HIS B 1 34 ? -13.516 21.25 18.25 1 92.5 34 HIS B N 1
ATOM 2237 C CA . HIS B 1 34 ? -13.781 20.203 19.234 1 92.5 34 HIS B CA 1
ATOM 2238 C C . HIS B 1 34 ? -12.484 19.641 19.812 1 92.5 34 HIS B C 1
ATOM 2240 O O . HIS B 1 34 ? -11.398 20.031 19.391 1 92.5 34 HIS B O 1
ATOM 2246 N N . GLN B 1 35 ? -12.648 18.875 20.828 1 93.06 35 GLN B N 1
ATOM 2247 C CA . GLN B 1 35 ? -11.523 18.156 21.438 1 93.06 35 GLN B CA 1
ATOM 2248 C C . GLN B 1 35 ? -11.961 16.812 21.984 1 93.06 35 GLN B C 1
ATOM 2250 O O . GLN B 1 35 ? -13.156 16.547 22.156 1 93.06 35 GLN B O 1
ATOM 2255 N N . HIS B 1 36 ? -11.125 15.984 22.188 1 93.25 36 HIS B N 1
ATOM 2256 C CA . HIS B 1 36 ? -11.352 14.68 22.797 1 93.25 36 HIS B CA 1
ATOM 2257 C C . HIS B 1 36 ? -10.133 14.203 23.562 1 93.25 36 HIS B C 1
ATOM 2259 O O . HIS B 1 36 ? -9.039 14.742 23.406 1 93.25 36 HIS B O 1
ATOM 2265 N N . GLN B 1 37 ? -10.438 13.234 24.469 1 95.12 37 GLN B N 1
ATOM 2266 C CA . GLN B 1 37 ? -9.406 12.742 25.391 1 95.12 37 GLN B CA 1
ATOM 2267 C C . GLN B 1 37 ? -8.453 11.789 24.672 1 95.12 37 GLN B C 1
ATOM 2269 O O . GLN B 1 37 ? -7.379 11.469 25.188 1 95.12 37 GLN B O 1
ATOM 2274 N N . ARG B 1 38 ? -8.82 11.375 23.562 1 97.19 38 ARG B N 1
ATOM 2275 C CA . ARG B 1 38 ? -8.031 10.422 22.781 1 97.19 38 ARG B CA 1
ATOM 2276 C C . ARG B 1 38 ? -7.109 11.141 21.797 1 97.19 38 ARG B C 1
ATOM 2278 O O . ARG B 1 38 ? -7.406 12.258 21.375 1 97.19 38 ARG B O 1
ATOM 2285 N N . GLY B 1 39 ? -5.957 10.523 21.578 1 97.19 39 GLY B N 1
ATOM 2286 C CA . GLY B 1 39 ? -5.211 10.977 20.422 1 97.19 39 GLY B CA 1
ATOM 2287 C C . GLY B 1 39 ? -5.852 10.562 19.109 1 97.19 39 GLY B C 1
ATOM 2288 O O . GLY B 1 39 ? -6.637 9.617 19.062 1 97.19 39 GLY B O 1
ATOM 2289 N N . GLN B 1 40 ? -5.512 11.273 18.141 1 96.75 40 GLN B N 1
ATOM 2290 C CA . GLN B 1 40 ? -6.148 11 16.859 1 96.75 40 GLN B CA 1
ATOM 2291 C C . GLN B 1 40 ? -5.129 11.031 15.727 1 96.75 40 GLN B C 1
ATOM 2293 O O . GLN B 1 40 ? -4.305 11.945 15.648 1 96.75 40 GLN B O 1
ATOM 2298 N N . LEU B 1 41 ? -5.055 10 14.945 1 97.5 41 LEU B N 1
ATOM 2299 C CA . LEU B 1 41 ? -4.367 10.008 13.664 1 97.5 41 LEU B CA 1
ATOM 2300 C C . LEU B 1 41 ? -5.359 10.188 12.516 1 97.5 41 LEU B C 1
ATOM 2302 O O . LEU B 1 41 ? -6.203 9.32 12.281 1 97.5 41 LEU B O 1
ATOM 2306 N N . LEU B 1 42 ? -5.258 11.297 11.82 1 95.06 42 LEU B N 1
ATOM 2307 C CA . LEU B 1 42 ? -6.141 11.641 10.719 1 95.06 42 LEU B CA 1
ATOM 2308 C C . LEU B 1 42 ? -5.422 11.492 9.383 1 95.06 42 LEU B C 1
ATOM 2310 O O . LEU B 1 42 ? -4.316 12 9.203 1 95.06 42 LEU B O 1
ATOM 2314 N N . PHE B 1 43 ? -6.012 10.648 8.625 1 92.06 43 PHE B N 1
ATOM 2315 C CA . PHE B 1 43 ? -5.445 10.305 7.328 1 92.06 43 PHE B CA 1
ATOM 2316 C C . PHE B 1 43 ? -6.48 10.469 6.223 1 92.06 43 PHE B C 1
ATOM 2318 O O . PHE B 1 43 ? -7.648 10.109 6.402 1 92.06 43 PHE B O 1
ATOM 2325 N N . THR B 1 44 ? -6.082 11.117 5.074 1 85.56 44 THR B N 1
ATOM 2326 C CA . THR B 1 44 ? -6.949 11.227 3.904 1 85.56 44 THR B CA 1
ATOM 2327 C C . THR B 1 44 ? -6.324 10.531 2.699 1 85.56 44 THR B C 1
ATOM 2329 O O . THR B 1 44 ? -5.223 10.883 2.275 1 85.56 44 THR B O 1
ATOM 2332 N N . ARG B 1 45 ? -7.004 9.617 2.117 1 84.31 45 ARG B N 1
ATOM 2333 C CA . ARG B 1 45 ? -6.523 8.891 0.944 1 84.31 45 ARG B CA 1
ATOM 2334 C C . ARG B 1 45 ? -6.652 9.742 -0.316 1 84.31 45 ARG B C 1
ATOM 2336 O O . ARG B 1 45 ? -5.852 9.617 -1.243 1 84.31 45 ARG B O 1
ATOM 2343 N N . GLU B 1 46 ? -7.645 10.5 -0.362 1 83.62 46 GLU B N 1
ATOM 2344 C CA . GLU B 1 46 ? -7.93 11.43 -1.449 1 83.62 46 GLU B CA 1
ATOM 2345 C C . GLU B 1 46 ? -8.508 12.734 -0.919 1 83.62 46 GLU B C 1
ATOM 2347 O O . GLU B 1 46 ? -9.234 12.742 0.078 1 83.62 46 GLU B O 1
ATOM 2352 N N . GLY B 1 47 ? -8.125 13.789 -1.674 1 85 47 GLY B N 1
ATOM 2353 C CA . GLY B 1 47 ? -8.578 15.102 -1.228 1 85 47 GLY B CA 1
ATOM 2354 C C . GLY B 1 47 ? -7.602 15.781 -0.289 1 85 47 GLY B C 1
ATOM 2355 O O . GLY B 1 47 ? -6.43 15.406 -0.228 1 85 47 GLY B O 1
ATOM 2356 N N . CYS B 1 48 ? -8.109 16.859 0.344 1 88.81 48 CYS B N 1
ATOM 2357 C CA . CYS B 1 48 ? -7.281 17.641 1.256 1 88.81 48 CYS B CA 1
ATOM 2358 C C . CYS B 1 48 ? -8.086 18.094 2.465 1 88.81 48 CYS B C 1
ATOM 2360 O O . CYS B 1 48 ? -9.266 18.438 2.338 1 88.81 48 CYS B O 1
ATOM 2362 N N . THR B 1 49 ? -7.43 18.078 3.584 1 91.31 49 THR B N 1
ATOM 2363 C CA . THR B 1 49 ? -8.055 18.5 4.832 1 91.31 49 THR B CA 1
ATOM 2364 C C . THR B 1 49 ? -7.258 19.625 5.477 1 91.31 49 THR B C 1
ATOM 2366 O O . THR B 1 49 ? -6.027 19.594 5.5 1 91.31 49 THR B O 1
ATOM 2369 N N . ARG B 1 50 ? -8 20.625 5.887 1 91 50 ARG B N 1
ATOM 2370 C CA . ARG B 1 50 ? -7.41 21.703 6.688 1 91 50 ARG B CA 1
ATOM 2371 C C . ARG B 1 50 ? -7.758 21.531 8.164 1 91 50 ARG B C 1
ATOM 2373 O O . ARG B 1 50 ? -8.93 21.406 8.523 1 91 50 ARG B O 1
ATOM 2380 N N . ILE B 1 51 ? -6.75 21.516 8.906 1 92.75 51 ILE B N 1
ATOM 2381 C CA . ILE B 1 51 ? -6.949 21.406 10.352 1 92.75 51 ILE B CA 1
ATOM 2382 C C . ILE B 1 51 ? -6.445 22.672 11.039 1 92.75 51 ILE B C 1
ATOM 2384 O O . ILE B 1 51 ? -5.289 23.062 10.867 1 92.75 51 ILE B O 1
ATOM 2388 N N . THR B 1 52 ? -7.285 23.281 11.703 1 90.69 52 THR B N 1
ATOM 2389 C CA . THR B 1 52 ? -6.895 24.453 12.484 1 90.69 52 THR B CA 1
ATOM 2390 C C . THR B 1 52 ? -6.73 24.078 13.961 1 90.69 52 THR B C 1
ATOM 2392 O O . THR B 1 52 ? -7.613 23.453 14.547 1 90.69 52 THR B O 1
ATOM 2395 N N . LEU B 1 53 ? -5.625 24.406 14.43 1 90.94 53 LEU B N 1
ATOM 2396 C CA . LEU B 1 53 ? -5.281 24.25 15.836 1 90.94 53 LEU B CA 1
ATOM 2397 C C . LEU B 1 53 ? -5.172 25.609 16.516 1 90.94 53 LEU B C 1
ATOM 2399 O O . LEU B 1 53 ? -5.383 26.641 15.883 1 90.94 53 LEU B O 1
ATOM 2403 N N . ASP B 1 54 ? -4.992 25.703 17.828 1 81.69 54 ASP B N 1
ATOM 2404 C CA . ASP B 1 54 ? -4.953 26.969 18.547 1 81.69 54 ASP B CA 1
ATOM 2405 C C . ASP B 1 54 ? -3.982 27.953 17.891 1 81.69 54 ASP B C 1
ATOM 2407 O O . ASP B 1 54 ? -4.332 29.109 17.656 1 81.69 54 ASP B O 1
ATOM 2411 N N . ASN B 1 55 ? -2.85 27.641 17.531 1 83.69 55 ASN B N 1
ATOM 2412 C CA . ASN B 1 55 ? -1.901 28.594 16.984 1 83.69 55 ASN B CA 1
ATOM 2413 C C . ASN B 1 55 ? -1.197 28.062 15.75 1 83.69 55 ASN B C 1
ATOM 2415 O O . ASN B 1 55 ? -0.045 28.406 15.484 1 83.69 55 ASN B O 1
ATOM 2419 N N . GLN B 1 56 ? -1.938 27.234 15.109 1 91.19 56 GLN B N 1
ATOM 2420 C CA . GLN B 1 56 ? -1.309 26.656 13.93 1 91.19 56 GLN B CA 1
ATOM 2421 C C . GLN B 1 56 ? -2.354 26.219 12.906 1 91.19 56 GLN B C 1
ATOM 2423 O O . GLN B 1 56 ? -3.465 25.844 13.266 1 91.19 56 GLN B O 1
ATOM 2428 N N . LEU B 1 57 ? -1.992 26.375 11.703 1 91.88 57 LEU B N 1
ATOM 2429 C CA . LEU B 1 57 ? -2.74 25.812 10.586 1 91.88 57 LEU B CA 1
ATOM 2430 C C . LEU B 1 57 ? -2.029 24.578 10.023 1 91.88 57 LEU B C 1
ATOM 2432 O O . LEU B 1 57 ? -0.81 24.594 9.852 1 91.88 57 LEU B O 1
ATOM 2436 N N . CYS B 1 58 ? -2.789 23.531 9.867 1 92.62 58 CYS B N 1
ATOM 2437 C CA . CYS B 1 58 ? -2.246 22.281 9.352 1 92.62 58 CYS B CA 1
ATOM 2438 C C . CYS B 1 58 ? -2.949 21.875 8.062 1 92.62 58 CYS B C 1
ATOM 2440 O O . CYS B 1 58 ? -4.18 21.891 7.992 1 92.62 58 CYS B O 1
ATOM 2442 N N . LEU B 1 59 ? -2.23 21.609 7.121 1 91.25 59 LEU B N 1
ATOM 2443 C CA . LEU B 1 59 ? -2.766 21.094 5.867 1 91.25 59 LEU B CA 1
ATOM 2444 C C . LEU B 1 59 ? -2.416 19.625 5.695 1 91.25 59 LEU B C 1
ATOM 2446 O O . LEU B 1 59 ? -1.263 19.219 5.879 1 91.25 59 LEU B O 1
ATOM 2450 N N . LEU B 1 60 ? -3.387 18.859 5.293 1 91.94 60 LEU B N 1
ATOM 2451 C CA . LEU B 1 60 ? -3.219 17.422 5.098 1 91.94 60 LEU B CA 1
ATOM 2452 C C . LEU B 1 60 ? -3.518 17.031 3.654 1 91.94 60 LEU B C 1
ATOM 2454 O O . LEU B 1 60 ? -4.652 16.703 3.32 1 91.94 60 LEU B O 1
ATOM 2458 N N . PRO B 1 61 ? -2.52 17.062 2.846 1 86.5 61 PRO B N 1
ATOM 2459 C CA . PRO B 1 61 ? -2.719 16.531 1.495 1 86.5 61 PRO B CA 1
ATOM 2460 C C . PRO B 1 61 ? -2.771 15.008 1.465 1 86.5 61 PRO B C 1
ATOM 2462 O O . PRO B 1 61 ? -2.602 14.359 2.5 1 86.5 61 PRO B O 1
ATOM 2465 N N . PRO B 1 62 ? -3.035 14.469 0.229 1 83.5 62 PRO B N 1
ATOM 2466 C CA . PRO B 1 62 ? -3.053 13 0.162 1 83.5 62 PRO B CA 1
ATOM 2467 C C . PRO B 1 62 ? -1.723 12.375 0.574 1 83.5 62 PRO B C 1
ATOM 2469 O O . PRO B 1 62 ? -0.667 12.992 0.402 1 83.5 62 PRO B O 1
ATOM 2472 N N . THR B 1 63 ? -1.65 11.242 1.211 1 82.19 63 THR B N 1
ATOM 2473 C CA . THR B 1 63 ? -0.509 10.414 1.594 1 82.19 63 THR B CA 1
ATOM 2474 C C . THR B 1 63 ? 0.149 10.953 2.859 1 82.19 63 THR B C 1
ATOM 2476 O O . THR B 1 63 ? 1.268 10.57 3.199 1 82.19 63 THR B O 1
ATOM 2479 N N . ARG B 1 64 ? -0.465 11.969 3.439 1 91.44 64 ARG B N 1
ATOM 2480 C CA . ARG B 1 64 ? 0.008 12.445 4.734 1 91.44 64 ARG B CA 1
ATOM 2481 C C . ARG B 1 64 ? -1.04 12.211 5.82 1 91.44 64 ARG B C 1
ATOM 2483 O O . ARG B 1 64 ? -2.229 12.07 5.52 1 91.44 64 ARG B O 1
ATOM 2490 N N . ALA B 1 65 ? -0.562 12.148 6.984 1 95.69 65 ALA B N 1
ATOM 2491 C CA . ALA B 1 65 ? -1.428 12 8.156 1 95.69 65 ALA B CA 1
ATOM 2492 C C . ALA B 1 65 ? -1.063 13.016 9.234 1 95.69 65 ALA B C 1
ATOM 2494 O O . ALA B 1 65 ? 0.087 13.453 9.32 1 95.69 65 ALA B O 1
ATOM 2495 N N . ALA B 1 66 ? -2.002 13.438 9.969 1 96.38 66 ALA B N 1
ATOM 2496 C CA . ALA B 1 66 ? -1.772 14.305 11.117 1 96.38 66 ALA B CA 1
ATOM 2497 C C . ALA B 1 66 ? -1.968 13.539 12.43 1 96.38 66 ALA B C 1
ATOM 2499 O O . ALA B 1 66 ? -3.021 12.938 12.648 1 96.38 66 ALA B O 1
ATOM 2500 N N . TRP B 1 67 ? -0.978 13.531 13.211 1 97.19 67 TRP B N 1
ATOM 2501 C CA . TRP B 1 67 ? -1.123 13.07 14.586 1 97.19 67 TRP B CA 1
ATOM 2502 C C . TRP B 1 67 ? -1.523 14.219 15.508 1 97.19 67 TRP B C 1
ATOM 2504 O O . TRP B 1 67 ? -0.826 15.234 15.586 1 97.19 67 TRP B O 1
ATOM 2514 N N . ILE B 1 68 ? -2.604 14.102 16.188 1 96.31 68 ILE B N 1
ATOM 2515 C CA . ILE B 1 68 ? -3.137 15.102 17.109 1 96.31 68 ILE B CA 1
ATOM 2516 C C . ILE B 1 68 ? -3.182 14.531 18.516 1 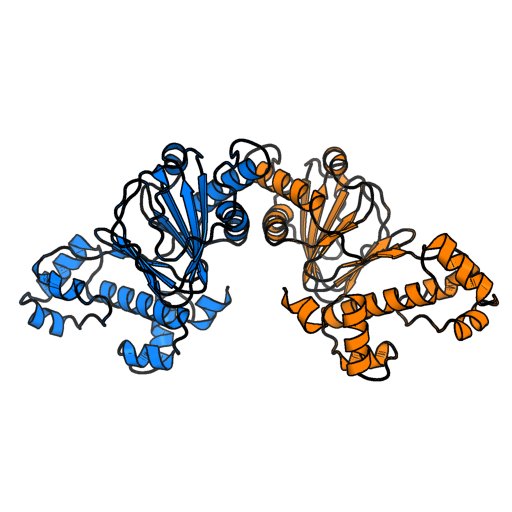96.31 68 ILE B C 1
ATOM 2518 O O . ILE B 1 68 ? -3.977 13.633 18.812 1 96.31 68 ILE B O 1
ATOM 2522 N N . PRO B 1 69 ? -2.4 15.039 19.453 1 97.06 69 PRO B N 1
ATOM 2523 C CA . PRO B 1 69 ? -2.365 14.516 20.812 1 97.06 69 PRO B CA 1
ATOM 2524 C C . PRO B 1 69 ? -3.689 14.703 21.547 1 97.06 69 PRO B C 1
ATOM 2526 O O . PRO B 1 69 ? -4.559 15.438 21.094 1 97.06 69 PRO B O 1
ATOM 2529 N N . CYS B 1 70 ? -3.777 14.016 22.688 1 96.75 70 CYS B N 1
ATOM 2530 C CA . CYS B 1 70 ? -4.969 14.039 23.531 1 96.75 70 CYS B CA 1
ATOM 2531 C C . CYS B 1 70 ? -5.285 15.453 23.984 1 96.75 70 CYS B C 1
ATOM 2533 O O . CYS B 1 70 ? -4.375 16.219 24.312 1 96.75 70 CYS B O 1
ATOM 2535 N N . GLY B 1 71 ? -6.562 15.758 23.906 1 94.69 71 GLY B N 1
ATOM 2536 C CA . GLY B 1 71 ? -7.055 16.969 24.562 1 94.69 71 GLY B CA 1
ATOM 2537 C C . GLY B 1 71 ? -6.793 18.219 23.766 1 94.69 71 GLY B C 1
ATOM 2538 O O . GLY B 1 71 ? -7.09 19.328 24.234 1 94.69 71 GLY B O 1
ATOM 2539 N N . LEU B 1 72 ? -6.25 18.219 22.688 1 94.06 72 LEU B N 1
ATOM 2540 C CA . LEU B 1 72 ? -5.938 19.391 21.891 1 94.06 72 LEU B CA 1
ATOM 2541 C C . LEU B 1 72 ? -7.156 19.844 21.078 1 94.06 72 LEU B C 1
ATOM 2543 O O . LEU B 1 72 ? -7.676 19.078 20.266 1 94.06 72 LEU B O 1
ATOM 2547 N N . PRO B 1 73 ? -7.617 21.062 21.328 1 94.31 73 PRO B N 1
ATOM 2548 C CA . PRO B 1 73 ? -8.711 21.578 20.5 1 94.31 73 PRO B CA 1
ATOM 2549 C C . PRO B 1 73 ? -8.32 21.734 19.031 1 94.31 73 PRO B C 1
ATOM 2551 O O . PRO B 1 73 ? -7.199 22.156 18.734 1 94.31 73 PRO B O 1
ATOM 2554 N N . HIS B 1 74 ? -9.156 21.312 18.125 1 93.5 74 HIS B N 1
ATOM 2555 C CA . HIS B 1 74 ? -8.867 21.422 16.703 1 93.5 74 HIS B CA 1
ATOM 2556 C C . HIS B 1 74 ? -10.148 21.422 15.875 1 93.5 74 HIS B C 1
ATOM 2558 O O . HIS B 1 74 ? -11.219 21.078 16.391 1 93.5 74 HIS B O 1
ATOM 2564 N N . ARG B 1 75 ? -10.07 21.906 14.719 1 92 75 ARG B N 1
ATOM 2565 C CA . ARG B 1 75 ? -11.133 21.953 13.727 1 92 75 ARG B CA 1
ATOM 2566 C C . ARG B 1 75 ? -10.656 21.453 12.375 1 92 75 ARG B C 1
ATOM 2568 O O . ARG B 1 75 ? -9.625 21.906 11.859 1 92 75 ARG B O 1
ATOM 2575 N N . ALA B 1 76 ? -11.32 20.406 11.875 1 91.62 76 ALA B N 1
ATOM 2576 C CA . ALA B 1 76 ? -10.984 19.859 10.562 1 91.62 76 ALA B CA 1
ATOM 2577 C C . ALA B 1 76 ? -12.031 20.25 9.523 1 91.62 76 ALA B C 1
ATOM 2579 O O . ALA B 1 76 ? -13.227 20.031 9.727 1 91.62 76 ALA B O 1
ATOM 2580 N N . VAL B 1 77 ? -11.57 20.812 8.508 1 88.69 77 VAL B N 1
ATOM 2581 C CA . VAL B 1 77 ? -12.438 21.219 7.402 1 88.69 77 VAL B CA 1
ATOM 2582 C C . VAL B 1 77 ? -12.023 20.484 6.129 1 88.69 77 VAL B C 1
ATOM 2584 O O . VAL B 1 77 ? -10.844 20.469 5.77 1 88.69 77 VAL B O 1
ATOM 2587 N N . MET B 1 78 ? -12.938 19.844 5.555 1 87.5 78 MET B N 1
ATOM 2588 C CA . MET B 1 78 ? -12.727 19.062 4.336 1 87.5 78 MET B CA 1
ATOM 2589 C C . MET B 1 78 ? -13.586 19.609 3.195 1 87.5 78 MET B C 1
ATOM 2591 O O . MET B 1 78 ? -14.727 20 3.41 1 87.5 78 MET B O 1
ATOM 2595 N N . GLN B 1 79 ? -12.953 19.688 2.125 1 78.19 79 GLN B N 1
ATOM 2596 C CA . GLN B 1 79 ? -13.68 20.156 0.951 1 78.19 79 GLN B CA 1
ATOM 2597 C C . GLN B 1 79 ? -13.758 19.062 -0.117 1 78.19 79 GLN B C 1
ATOM 2599 O O . GLN B 1 79 ? -12.867 18.234 -0.224 1 78.19 79 GLN B O 1
ATOM 2604 N N . ARG B 1 80 ? -14.828 19.188 -0.856 1 81.19 80 ARG B N 1
ATOM 2605 C CA . ARG B 1 80 ? -15.094 18.219 -1.924 1 81.19 80 ARG B CA 1
ATOM 2606 C C . ARG B 1 80 ? -15.094 16.797 -1.392 1 81.19 80 ARG B C 1
ATOM 2608 O O . ARG B 1 80 ? -15.57 16.547 -0.284 1 81.19 80 ARG B O 1
ATOM 2615 N N . THR B 1 81 ? -14.711 15.906 -2.193 1 81.69 81 THR B N 1
ATOM 2616 C CA . THR B 1 81 ? -14.75 14.508 -1.772 1 81.69 81 THR B CA 1
ATOM 2617 C C . THR B 1 81 ? -13.43 14.102 -1.121 1 81.69 81 THR B C 1
ATOM 2619 O O . THR B 1 81 ? -12.367 14.25 -1.721 1 81.69 81 THR B O 1
ATOM 2622 N N . VAL B 1 82 ? -13.586 13.727 0.152 1 84.5 82 VAL B N 1
ATOM 2623 C CA . VAL B 1 82 ? -12.414 13.297 0.917 1 84.5 82 VAL B CA 1
ATOM 2624 C C . VAL B 1 82 ? -12.602 11.852 1.371 1 84.5 82 VAL B C 1
ATOM 2626 O O . VAL B 1 82 ? -13.625 11.508 1.965 1 84.5 82 VAL B O 1
ATOM 2629 N N . ASP B 1 83 ? -11.719 10.969 0.957 1 89.25 83 ASP B N 1
ATOM 2630 C CA . ASP B 1 83 ? -11.656 9.602 1.456 1 89.25 83 ASP B CA 1
ATOM 2631 C C . ASP B 1 83 ? -10.945 9.539 2.805 1 89.25 83 ASP B C 1
ATOM 2633 O O . ASP B 1 83 ? -9.719 9.406 2.859 1 89.25 83 ASP B O 1
ATOM 2637 N N . TYR B 1 84 ? -11.75 9.602 3.881 1 89.31 84 TYR B N 1
ATOM 2638 C CA . TYR B 1 84 ? -11.336 9.93 5.238 1 89.31 84 TYR B CA 1
ATOM 2639 C C . TYR B 1 84 ? -11.086 8.664 6.055 1 89.31 84 TYR B C 1
ATOM 2641 O O . TYR B 1 84 ? -11.891 7.727 6.016 1 89.31 84 TYR B O 1
ATOM 2649 N N . ARG B 1 85 ? -9.914 8.594 6.727 1 93.19 85 ARG B N 1
ATOM 2650 C CA . ARG B 1 85 ? -9.609 7.594 7.75 1 93.19 85 ARG B CA 1
ATOM 2651 C C . ARG B 1 85 ? -9.148 8.258 9.039 1 93.19 85 ARG B C 1
ATOM 2653 O O . ARG B 1 85 ? -8.383 9.227 9.008 1 93.19 85 ARG B O 1
ATOM 2660 N N . SER B 1 86 ? -9.633 7.797 10.109 1 94.31 86 SER B N 1
ATOM 2661 C CA . SER B 1 86 ? -9.227 8.289 11.422 1 94.31 86 SER B CA 1
ATOM 2662 C C . SER B 1 86 ? -9.117 7.148 12.43 1 94.31 86 SER B C 1
ATOM 2664 O O . SER B 1 86 ? -9.953 6.242 12.438 1 94.31 86 SER B O 1
ATOM 2666 N N . VAL B 1 87 ? -8.102 7.223 13.18 1 96.81 87 VAL B N 1
ATOM 2667 C CA . VAL B 1 87 ? -7.895 6.27 14.258 1 96.81 87 VAL B CA 1
ATOM 2668 C C . VAL B 1 87 ? -7.684 7.016 15.578 1 96.81 87 VAL B C 1
ATOM 2670 O O . VAL B 1 87 ? -6.758 7.824 15.695 1 96.81 87 VAL B O 1
ATOM 2673 N N . TYR B 1 88 ? -8.555 6.754 16.5 1 97.06 88 TYR B N 1
ATOM 2674 C CA . TYR B 1 88 ? -8.453 7.328 17.844 1 97.06 88 TYR B CA 1
ATOM 2675 C C . TYR B 1 88 ? -7.758 6.363 18.797 1 97.06 88 TYR B C 1
ATOM 2677 O O . TYR B 1 88 ? -8.086 5.176 18.828 1 97.06 88 TYR B O 1
ATOM 2685 N N . LEU B 1 89 ? -6.844 6.867 19.5 1 97.88 89 LEU B N 1
ATOM 2686 C CA . LEU B 1 89 ? -6.07 6.066 20.438 1 97.88 89 LEU B CA 1
ATOM 2687 C C . LEU B 1 89 ? -6.312 6.52 21.875 1 97.88 89 LEU B C 1
ATOM 2689 O O . LEU B 1 89 ? -6.344 7.723 22.141 1 97.88 89 LEU B O 1
ATOM 2693 N N . SER B 1 90 ? -6.508 5.602 22.797 1 97.56 90 SER B N 1
ATOM 2694 C CA . SER B 1 90 ? -6.664 5.918 24.219 1 97.56 90 SER B CA 1
ATOM 2695 C C . SER B 1 90 ? -5.48 6.727 24.734 1 97.56 90 SER B C 1
ATOM 2697 O O . SER B 1 90 ? -4.398 6.707 24.141 1 97.56 90 SER B O 1
ATOM 2699 N N . PRO B 1 91 ? -5.66 7.395 25.844 1 97.38 91 PRO B N 1
ATOM 2700 C CA . PRO B 1 91 ? -4.555 8.172 26.406 1 97.38 91 PRO B CA 1
ATOM 2701 C C . PRO B 1 91 ? -3.324 7.32 26.703 1 97.38 91 PRO B C 1
ATOM 2703 O O . PRO B 1 91 ? -2.193 7.77 26.5 1 97.38 91 PRO B O 1
ATOM 2706 N N . ALA B 1 92 ? -3.539 6.121 27.141 1 97.25 92 ALA B N 1
ATOM 2707 C CA . ALA B 1 92 ? -2.422 5.23 27.453 1 97.25 92 ALA B CA 1
ATOM 2708 C C . ALA B 1 92 ? -1.587 4.941 26.203 1 97.25 92 ALA B C 1
ATOM 2710 O O . ALA B 1 92 ? -0.355 4.965 26.266 1 97.25 92 ALA B O 1
ATOM 2711 N N . LEU B 1 93 ? -2.225 4.711 25.094 1 97.62 93 LEU B N 1
ATOM 2712 C CA . LEU B 1 93 ? -1.532 4.457 23.844 1 97.62 93 LEU B CA 1
ATOM 2713 C C . LEU B 1 93 ? -0.908 5.734 23.297 1 97.62 93 LEU B C 1
ATOM 2715 O O . LEU B 1 93 ? 0.222 5.719 22.797 1 97.62 93 LEU B O 1
ATOM 2719 N N . ALA B 1 94 ? -1.612 6.828 23.406 1 97.69 94 ALA B N 1
ATOM 2720 C CA . ALA B 1 94 ? -1.17 8.117 22.891 1 97.69 94 ALA B CA 1
ATOM 2721 C C . ALA B 1 94 ? 0.119 8.57 23.562 1 97.69 94 ALA B C 1
ATOM 2723 O O . ALA B 1 94 ? 0.916 9.305 22.969 1 97.69 94 ALA B O 1
ATOM 2724 N N . ARG B 1 95 ? 0.329 8.141 24.766 1 97.12 95 ARG B N 1
ATOM 2725 C CA . ARG B 1 95 ? 1.521 8.516 25.516 1 97.12 95 ARG B CA 1
ATOM 2726 C C . ARG B 1 95 ? 2.781 7.965 24.859 1 97.12 95 ARG B C 1
ATOM 2728 O O . ARG B 1 95 ? 3.881 8.469 25.094 1 97.12 95 ARG B O 1
ATOM 2735 N N . GLN B 1 96 ? 2.604 6.906 24.078 1 96.88 96 GLN B N 1
ATOM 2736 C CA . GLN B 1 96 ? 3.734 6.289 23.391 1 96.88 96 GLN B CA 1
ATOM 2737 C C . GLN B 1 96 ? 4.113 7.074 22.141 1 96.88 96 GLN B C 1
ATOM 2739 O O . GLN B 1 96 ? 5.109 6.758 21.469 1 96.88 96 GLN B O 1
ATOM 2744 N N . LEU B 1 97 ? 3.328 8.086 21.781 1 97.81 97 LEU B N 1
ATOM 2745 C CA . LEU B 1 97 ? 3.494 8.859 20.547 1 97.81 97 LEU B CA 1
ATOM 2746 C C . LEU B 1 97 ? 3.91 10.289 20.859 1 97.81 97 LEU B C 1
ATOM 2748 O O . LEU B 1 97 ? 3.943 10.688 22.031 1 97.81 97 LEU B O 1
ATOM 2752 N N . PRO B 1 98 ? 4.355 11.039 19.828 1 95.25 98 PRO B N 1
ATOM 2753 C CA . PRO B 1 98 ? 4.805 12.414 20.078 1 95.25 98 PRO B CA 1
ATOM 2754 C C . PRO B 1 98 ? 3.768 13.242 20.828 1 95.25 98 PRO B C 1
ATOM 2756 O O . PRO B 1 98 ? 2.566 13.102 20.594 1 95.25 98 PRO B O 1
ATOM 2759 N N . SER B 1 99 ? 4.27 14.133 21.625 1 95 99 SER B N 1
ATOM 2760 C CA . SER B 1 99 ? 3.395 14.938 22.469 1 95 99 SER B CA 1
ATOM 2761 C C . SER B 1 99 ? 2.895 16.172 21.719 1 95 99 SER B C 1
ATOM 2763 O O . SER B 1 99 ? 2.006 16.875 22.203 1 95 99 SER B O 1
ATOM 2765 N N . GLN B 1 100 ? 3.41 16.438 20.594 1 92.88 100 GLN B N 1
ATOM 2766 C CA . GLN B 1 100 ? 2.998 17.578 19.781 1 92.88 100 GLN B CA 1
ATOM 2767 C C . GLN B 1 100 ? 2.354 17.109 18.484 1 92.88 100 GLN B C 1
ATOM 2769 O O . GLN B 1 100 ? 2.555 15.977 18.047 1 92.88 100 GLN B O 1
ATOM 2774 N N . VAL B 1 101 ? 1.626 18.031 17.922 1 94.44 101 VAL B N 1
ATOM 2775 C CA . VAL B 1 101 ? 1.029 17.75 16.625 1 94.44 101 VAL B CA 1
ATOM 2776 C C . VAL B 1 101 ? 2.129 17.578 15.578 1 94.44 101 VAL B C 1
ATOM 2778 O O . VAL B 1 101 ? 3.113 18.312 15.57 1 94.44 101 VAL B O 1
ATOM 2781 N N . ARG B 1 102 ? 1.926 16.625 14.703 1 94.06 102 ARG B N 1
ATOM 2782 C CA . ARG B 1 102 ? 2.863 16.375 13.609 1 94.06 102 ARG B CA 1
ATOM 2783 C C . ARG B 1 102 ? 2.129 15.953 12.344 1 94.06 102 ARG B C 1
ATOM 2785 O O . ARG B 1 102 ? 1.153 15.203 12.406 1 94.06 102 ARG B O 1
ATOM 2792 N N . VAL B 1 103 ? 2.553 16.531 11.305 1 93.94 103 VAL B N 1
ATOM 2793 C CA . VAL B 1 103 ? 2.178 15.977 10.008 1 93.94 103 VAL B CA 1
ATOM 2794 C C . VAL B 1 103 ? 3.264 15.016 9.523 1 93.94 103 VAL B C 1
ATOM 2796 O O . VAL B 1 103 ? 4.438 15.391 9.445 1 93.94 103 VAL B O 1
ATOM 2799 N N . ILE B 1 104 ? 2.818 13.812 9.227 1 95.06 104 ILE B N 1
ATOM 2800 C CA . ILE B 1 104 ? 3.814 12.797 8.914 1 95.06 104 ILE B CA 1
ATOM 2801 C C . ILE B 1 104 ? 3.545 12.219 7.523 1 95.06 104 ILE B C 1
ATOM 2803 O O . ILE B 1 104 ? 2.418 12.281 7.027 1 95.06 104 ILE B O 1
ATOM 2807 N N . GLU B 1 105 ? 4.625 11.688 6.969 1 91.62 105 GLU B N 1
ATOM 2808 C CA . GLU B 1 105 ? 4.477 10.898 5.75 1 91.62 105 GLU B CA 1
ATOM 2809 C C . GLU B 1 105 ? 3.855 9.539 6.043 1 91.62 105 GLU B C 1
ATOM 2811 O O . GLU B 1 105 ? 4.266 8.852 6.984 1 91.62 105 GLU B O 1
ATOM 2816 N N . VAL B 1 106 ? 2.916 9.188 5.266 1 93.75 106 VAL B N 1
ATOM 2817 C CA . VAL B 1 106 ? 2.297 7.879 5.406 1 93.75 106 VAL B CA 1
ATOM 2818 C C . VAL B 1 106 ? 3.01 6.871 4.508 1 93.75 106 VAL B C 1
ATOM 2820 O O . VAL B 1 106 ? 2.844 6.895 3.285 1 93.75 106 VAL B O 1
ATOM 2823 N N . SER B 1 107 ? 3.777 5.984 5.125 1 93.38 107 SER B N 1
ATOM 2824 C CA . SER B 1 107 ? 4.449 4.93 4.371 1 93.38 107 SER B CA 1
ATOM 2825 C C . SER B 1 107 ? 3.451 3.914 3.828 1 93.38 107 SER B C 1
ATOM 2827 O O . SER B 1 107 ? 2.312 3.842 4.297 1 93.38 107 SER B O 1
ATOM 2829 N N . PRO B 1 108 ? 3.904 3.1 2.848 1 93.5 108 PRO B N 1
ATOM 2830 C CA . PRO B 1 108 ? 3.023 2.021 2.387 1 93.5 108 PRO B CA 1
ATOM 2831 C C . PRO B 1 108 ? 2.582 1.097 3.518 1 93.5 108 PRO B C 1
ATOM 2833 O O . PRO B 1 108 ? 1.427 0.667 3.553 1 93.5 108 PRO B O 1
ATOM 2836 N N . LEU B 1 109 ? 3.473 0.823 4.418 1 96.69 109 LEU B N 1
ATOM 2837 C CA . LEU B 1 109 ? 3.133 -0.043 5.539 1 96.69 109 LEU B CA 1
ATOM 2838 C C . LEU B 1 109 ? 2.111 0.625 6.453 1 96.69 109 LEU B C 1
ATOM 2840 O O . LEU B 1 109 ? 1.111 0.007 6.828 1 96.69 109 LEU B O 1
ATOM 2844 N N . LEU B 1 110 ? 2.344 1.849 6.789 1 96.94 110 LEU B N 1
ATOM 2845 C CA . LEU B 1 110 ? 1.396 2.559 7.641 1 96.94 110 LEU B CA 1
ATOM 2846 C C . LEU B 1 110 ? 0.022 2.631 6.984 1 96.94 110 LEU B C 1
ATOM 2848 O O . LEU B 1 110 ? -0.997 2.393 7.637 1 96.94 110 LEU B O 1
ATOM 2852 N N . ARG B 1 111 ? 0.026 2.949 5.734 1 95.88 111 ARG B N 1
ATOM 2853 C CA . ARG B 1 111 ? -1.23 3.01 4.996 1 95.88 111 ARG B CA 1
ATOM 2854 C C . ARG B 1 111 ? -1.97 1.678 5.059 1 95.88 111 ARG B C 1
ATOM 2856 O O . ARG B 1 111 ? -3.174 1.643 5.324 1 95.88 111 ARG B O 1
ATOM 2863 N N . ALA B 1 112 ? -1.256 0.667 4.852 1 96.31 112 ALA B N 1
ATOM 2864 C CA . ALA B 1 112 ? -1.852 -0.665 4.785 1 96.31 112 ALA B CA 1
ATOM 2865 C C . ALA B 1 112 ? -2.387 -1.094 6.148 1 96.31 112 ALA B C 1
ATOM 2867 O O . ALA B 1 112 ? -3.398 -1.794 6.234 1 96.31 112 ALA B O 1
ATOM 2868 N N . VAL B 1 113 ? -1.71 -0.728 7.203 1 97.38 113 VAL B N 1
ATOM 2869 C CA . VAL B 1 113 ? -2.15 -1.125 8.539 1 97.38 113 VAL B CA 1
ATOM 2870 C C . VAL B 1 113 ? -3.334 -0.262 8.969 1 97.38 113 VAL B C 1
ATOM 2872 O O . VAL B 1 113 ? -4.246 -0.743 9.648 1 97.38 113 VAL B O 1
ATOM 2875 N N . LEU B 1 114 ? -3.367 0.977 8.547 1 95.88 114 LEU B N 1
ATOM 2876 C CA . LEU B 1 114 ? -4.41 1.907 8.961 1 95.88 114 LEU B CA 1
ATOM 2877 C C . LEU B 1 114 ? -5.762 1.503 8.383 1 95.88 114 LEU B C 1
ATOM 2879 O O . LEU B 1 114 ? -6.801 1.697 9.016 1 95.88 114 LEU B O 1
ATOM 2883 N N . GLU B 1 115 ? -5.758 0.914 7.238 1 95.12 115 GLU B N 1
ATOM 2884 C CA . GLU B 1 115 ? -7.004 0.615 6.539 1 95.12 115 GLU B CA 1
ATOM 2885 C C . GLU B 1 115 ? -7.863 -0.366 7.332 1 95.12 115 GLU B C 1
ATOM 2887 O O . GLU B 1 115 ? -9 -0.057 7.688 1 95.12 115 GLU B O 1
ATOM 2892 N N . PRO B 1 116 ? -7.297 -1.526 7.676 1 95.69 116 PRO B N 1
ATOM 2893 C CA . PRO B 1 116 ? -8.125 -2.424 8.484 1 95.69 116 PRO B CA 1
ATOM 2894 C C . PRO B 1 116 ? -8.422 -1.868 9.875 1 95.69 116 PRO B C 1
ATOM 2896 O O . PRO B 1 116 ? -9.461 -2.178 10.461 1 95.69 116 PRO B O 1
ATOM 2899 N N . MET B 1 117 ? -7.535 -1.045 10.422 1 96.94 117 MET B N 1
ATOM 2900 C CA . MET B 1 117 ? -7.77 -0.454 11.742 1 96.94 117 MET B CA 1
ATOM 2901 C C . MET B 1 117 ? -8.961 0.499 11.703 1 96.94 117 MET B C 1
ATOM 2903 O O . MET B 1 117 ? -9.797 0.495 12.609 1 96.94 117 MET B O 1
ATOM 2907 N N . ALA B 1 118 ? -8.984 1.298 10.664 1 95 118 ALA B N 1
ATOM 2908 C CA . ALA B 1 118 ? -10.062 2.268 10.508 1 95 118 ALA B CA 1
ATOM 2909 C C . ALA B 1 118 ? -11.406 1.566 10.336 1 95 118 ALA B C 1
ATOM 2911 O O . ALA B 1 118 ? -12.453 2.115 10.695 1 95 118 ALA B O 1
ATOM 2912 N N . MET B 1 119 ? -11.414 0.35 9.883 1 94.06 119 MET B N 1
ATOM 2913 C CA . MET B 1 119 ? -12.641 -0.372 9.562 1 94.06 119 MET B CA 1
ATOM 2914 C C . MET B 1 119 ? -12.977 -1.376 10.664 1 94.06 119 MET B C 1
ATOM 2916 O O . MET B 1 119 ? -14 -2.059 10.594 1 94.06 119 MET B O 1
ATOM 2920 N N . ALA B 1 120 ? -12.102 -1.521 11.641 1 94.88 120 ALA B N 1
ATOM 2921 C CA . ALA B 1 120 ? -12.297 -2.494 12.711 1 94.88 120 ALA B CA 1
ATOM 2922 C C . ALA B 1 120 ? -13.586 -2.207 13.484 1 94.88 120 ALA B C 1
ATOM 2924 O O . ALA B 1 120 ? -13.953 -1.046 13.68 1 94.88 120 ALA B O 1
ATOM 2925 N N . ALA B 1 121 ? -14.258 -3.293 13.953 1 94.06 121 ALA B N 1
ATOM 2926 C CA . ALA B 1 121 ? -15.414 -3.127 14.828 1 94.06 121 ALA B CA 1
ATOM 2927 C C . ALA B 1 121 ? -15.023 -2.412 16.125 1 94.06 121 ALA B C 1
ATOM 2929 O O . ALA B 1 121 ? -13.898 -2.564 16.609 1 94.06 121 ALA B O 1
ATOM 2930 N N . PHE B 1 122 ? -15.969 -1.658 16.719 1 92.56 122 PHE B N 1
ATOM 2931 C CA . PHE B 1 122 ? -15.688 -0.839 17.891 1 92.56 122 PHE B CA 1
ATOM 2932 C C . PHE B 1 122 ? -15.367 -1.714 19.094 1 92.56 122 PHE B C 1
ATOM 2934 O O . PHE B 1 122 ? -14.781 -1.242 20.062 1 92.56 122 PHE B O 1
ATOM 2941 N N . ASP B 1 123 ? -15.719 -2.953 19.016 1 92.5 123 ASP B N 1
ATOM 2942 C CA . ASP B 1 123 ? -15.477 -3.852 20.141 1 92.5 123 ASP B CA 1
ATOM 2943 C C . ASP B 1 123 ? -14.312 -4.793 19.844 1 92.5 123 ASP B C 1
ATOM 2945 O O . ASP B 1 123 ? -14.156 -5.82 20.5 1 92.5 123 ASP B O 1
ATOM 2949 N N . THR B 1 124 ? -13.547 -4.422 18.859 1 95.06 124 THR B N 1
ATOM 2950 C CA . THR B 1 124 ? -12.391 -5.223 18.484 1 95.06 124 THR B CA 1
ATOM 2951 C C . THR B 1 124 ? -11.422 -5.367 19.656 1 95.06 124 THR B C 1
ATOM 2953 O O . THR B 1 124 ? -11.172 -4.402 20.375 1 95.06 124 THR B O 1
ATOM 2956 N N . ASP B 1 125 ? -10.938 -6.613 19.906 1 96.44 125 ASP B N 1
ATOM 2957 C CA . ASP B 1 125 ? -9.891 -6.859 20.891 1 96.44 125 ASP B CA 1
ATOM 2958 C C . ASP B 1 125 ? -8.516 -6.523 20.328 1 96.44 125 ASP B C 1
ATOM 2960 O O . ASP B 1 125 ? -8.008 -7.234 19.453 1 96.44 125 ASP B O 1
ATOM 2964 N N . TRP B 1 126 ? -7.832 -5.527 20.875 1 97 126 TRP B N 1
ATOM 2965 C CA . TRP B 1 126 ? -6.574 -5.023 20.344 1 97 126 TRP B CA 1
ATOM 2966 C C . TRP B 1 126 ? -5.383 -5.605 21.094 1 97 126 TRP B C 1
ATOM 2968 O O . TRP B 1 126 ? -4.242 -5.188 20.891 1 97 126 TRP B O 1
ATOM 2978 N N . SER B 1 127 ? -5.625 -6.523 21.984 1 95.56 127 SER B N 1
ATOM 2979 C CA . SER B 1 127 ? -4.551 -7.031 22.844 1 95.56 127 SER B CA 1
ATOM 2980 C C . SER B 1 127 ? -3.986 -8.336 22.297 1 95.56 127 SER B C 1
ATOM 2982 O O . SER B 1 127 ? -2.928 -8.797 22.734 1 95.56 127 SER B O 1
ATOM 2984 N N . ARG B 1 128 ? -4.699 -8.914 21.312 1 94 128 ARG B N 1
ATOM 2985 C CA . ARG B 1 128 ? -4.223 -10.195 20.812 1 94 128 ARG B CA 1
ATOM 2986 C C . ARG B 1 128 ? -4.496 -10.328 19.312 1 94 128 ARG B C 1
ATOM 2988 O O . ARG B 1 128 ? -5.324 -9.602 18.766 1 94 128 ARG B O 1
ATOM 2995 N N . GLY B 1 129 ? -3.684 -11.242 18.75 1 94.75 129 GLY B N 1
ATOM 2996 C CA . GLY B 1 129 ? -3.955 -11.633 17.375 1 94.75 129 GLY B CA 1
ATOM 2997 C C . GLY B 1 129 ? -3.65 -10.539 16.375 1 94.75 129 GLY B C 1
ATOM 2998 O O . GLY B 1 129 ? -2.721 -9.75 16.562 1 94.75 129 GLY B O 1
ATOM 2999 N N . ARG B 1 130 ? -4.371 -10.57 15.289 1 95.94 130 ARG B N 1
ATOM 3000 C CA . ARG B 1 130 ? -4.16 -9.719 14.125 1 95.94 130 ARG B CA 1
ATOM 3001 C C . ARG B 1 130 ? -4.156 -8.242 14.516 1 95.94 130 ARG B C 1
ATOM 3003 O O . ARG B 1 130 ? -3.262 -7.492 14.125 1 95.94 130 ARG B O 1
ATOM 3010 N N . TYR B 1 131 ? -5.086 -7.863 15.336 1 97.56 131 TYR B N 1
ATOM 3011 C CA . TYR B 1 131 ? -5.27 -6.449 15.641 1 97.56 131 TYR B CA 1
ATOM 3012 C C . TYR B 1 131 ? -4.188 -5.945 16.578 1 97.56 131 TYR B C 1
ATOM 3014 O O . TYR B 1 131 ? -3.791 -4.781 16.516 1 97.56 131 TYR B O 1
ATOM 3022 N N . ALA B 1 132 ? -3.68 -6.836 17.438 1 97.88 132 ALA B N 1
ATOM 3023 C CA . ALA B 1 132 ? -2.541 -6.461 18.266 1 97.88 132 ALA B CA 1
ATOM 3024 C C . ALA B 1 132 ? -1.308 -6.176 17.406 1 97.88 132 ALA B C 1
ATOM 3026 O O . ALA B 1 132 ? -0.544 -5.25 17.703 1 97.88 132 ALA B O 1
ATOM 3027 N N . HIS B 1 133 ? -1.094 -6.988 16.375 1 98.19 133 HIS B N 1
ATOM 3028 C CA . HIS B 1 133 ? 0.044 -6.797 15.484 1 98.19 133 HIS B CA 1
ATOM 3029 C C . HIS B 1 133 ? -0.119 -5.531 14.648 1 98.19 133 HIS B C 1
ATOM 3031 O O . HIS B 1 133 ? 0.846 -4.797 14.43 1 98.19 133 HIS B O 1
ATOM 3037 N N . LEU B 1 134 ? -1.339 -5.293 14.156 1 98.38 134 LEU B N 1
ATOM 3038 C CA . LEU B 1 134 ? -1.631 -4.066 13.422 1 98.38 134 LEU B CA 1
ATOM 3039 C C . LEU B 1 134 ? -1.322 -2.838 14.273 1 98.38 134 LEU B C 1
ATOM 3041 O O . LEU B 1 134 ? -0.636 -1.92 13.82 1 98.38 134 LEU B O 1
ATOM 3045 N N . LEU B 1 135 ? -1.782 -2.857 15.508 1 98.38 135 LEU B N 1
ATOM 3046 C CA . LEU B 1 135 ? -1.604 -1.734 16.422 1 98.38 135 LEU B CA 1
ATOM 3047 C C . LEU B 1 135 ? -0.123 -1.481 16.688 1 98.38 135 LEU B C 1
ATOM 3049 O O . LEU B 1 135 ? 0.336 -0.338 16.641 1 98.38 135 LEU B O 1
ATOM 3053 N N . ALA B 1 136 ? 0.557 -2.549 16.984 1 98.19 136 ALA B N 1
ATOM 3054 C CA . ALA B 1 136 ? 1.98 -2.412 17.281 1 98.19 136 ALA B CA 1
ATOM 3055 C C . ALA B 1 136 ? 2.727 -1.782 16.109 1 98.19 136 ALA B C 1
ATOM 3057 O O . ALA B 1 136 ? 3.564 -0.896 16.297 1 98.19 136 ALA B O 1
ATOM 3058 N N . LEU B 1 137 ? 2.439 -2.213 14.891 1 98.25 137 LEU B N 1
ATOM 3059 C CA . LEU B 1 137 ? 3.092 -1.666 13.703 1 98.25 137 LEU B CA 1
ATOM 3060 C C . LEU B 1 137 ? 2.662 -0.222 13.461 1 98.25 137 LEU B C 1
ATOM 3062 O O . LEU B 1 137 ? 3.475 0.614 13.062 1 98.25 137 LEU B O 1
ATOM 3066 N N . CYS B 1 138 ? 1.409 0.069 13.641 1 98.12 138 CYS B N 1
ATOM 3067 C CA . CYS B 1 138 ? 0.91 1.433 13.5 1 98.12 138 CYS B CA 1
ATOM 3068 C C . CYS B 1 138 ? 1.685 2.393 14.398 1 98.12 138 CYS B C 1
ATOM 3070 O O . CYS B 1 138 ? 2.205 3.404 13.93 1 98.12 138 CYS B O 1
ATOM 3072 N N . LEU B 1 139 ? 1.772 2.021 15.68 1 98.06 139 LEU B N 1
ATOM 3073 C CA . LEU B 1 139 ? 2.453 2.873 16.656 1 98.06 139 LEU B CA 1
ATOM 3074 C C . LEU B 1 139 ? 3.916 3.068 16.266 1 98.06 139 LEU B C 1
ATOM 3076 O O . LEU B 1 139 ? 4.422 4.191 16.297 1 98.06 139 LEU B O 1
ATOM 3080 N N . SER B 1 140 ? 4.543 1.979 15.898 1 96.75 140 SER B N 1
ATOM 3081 C CA . SER B 1 140 ? 5.949 2.062 15.508 1 96.75 140 SER B CA 1
ATOM 3082 C C . SER B 1 140 ? 6.137 2.939 14.273 1 96.75 140 SER B C 1
ATOM 3084 O O . SER B 1 140 ? 7.066 3.744 14.219 1 96.75 140 SER B O 1
ATOM 3086 N N . GLU B 1 141 ? 5.293 2.791 13.281 1 96.69 141 GLU B N 1
ATOM 3087 C CA . GLU B 1 141 ? 5.371 3.559 12.039 1 96.69 141 GLU B CA 1
ATOM 3088 C C . GLU B 1 141 ? 5.18 5.051 12.305 1 96.69 141 GLU B C 1
ATOM 3090 O O . GLU B 1 141 ? 5.844 5.887 11.688 1 96.69 141 GLU B O 1
ATOM 3095 N N . ILE B 1 142 ? 4.23 5.383 13.164 1 96.81 142 ILE B N 1
ATOM 3096 C CA . ILE B 1 142 ? 3.986 6.781 13.492 1 96.81 142 ILE B CA 1
ATOM 3097 C C . ILE B 1 142 ? 5.234 7.391 14.125 1 96.81 142 ILE B C 1
ATOM 3099 O O . ILE B 1 142 ? 5.656 8.484 13.75 1 96.81 142 ILE B O 1
ATOM 3103 N N . CYS B 1 143 ? 5.824 6.672 15.023 1 96.62 143 CYS B N 1
ATOM 3104 C CA . CYS B 1 143 ? 6.992 7.164 15.75 1 96.62 143 CYS B CA 1
ATOM 3105 C C . CYS B 1 143 ? 8.172 7.359 14.812 1 96.62 143 CYS B C 1
ATOM 3107 O O . CYS B 1 143 ? 8.953 8.305 14.969 1 96.62 143 CYS B O 1
ATOM 3109 N N . ASP B 1 144 ? 8.266 6.527 13.797 1 94.94 144 ASP B N 1
ATOM 3110 C CA . ASP B 1 144 ? 9.438 6.523 12.922 1 94.94 144 ASP B CA 1
ATOM 3111 C C . ASP B 1 144 ? 9.203 7.391 11.688 1 94.94 144 ASP B C 1
ATOM 3113 O O . ASP B 1 144 ? 10.133 7.645 10.914 1 94.94 144 ASP B O 1
ATOM 3117 N N . ALA B 1 145 ? 8.008 7.84 11.461 1 95.25 145 ALA B N 1
ATOM 3118 C CA . ALA B 1 145 ? 7.641 8.531 10.234 1 95.25 145 ALA B CA 1
ATOM 3119 C C . ALA B 1 145 ? 8.336 9.891 10.141 1 95.25 145 ALA B C 1
ATOM 3121 O O . ALA B 1 145 ? 8.477 10.594 11.141 1 95.25 145 ALA B O 1
ATOM 3122 N N . ALA B 1 146 ? 8.734 10.234 8.992 1 91.31 146 ALA B N 1
ATOM 3123 C CA . ALA B 1 146 ? 9.32 11.547 8.75 1 91.31 146 ALA B CA 1
ATOM 3124 C C . ALA B 1 146 ? 8.273 12.656 8.891 1 91.31 146 ALA B C 1
ATOM 3126 O O . ALA B 1 146 ? 7.164 12.531 8.375 1 91.31 146 ALA B O 1
ATOM 3127 N N . GLU B 1 147 ? 8.633 13.719 9.578 1 90.81 147 GLU B N 1
ATOM 3128 C CA . GLU B 1 147 ? 7.758 14.875 9.719 1 90.81 147 GLU B CA 1
ATOM 3129 C C . GLU B 1 147 ? 7.766 15.727 8.453 1 90.81 147 GLU B C 1
ATOM 3131 O O . GLU B 1 147 ? 8.812 15.922 7.836 1 90.81 147 GLU B O 1
ATOM 3136 N N . GLN B 1 148 ? 6.625 16.141 8.125 1 84.81 148 GLN B N 1
ATOM 3137 C CA . GLN B 1 148 ? 6.484 17.016 6.965 1 84.81 148 GLN B CA 1
ATOM 3138 C C . GLN B 1 148 ? 6.109 18.438 7.391 1 84.81 148 GLN B C 1
ATOM 3140 O O . GLN B 1 148 ? 5.32 18.625 8.32 1 84.81 148 GLN B O 1
ATOM 3145 N N . PRO B 1 149 ? 6.695 19.391 6.699 1 79.56 149 PRO B N 1
ATOM 3146 C CA . PRO B 1 149 ? 6.465 20.766 7.098 1 79.56 149 PRO B CA 1
ATOM 3147 C C . PRO B 1 149 ? 5.121 21.312 6.613 1 79.56 149 PRO B C 1
ATOM 3149 O O . PRO B 1 149 ? 5.082 22.234 5.793 1 79.56 149 PRO B O 1
ATOM 3152 N N . MET B 1 150 ? 4.09 20.922 7.129 1 88.56 150 MET B N 1
ATOM 3153 C CA . MET B 1 150 ? 2.748 21.328 6.719 1 88.56 150 MET B CA 1
ATOM 3154 C C . MET B 1 150 ? 1.996 21.969 7.879 1 88.56 150 MET B C 1
ATOM 3156 O O . MET B 1 150 ? 0.768 21.906 7.945 1 88.56 150 MET B O 1
ATOM 3160 N N . LEU B 1 151 ? 2.805 22.438 8.742 1 90.94 151 LEU B N 1
ATOM 3161 C CA . LEU B 1 151 ? 2.283 23.234 9.852 1 90.94 151 LEU B CA 1
ATOM 3162 C C . LEU B 1 151 ? 2.701 24.688 9.719 1 90.94 151 LEU B C 1
ATOM 3164 O O . LEU B 1 151 ? 3.877 24.984 9.492 1 90.94 151 LEU B O 1
ATOM 3168 N N . LEU B 1 152 ? 1.791 25.594 9.75 1 93.25 152 LEU B N 1
ATOM 3169 C CA . LEU B 1 152 ? 2.037 27.031 9.688 1 93.25 152 LEU B CA 1
ATOM 3170 C C . LEU B 1 152 ? 1.646 27.719 11 1 93.25 152 LEU B C 1
ATOM 3172 O O . LEU B 1 152 ? 0.459 27.844 11.305 1 93.25 152 LEU B O 1
ATOM 3176 N N . PRO B 1 153 ? 2.699 28.125 11.703 1 93.69 153 PRO B N 1
ATOM 3177 C CA . PRO B 1 153 ? 2.352 28.828 12.93 1 93.69 153 PRO B CA 1
ATOM 3178 C C . PRO B 1 153 ? 1.621 30.156 12.656 1 93.69 153 PRO B C 1
ATOM 3180 O O . PRO B 1 153 ? 1.943 30.859 11.695 1 93.69 153 PRO B O 1
ATOM 3183 N N . LEU B 1 154 ? 0.701 30.422 13.414 1 93.25 154 LEU B N 1
ATOM 3184 C CA . LEU B 1 154 ? -0.086 31.641 13.266 1 93.25 154 LEU B CA 1
ATOM 3185 C C . LEU B 1 154 ? 0.226 32.625 14.391 1 93.25 154 LEU B C 1
ATOM 3187 O O . LEU B 1 154 ? 0.28 32.25 15.562 1 93.25 154 LEU B O 1
ATOM 3191 N N . PRO B 1 155 ? 0.512 33.906 14 1 92.56 155 PRO B N 1
ATOM 3192 C CA . PRO B 1 155 ? 0.731 34.906 15.047 1 92.56 155 PRO B CA 1
ATOM 3193 C C . PRO B 1 155 ? -0.531 35.188 15.852 1 92.56 155 PRO B C 1
ATOM 3195 O O . PRO B 1 155 ? -1.645 35.031 15.352 1 92.56 155 PRO B O 1
ATOM 3198 N N . GLN B 1 156 ? -0.289 35.656 17.047 1 91.62 156 GLN B N 1
ATOM 3199 C CA . GLN B 1 156 ? -1.412 35.906 17.953 1 91.62 156 GLN B CA 1
ATOM 3200 C C . GLN B 1 156 ? -1.608 37.375 18.219 1 91.62 156 GLN B C 1
ATOM 3202 O O . GLN B 1 156 ? -2.641 37.781 18.75 1 91.62 156 GLN B O 1
ATOM 3207 N N . ASP B 1 157 ? -0.706 38.125 17.812 1 92.94 157 ASP B N 1
ATOM 3208 C CA . ASP B 1 157 ? -0.787 39.562 18.062 1 92.94 157 ASP B CA 1
ATOM 3209 C C . ASP B 1 157 ? -2.08 40.156 17.5 1 92.94 157 ASP B C 1
ATOM 3211 O O . ASP B 1 157 ? -2.385 39.969 16.312 1 92.94 157 ASP B O 1
ATOM 3215 N N . LYS B 1 158 ? -2.777 40.906 18.266 1 91.12 158 LYS B N 1
ATOM 3216 C CA . LYS B 1 158 ? -4.09 41.438 17.922 1 91.12 158 LYS B CA 1
ATOM 3217 C C . LYS B 1 158 ? -4.02 42.312 16.672 1 91.12 158 LYS B C 1
ATOM 3219 O O . LYS B 1 158 ? -4.988 42.406 15.914 1 91.12 158 LYS B O 1
ATOM 3224 N N . ARG B 1 159 ? -2.941 43.062 16.484 1 89.75 159 ARG B N 1
ATOM 3225 C CA . ARG B 1 159 ? -2.777 43.906 15.312 1 89.75 159 ARG B CA 1
ATOM 3226 C C . ARG B 1 159 ? -2.846 43.094 14.023 1 89.75 159 ARG B C 1
ATOM 3228 O O . ARG B 1 159 ? -3.166 43.656 12.961 1 89.75 159 ARG B O 1
ATOM 3235 N N . LEU B 1 160 ? -2.6 41.781 14.141 1 91.62 160 LEU B N 1
ATOM 3236 C CA . LEU B 1 160 ? -2.545 40.938 12.953 1 91.62 160 LEU B CA 1
ATOM 3237 C C . LEU B 1 160 ? -3.828 40.125 12.805 1 91.62 160 LEU B C 1
ATOM 3239 O O . LEU B 1 160 ? -3.922 39.25 11.93 1 91.62 160 LEU B O 1
ATOM 3243 N N . ALA B 1 161 ? -4.812 40.281 13.555 1 87.81 161 ALA B N 1
ATOM 3244 C CA . ALA B 1 161 ? -6.09 39.594 13.57 1 87.81 161 ALA B CA 1
ATOM 3245 C C . ALA B 1 161 ? -6.758 39.625 12.195 1 87.81 161 ALA B C 1
ATOM 3247 O O . ALA B 1 161 ? -7.305 38.625 11.727 1 87.81 161 ALA B O 1
ATOM 3248 N N . PRO B 1 162 ? -6.809 40.812 11.594 1 84.19 162 PRO B N 1
ATOM 3249 C CA . PRO B 1 162 ? -7.438 40.844 10.266 1 84.19 162 PRO B CA 1
ATOM 3250 C C . PRO B 1 162 ? -6.789 39.906 9.273 1 84.19 162 PRO B C 1
ATOM 3252 O O . PRO B 1 162 ? -7.477 39.312 8.422 1 84.19 162 PRO B O 1
ATOM 3255 N N . LEU B 1 163 ? -5.492 39.781 9.344 1 86.25 163 LEU B N 1
ATOM 3256 C CA . LEU B 1 163 ? -4.777 38.812 8.492 1 86.25 163 LEU B CA 1
ATOM 3257 C C . LEU B 1 163 ? -5.238 37.406 8.766 1 86.25 163 LEU B C 1
ATOM 3259 O O . LEU B 1 163 ? -5.422 36.594 7.832 1 86.25 163 LEU B O 1
ATOM 3263 N N . MET B 1 164 ? -5.492 37.031 9.977 1 84.5 164 MET B N 1
ATOM 3264 C CA . MET B 1 164 ? -5.848 35.688 10.398 1 84.5 164 MET B CA 1
ATOM 3265 C C . MET B 1 164 ? -7.293 35.375 10.039 1 84.5 164 MET B C 1
ATOM 3267 O O . MET B 1 164 ? -7.652 34.219 9.875 1 84.5 164 MET B O 1
ATOM 3271 N N . SER B 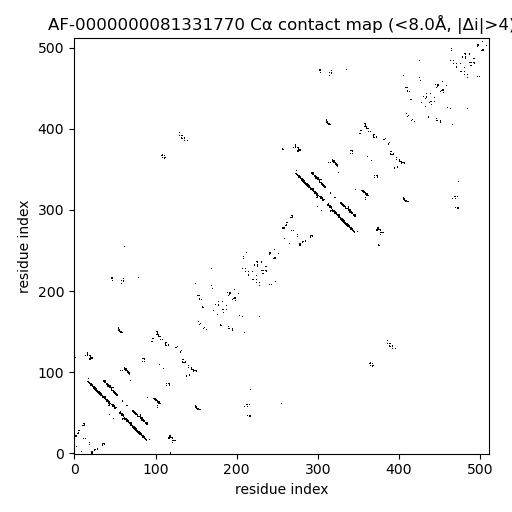1 165 ? -8.125 36.344 9.891 1 82.62 165 SER B N 1
ATOM 3272 C CA . SER B 1 165 ? -9.539 36.188 9.562 1 82.62 165 SER B CA 1
ATOM 3273 C C . SER B 1 165 ? -9.727 35.875 8.078 1 82.62 165 SER B C 1
ATOM 3275 O O . SER B 1 165 ? -10.789 35.406 7.664 1 82.62 165 SER B O 1
ATOM 3277 N N . SER B 1 166 ? -8.742 36.031 7.305 1 82.06 166 SER B N 1
ATOM 3278 C CA . SER B 1 166 ? -8.812 35.844 5.859 1 82.06 166 SER B CA 1
ATOM 3279 C C . SER B 1 166 ? -7.703 34.906 5.371 1 82.06 166 SER B C 1
ATOM 3281 O O . SER B 1 166 ? -7.039 35.219 4.375 1 82.06 166 SER B O 1
ATOM 3283 N N . LEU B 1 167 ? -7.543 33.906 6.086 1 80.31 167 LEU B N 1
ATOM 3284 C CA . LEU B 1 167 ? -6.402 33.031 5.809 1 80.31 167 LEU B CA 1
ATOM 3285 C C . LEU B 1 167 ? -6.605 32.281 4.504 1 80.31 167 LEU B C 1
ATOM 3287 O O . LEU B 1 167 ? -5.676 31.641 3.998 1 80.31 167 LEU B O 1
ATOM 3291 N N . ASP B 1 168 ? -7.715 32.375 3.881 1 80.19 168 ASP B N 1
ATOM 3292 C CA . ASP B 1 168 ? -7.98 31.688 2.629 1 80.19 168 ASP B CA 1
ATOM 3293 C C . ASP B 1 168 ? -7.543 32.531 1.428 1 80.19 168 ASP B C 1
ATOM 3295 O O . ASP B 1 168 ? -7.586 32.062 0.289 1 80.19 168 ASP B O 1
ATOM 3299 N N . THR B 1 169 ? -7.18 33.719 1.757 1 86.88 169 THR B N 1
ATOM 3300 C CA . THR B 1 169 ? -6.719 34.594 0.687 1 86.88 169 THR B CA 1
ATOM 3301 C C . THR B 1 169 ? -5.219 34.844 0.8 1 86.88 169 THR B C 1
ATOM 3303 O O . THR B 1 169 ? -4.641 34.719 1.882 1 86.88 169 THR B O 1
ATOM 3306 N N . LEU B 1 170 ? -4.637 35.281 -0.28 1 90.62 170 LEU B N 1
ATOM 3307 C CA . LEU B 1 170 ? -3.201 35.531 -0.323 1 90.62 170 LEU B CA 1
ATOM 3308 C C . LEU B 1 170 ? -2.826 36.656 0.651 1 90.62 170 LEU B C 1
ATOM 3310 O O . LEU B 1 170 ? -3.324 37.781 0.543 1 90.62 170 LEU B O 1
ATOM 3314 N N . PRO B 1 171 ? -1.956 36.25 1.594 1 93.69 171 PRO B N 1
ATOM 3315 C CA . PRO B 1 171 ? -1.498 37.312 2.49 1 93.69 171 PRO B CA 1
ATOM 3316 C C . PRO B 1 171 ? -0.815 38.469 1.745 1 93.69 171 PRO B C 1
ATOM 3318 O O . PRO B 1 171 ? -0.071 38.219 0.791 1 93.69 171 PRO B O 1
ATOM 3321 N N . PRO B 1 172 ? -1.038 39.625 2.166 1 92.75 172 PRO B N 1
ATOM 3322 C CA . PRO B 1 172 ? -0.495 40.781 1.463 1 92.75 172 PRO B CA 1
ATOM 3323 C C . PRO B 1 172 ? 1.024 40.875 1.578 1 92.75 172 PRO B C 1
ATOM 3325 O O . PRO B 1 172 ? 1.634 40.188 2.396 1 92.75 172 PRO B O 1
ATOM 3328 N N . SER B 1 173 ? 1.584 41.781 0.681 1 93.5 173 SER B N 1
ATOM 3329 C CA . SER B 1 173 ? 2.994 42.125 0.842 1 93.5 173 SER B CA 1
ATOM 3330 C C . SER B 1 173 ? 3.242 42.844 2.164 1 93.5 173 SER B C 1
ATOM 3332 O O . SER B 1 173 ? 2.305 43.344 2.799 1 93.5 173 SER B O 1
ATOM 3334 N N . LEU B 1 174 ? 4.512 42.844 2.539 1 93.56 174 LEU B N 1
ATOM 3335 C CA . LEU B 1 174 ? 4.852 43.531 3.789 1 93.56 174 LEU B CA 1
ATOM 3336 C C . LEU B 1 174 ? 4.414 44.969 3.758 1 93.56 174 LEU B C 1
ATOM 3338 O O . LEU B 1 174 ? 3.885 45.5 4.746 1 93.56 174 LEU B O 1
ATOM 3342 N N . GLN B 1 175 ? 4.605 45.625 2.643 1 92.56 175 GLN B N 1
ATOM 3343 C CA . GLN B 1 175 ? 4.234 47.031 2.496 1 92.56 175 GLN B CA 1
ATOM 3344 C C . GLN B 1 175 ? 2.73 47.219 2.664 1 92.56 175 GLN B C 1
ATOM 3346 O O . GLN B 1 175 ? 2.291 48.125 3.369 1 92.56 175 GLN B O 1
ATOM 3351 N N . ALA B 1 176 ? 2.053 46.438 2.012 1 92.81 176 ALA B N 1
ATOM 3352 C CA . ALA B 1 176 ? 0.597 46.5 2.115 1 92.81 176 ALA B CA 1
ATOM 3353 C C . ALA B 1 176 ? 0.133 46.188 3.537 1 92.81 176 ALA B C 1
ATOM 3355 O O . ALA B 1 176 ? -0.814 46.812 4.035 1 92.81 176 ALA B O 1
ATOM 3356 N N . LEU B 1 177 ? 0.767 45.25 4.145 1 92.81 177 LEU B N 1
ATOM 3357 C CA . LEU B 1 177 ? 0.412 44.875 5.5 1 92.81 177 LEU B CA 1
ATOM 3358 C C . LEU B 1 177 ? 0.667 46 6.488 1 92.81 177 LEU B C 1
ATOM 3360 O O . LEU B 1 177 ? -0.111 46.188 7.426 1 92.81 177 LEU B O 1
ATOM 3364 N N . GLU B 1 178 ? 1.756 46.688 6.285 1 92.75 178 GLU B N 1
ATOM 3365 C CA . GLU B 1 178 ? 2.059 47.844 7.113 1 92.75 178 GLU B CA 1
ATOM 3366 C C . GLU B 1 178 ? 0.893 48.844 7.129 1 92.75 178 GLU B C 1
ATOM 3368 O O . GLU B 1 178 ? 0.53 49.344 8.188 1 92.75 178 GLU B O 1
ATOM 3373 N N . GLN B 1 179 ? 0.385 49.031 5.973 1 90.88 179 GLN B N 1
ATOM 3374 C CA . GLN B 1 179 ? -0.709 49.969 5.824 1 90.88 179 GLN B CA 1
ATOM 3375 C C . GLN B 1 179 ? -1.984 49.438 6.48 1 90.88 179 GLN B C 1
ATOM 3377 O O . GLN B 1 179 ? -2.744 50.219 7.07 1 90.88 179 GLN B O 1
ATOM 3382 N N . GLN B 1 180 ? -2.15 48.219 6.445 1 88.25 180 GLN B N 1
ATOM 3383 C CA . GLN B 1 180 ? -3.373 47.625 6.949 1 88.25 180 GLN B CA 1
ATOM 3384 C C . GLN B 1 180 ? -3.375 47.562 8.477 1 88.25 180 GLN B C 1
ATOM 3386 O O . GLN B 1 180 ? -4.418 47.75 9.102 1 88.25 180 GLN B O 1
ATOM 3391 N N . VAL B 1 181 ? -2.277 47.312 9.031 1 87.75 181 VAL B N 1
ATOM 3392 C CA . VAL B 1 181 ? -2.238 47.031 10.469 1 87.75 181 VAL B CA 1
ATOM 3393 C C . VAL B 1 181 ? -1.715 48.25 11.211 1 87.75 181 VAL B C 1
ATOM 3395 O O . VAL B 1 181 ? -1.89 48.375 12.422 1 87.75 181 VAL B O 1
ATOM 3398 N N . GLY B 1 182 ? -1.054 49.188 10.586 1 86.94 182 GLY B N 1
ATOM 3399 C CA . GLY B 1 182 ? -0.551 50.406 11.195 1 86.94 182 GLY B CA 1
ATOM 3400 C C . GLY B 1 182 ? 0.726 50.219 11.984 1 86.94 182 GLY B C 1
ATOM 3401 O O . GLY B 1 182 ? 0.921 50.812 13.039 1 86.94 182 GLY B O 1
ATOM 3402 N N . ALA B 1 183 ? 1.441 49.25 11.695 1 90.56 183 ALA B N 1
ATOM 3403 C CA . ALA B 1 183 ? 2.742 48.969 12.297 1 90.56 183 ALA B CA 1
ATOM 3404 C C . ALA B 1 183 ? 3.844 48.969 11.242 1 90.56 183 ALA B C 1
ATOM 3406 O O . ALA B 1 183 ? 3.594 48.656 10.078 1 90.56 183 ALA B O 1
ATOM 3407 N N . SER B 1 184 ? 5.035 49.281 11.672 1 93.38 184 SER B N 1
ATOM 3408 C CA . SER B 1 184 ? 6.16 49.312 10.742 1 93.38 184 SER B CA 1
ATOM 3409 C C . SER B 1 184 ? 6.57 47.906 10.328 1 93.38 184 SER B C 1
ATOM 3411 O O . SER B 1 184 ? 6.23 46.938 11 1 93.38 184 SER B O 1
ATOM 3413 N N . ALA B 1 185 ? 7.328 47.875 9.312 1 93.38 185 ALA B N 1
ATOM 3414 C CA . ALA B 1 185 ? 7.871 46.594 8.836 1 93.38 185 ALA B CA 1
ATOM 3415 C C . ALA B 1 185 ? 8.734 45.938 9.906 1 93.38 185 ALA B C 1
ATOM 3417 O O . ALA B 1 185 ? 8.711 44.719 10.062 1 93.38 185 ALA B O 1
ATOM 3418 N N . LYS B 1 186 ? 9.43 46.719 10.555 1 94.81 186 LYS B N 1
ATOM 3419 C CA . LYS B 1 186 ? 10.305 46.219 11.609 1 94.81 186 LYS B CA 1
ATOM 3420 C C . LYS B 1 186 ? 9.492 45.594 12.734 1 94.81 186 LYS B C 1
ATOM 3422 O O . LYS B 1 186 ? 9.844 44.5 13.219 1 94.81 186 LYS B O 1
ATOM 3427 N N . THR B 1 187 ? 8.469 46.219 13.125 1 94.88 187 THR B N 1
ATOM 3428 C CA . THR B 1 187 ? 7.598 45.719 14.188 1 94.88 187 THR B CA 1
ATOM 3429 C C . THR B 1 187 ? 6.918 44.438 13.758 1 94.88 187 THR B C 1
ATOM 3431 O O . THR B 1 187 ? 6.895 43.469 14.516 1 94.88 187 THR B O 1
ATOM 3434 N N . ILE B 1 188 ? 6.355 44.438 12.578 1 94.75 188 ILE B N 1
ATOM 3435 C CA . ILE B 1 188 ? 5.695 43.25 12.039 1 94.75 188 ILE B CA 1
ATOM 3436 C C . ILE B 1 188 ? 6.676 42.062 11.992 1 94.75 188 ILE B C 1
ATOM 3438 O O . ILE B 1 188 ? 6.352 40.969 12.414 1 94.75 188 ILE B O 1
ATOM 3442 N N . GLY B 1 189 ? 7.809 42.281 11.469 1 94.12 189 GLY B N 1
ATOM 3443 C CA . GLY B 1 189 ? 8.836 41.25 11.414 1 94.12 189 GLY B CA 1
ATOM 3444 C C . GLY B 1 189 ? 9.188 40.688 12.773 1 94.12 189 GLY B C 1
ATOM 3445 O O . GLY B 1 189 ? 9.352 39.469 12.922 1 94.12 189 GLY B O 1
ATOM 3446 N N . ARG B 1 190 ? 9.312 41.531 13.766 1 95 190 ARG B N 1
ATOM 3447 C CA . ARG B 1 190 ? 9.625 41.125 15.133 1 95 190 ARG B CA 1
ATOM 3448 C C . ARG B 1 190 ? 8.516 40.25 15.703 1 95 190 ARG B C 1
ATOM 3450 O O . ARG B 1 190 ? 8.789 39.25 16.375 1 95 190 ARG B O 1
ATOM 3457 N N . ILE B 1 191 ? 7.32 40.656 15.461 1 94.81 191 ILE B N 1
ATOM 3458 C CA . ILE B 1 191 ? 6.176 39.875 15.953 1 94.81 191 ILE B CA 1
ATOM 3459 C C . ILE B 1 191 ? 6.18 38.5 15.328 1 94.81 191 ILE B C 1
ATOM 3461 O O . ILE B 1 191 ? 6.07 37.5 16.047 1 94.81 191 ILE B O 1
ATOM 3465 N N . PHE B 1 192 ? 6.301 38.469 14.023 1 96 192 PHE B N 1
ATOM 3466 C CA . PHE B 1 192 ? 6.305 37.188 13.328 1 96 192 PHE B CA 1
ATOM 3467 C C . PHE B 1 192 ? 7.457 36.312 13.797 1 96 192 PHE B C 1
ATOM 3469 O O . PHE B 1 192 ? 7.27 35.125 14.078 1 96 192 PHE B O 1
ATOM 3476 N N . GLN B 1 193 ? 8.57 36.875 13.922 1 95.88 193 GLN B N 1
ATOM 3477 C CA . GLN B 1 193 ? 9.727 36.125 14.391 1 95.88 193 GLN B CA 1
ATOM 3478 C C . GLN B 1 193 ? 9.5 35.562 15.797 1 95.88 193 GLN B C 1
ATOM 3480 O O . GLN B 1 193 ? 9.75 34.406 16.062 1 95.88 193 GLN B O 1
ATOM 3485 N N . ARG B 1 194 ? 9.031 36.375 16.594 1 95.69 194 ARG B N 1
ATOM 3486 C CA . ARG B 1 194 ? 8.828 36.031 18 1 95.69 194 ARG B CA 1
ATOM 3487 C C . ARG B 1 194 ? 7.734 34.969 18.141 1 95.69 194 ARG B C 1
ATOM 3489 O O . ARG B 1 194 ? 7.891 34 18.891 1 95.69 194 ARG B O 1
ATOM 3496 N N . GLU B 1 195 ? 6.664 35.125 17.406 1 94.44 195 GLU B N 1
ATOM 3497 C CA . GLU B 1 195 ? 5.473 34.312 17.656 1 94.44 195 GLU B CA 1
ATOM 3498 C C . GLU B 1 195 ? 5.434 33.094 16.734 1 94.44 195 GLU B C 1
ATOM 3500 O O . GLU B 1 195 ? 4.758 32.094 17.031 1 94.44 195 GLU B O 1
ATOM 3505 N N . THR B 1 196 ? 6.07 33.125 15.594 1 93.88 196 THR B N 1
ATOM 3506 C CA . THR B 1 196 ? 5.961 32.031 14.648 1 93.88 196 THR B CA 1
ATOM 3507 C C . THR B 1 196 ? 7.332 31.422 14.359 1 93.88 196 THR B C 1
ATOM 3509 O O . THR B 1 196 ? 7.434 30.344 13.789 1 93.88 196 THR B O 1
ATOM 3512 N N . GLY B 1 197 ? 8.406 32.125 14.727 1 94.31 197 GLY B N 1
ATOM 3513 C CA . GLY B 1 197 ? 9.758 31.719 14.414 1 94.31 197 GLY B CA 1
ATOM 3514 C C . GLY B 1 197 ? 10.164 32 12.984 1 94.31 197 GLY B C 1
ATOM 3515 O O . GLY B 1 197 ? 11.289 31.703 12.57 1 94.31 197 GLY B O 1
ATOM 3516 N N . LEU B 1 198 ? 9.258 32.625 12.258 1 94.75 198 LEU B N 1
ATOM 3517 C CA . LEU B 1 198 ? 9.508 32.969 10.859 1 94.75 198 LEU B CA 1
ATOM 3518 C C . LEU B 1 198 ? 9.383 34.469 10.633 1 94.75 198 LEU B C 1
ATOM 3520 O O . LEU B 1 198 ? 8.594 35.125 11.305 1 94.75 198 LEU B O 1
ATOM 3524 N N . GLY B 1 199 ? 10.25 34.938 9.719 1 95.5 199 GLY B N 1
ATOM 3525 C CA . GLY B 1 199 ? 9.93 36.281 9.211 1 95.5 199 GLY B CA 1
ATOM 3526 C C . GLY B 1 199 ? 8.672 36.312 8.375 1 95.5 199 GLY B C 1
ATOM 3527 O O . GLY B 1 199 ? 8.195 35.281 7.918 1 95.5 199 GLY B O 1
ATOM 3528 N N . TYR B 1 200 ? 8.211 37.5 8.195 1 95.69 200 TYR B N 1
ATOM 3529 C CA . TYR B 1 200 ? 6.941 37.625 7.488 1 95.69 200 TYR B CA 1
ATOM 3530 C C . TYR B 1 200 ? 7.055 37.062 6.074 1 95.69 200 TYR B C 1
ATOM 3532 O O . TYR B 1 200 ? 6.156 36.344 5.602 1 95.69 200 TYR B O 1
ATOM 3540 N N . GLN B 1 201 ? 8.102 37.375 5.449 1 94.69 201 GLN B N 1
ATOM 3541 C CA . GLN B 1 201 ? 8.266 36.906 4.078 1 94.69 201 GLN B CA 1
ATOM 3542 C C . GLN B 1 201 ? 8.336 35.406 4.02 1 94.69 201 GLN B C 1
ATOM 3544 O O . GLN B 1 201 ? 7.707 34.781 3.16 1 94.69 201 GLN B O 1
ATOM 3549 N N . GLN B 1 202 ? 9.109 34.844 4.875 1 95 202 GLN B N 1
ATOM 3550 C CA . GLN B 1 202 ? 9.203 33.375 4.941 1 95 202 GLN B CA 1
ATOM 3551 C C . GLN B 1 202 ? 7.848 32.75 5.25 1 95 202 GLN B C 1
ATOM 3553 O O . GLN B 1 202 ? 7.473 31.75 4.648 1 95 202 GLN B O 1
ATOM 3558 N N . TRP B 1 203 ? 7.199 33.344 6.191 1 95.69 203 TRP B N 1
ATOM 3559 C CA . TRP B 1 203 ? 5.863 32.875 6.57 1 95.69 203 TRP B CA 1
ATOM 3560 C C . TRP B 1 203 ? 4.918 32.938 5.375 1 95.69 203 TRP B C 1
ATOM 3562 O O . TRP B 1 203 ? 4.207 31.953 5.105 1 95.69 203 TRP B O 1
ATOM 3572 N N . ARG B 1 204 ? 4.891 34 4.699 1 94.94 204 ARG B N 1
ATOM 3573 C CA . ARG B 1 204 ? 4.039 34.188 3.533 1 94.94 204 ARG B CA 1
ATOM 3574 C C . ARG B 1 204 ? 4.324 33.156 2.453 1 94.94 204 ARG B C 1
ATOM 3576 O O . ARG B 1 204 ? 3.4 32.656 1.812 1 94.94 204 ARG B O 1
ATOM 3583 N N . GLN B 1 205 ? 5.582 32.875 2.291 1 94.88 205 GLN B N 1
ATOM 3584 C CA . GLN B 1 205 ? 5.953 31.875 1.29 1 94.88 205 GLN B CA 1
ATOM 3585 C C . GLN B 1 205 ? 5.488 30.484 1.7 1 94.88 205 GLN B C 1
ATOM 3587 O O . GLN B 1 205 ? 5.059 29.688 0.857 1 94.88 205 GLN B O 1
ATOM 3592 N N . GLN B 1 206 ? 5.613 30.25 2.939 1 94.56 206 GLN B N 1
ATOM 3593 C CA . GLN B 1 206 ? 5.113 28.969 3.424 1 94.56 206 GLN B CA 1
ATOM 3594 C C . GLN B 1 206 ? 3.604 28.844 3.234 1 94.56 206 GLN B C 1
ATOM 3596 O O . GLN B 1 206 ? 3.096 27.797 2.859 1 94.56 206 GLN B O 1
ATOM 3601 N N . TRP B 1 207 ? 2.969 29.875 3.537 1 94.69 207 TRP B N 1
ATOM 3602 C CA . TRP B 1 207 ? 1.53 29.922 3.299 1 94.69 207 TRP B CA 1
ATOM 3603 C C . TRP B 1 207 ? 1.211 29.641 1.836 1 94.69 207 TRP B C 1
ATOM 3605 O O . TRP B 1 207 ? 0.327 28.828 1.532 1 94.69 207 TRP B O 1
ATOM 3615 N N . ARG B 1 208 ? 1.887 30.312 0.95 1 94.88 208 ARG B N 1
ATOM 3616 C CA . ARG B 1 208 ? 1.661 30.141 -0.483 1 94.88 208 ARG B CA 1
ATOM 3617 C C . ARG B 1 208 ? 1.886 28.703 -0.912 1 94.88 208 ARG B C 1
ATOM 3619 O O . ARG B 1 208 ? 1.11 28.156 -1.699 1 94.88 208 ARG B O 1
ATOM 3626 N N . LEU B 1 209 ? 2.9 28.172 -0.406 1 94.06 209 LEU B N 1
ATOM 3627 C CA . LEU B 1 209 ? 3.184 26.781 -0.727 1 94.06 209 LEU B CA 1
ATOM 3628 C C . LEU B 1 209 ? 2.021 25.875 -0.317 1 94.06 209 LEU B C 1
ATOM 3630 O O . LEU B 1 209 ? 1.545 25.062 -1.115 1 94.06 209 LEU B O 1
ATOM 3634 N N . MET B 1 210 ? 1.592 26.016 0.885 1 92.81 210 MET B N 1
ATOM 3635 C CA . MET B 1 210 ? 0.492 25.203 1.4 1 92.81 210 MET B CA 1
ATOM 3636 C C . MET B 1 210 ? -0.761 25.375 0.549 1 92.81 210 MET B C 1
ATOM 3638 O O . MET B 1 210 ? -1.465 24.406 0.263 1 92.81 210 MET B O 1
ATOM 3642 N N . ARG B 1 211 ? -0.942 26.562 0.159 1 92.94 211 ARG B N 1
ATOM 3643 C CA . ARG B 1 211 ? -2.111 26.859 -0.667 1 92.94 211 ARG B CA 1
ATOM 3644 C C . ARG B 1 211 ? -1.979 26.203 -2.043 1 92.94 211 ARG B C 1
ATOM 3646 O O . ARG B 1 211 ? -2.957 25.703 -2.596 1 92.94 211 ARG B O 1
ATOM 3653 N N . VAL B 1 212 ? -0.841 26.297 -2.635 1 93.75 212 VAL B N 1
ATOM 3654 C CA . VAL B 1 212 ? -0.609 25.625 -3.914 1 93.75 212 VAL B CA 1
ATOM 3655 C C . VAL B 1 212 ? -0.934 24.141 -3.795 1 93.75 212 VAL B C 1
ATOM 3657 O O . VAL B 1 212 ? -1.653 23.594 -4.629 1 93.75 212 VAL B O 1
ATOM 3660 N N . ILE B 1 213 ? -0.43 23.531 -2.775 1 91 213 ILE B N 1
ATOM 3661 C CA . ILE B 1 213 ? -0.636 22.094 -2.553 1 91 213 ILE B CA 1
ATOM 3662 C C . ILE B 1 213 ? -2.127 21.812 -2.396 1 91 213 ILE B C 1
ATOM 3664 O O . ILE B 1 213 ? -2.645 20.859 -2.977 1 91 213 ILE B O 1
ATOM 3668 N N . GLU B 1 214 ? -2.766 22.594 -1.653 1 90.12 214 GLU B N 1
ATOM 3669 C CA . GLU B 1 214 ? -4.199 22.438 -1.436 1 90.12 214 GLU B CA 1
ATOM 3670 C C . GLU B 1 214 ? -4.969 22.531 -2.75 1 90.12 214 GLU B C 1
ATOM 3672 O O . GLU B 1 214 ? -5.816 21.672 -3.035 1 90.12 214 GLU B O 1
ATOM 3677 N N . LEU B 1 215 ? -4.676 23.531 -3.502 1 91.25 215 LEU B N 1
ATOM 3678 C CA . LEU B 1 215 ? -5.379 23.766 -4.758 1 91.25 215 LEU B CA 1
ATOM 3679 C C . LEU B 1 215 ? -5.117 22.625 -5.746 1 91.25 215 LEU B C 1
ATOM 3681 O O . LEU B 1 215 ? -6.043 22.141 -6.398 1 91.25 215 LEU B O 1
ATOM 3685 N N . LEU B 1 216 ? -3.938 22.203 -5.809 1 91.31 216 LEU B N 1
ATOM 3686 C CA . LEU B 1 216 ? -3.604 21.109 -6.707 1 91.31 216 LEU B CA 1
ATOM 3687 C C . LEU B 1 216 ? -4.277 19.812 -6.258 1 91.31 216 LEU B C 1
ATOM 3689 O O . LEU B 1 216 ? -4.793 19.047 -7.086 1 91.31 216 LEU B O 1
ATOM 3693 N N . ALA B 1 217 ? -4.266 19.562 -5.031 1 87.5 217 ALA B N 1
ATOM 3694 C CA . ALA B 1 217 ? -4.848 18.344 -4.469 1 87.5 217 ALA B CA 1
ATOM 3695 C C . ALA B 1 217 ? -6.355 18.297 -4.707 1 87.5 217 ALA B C 1
ATOM 3697 O O . ALA B 1 217 ? -6.949 17.219 -4.746 1 87.5 217 ALA B O 1
ATOM 3698 N N . THR B 1 218 ? -6.934 19.422 -4.84 1 86.62 218 THR B N 1
ATOM 3699 C CA . THR B 1 218 ? -8.375 19.484 -5.027 1 86.62 218 THR B CA 1
ATOM 3700 C C . THR B 1 218 ? -8.727 19.656 -6.504 1 86.62 218 THR B C 1
ATOM 3702 O O . THR B 1 218 ? -9.852 20.016 -6.848 1 86.62 218 THR B O 1
ATOM 3705 N N . GLY B 1 219 ? -7.664 19.547 -7.391 1 87.94 219 GLY B N 1
ATOM 3706 C CA . GLY B 1 219 ? -7.93 19.375 -8.812 1 87.94 219 GLY B CA 1
ATOM 3707 C C . GLY B 1 219 ? -7.695 20.641 -9.617 1 87.94 219 GLY B C 1
ATOM 3708 O O . GLY B 1 219 ? -7.93 20.656 -10.828 1 87.94 219 GLY B O 1
ATOM 3709 N N . ARG B 1 220 ? -7.242 21.688 -9.031 1 91.38 220 ARG B N 1
ATOM 3710 C CA . ARG B 1 220 ? -6.98 22.922 -9.773 1 91.38 220 ARG B CA 1
ATOM 3711 C C . ARG B 1 220 ? -5.699 22.797 -10.594 1 91.38 220 ARG B C 1
ATOM 3713 O O . ARG B 1 220 ? -4.801 22.031 -10.25 1 91.38 220 ARG B O 1
ATOM 3720 N N . SER B 1 221 ? -5.664 23.531 -11.641 1 95.69 221 SER B N 1
ATOM 3721 C CA . SER B 1 221 ? -4.512 23.484 -12.539 1 95.69 221 SER B CA 1
ATOM 3722 C C . SER B 1 221 ? -3.379 24.375 -12.031 1 95.69 221 SER B C 1
ATOM 3724 O O . SER B 1 221 ? -3.602 25.266 -11.211 1 95.69 221 SER B O 1
ATOM 3726 N N . ILE B 1 222 ? -2.244 24.156 -12.562 1 96.44 222 ILE B N 1
ATOM 3727 C CA . ILE B 1 222 ? -1.07 24.969 -12.258 1 96.44 222 ILE B CA 1
ATOM 3728 C C . ILE B 1 222 ? -1.341 26.438 -12.633 1 96.44 222 ILE B C 1
ATOM 3730 O O . ILE B 1 222 ? -1 27.344 -11.875 1 96.44 222 ILE B O 1
ATOM 3734 N N . SER B 1 223 ? -1.952 26.594 -13.773 1 97.25 223 SER B N 1
ATOM 3735 C CA . SER B 1 223 ? -2.244 27.938 -14.25 1 97.25 223 SER B CA 1
ATOM 3736 C C . SER B 1 223 ? -3.203 28.672 -13.312 1 97.25 223 SER B C 1
ATOM 3738 O O . SER B 1 223 ? -3.033 29.859 -13.031 1 97.25 223 SER B O 1
ATOM 3740 N N . TYR B 1 224 ? -4.16 28.016 -12.898 1 96.5 224 TYR B N 1
ATOM 3741 C CA . TYR B 1 224 ? -5.078 28.594 -11.93 1 96.5 224 TYR B CA 1
ATOM 3742 C C . TYR B 1 224 ? -4.344 29 -10.664 1 96.5 224 TYR B C 1
ATOM 3744 O O . TYR B 1 224 ? -4.555 30.109 -10.141 1 96.5 224 TYR B O 1
ATOM 3752 N N . CYS B 1 225 ? -3.537 28.125 -10.156 1 96.12 225 CYS B N 1
ATOM 3753 C CA . CYS B 1 225 ? -2.77 28.391 -8.945 1 96.12 225 CYS B CA 1
ATOM 3754 C C . CYS B 1 225 ? -1.883 29.625 -9.117 1 96.12 225 CYS B C 1
ATOM 3756 O O . CYS B 1 225 ? -1.813 30.469 -8.227 1 96.12 225 CYS B O 1
ATOM 3758 N N . ALA B 1 226 ? -1.207 29.656 -10.25 1 96.81 226 ALA B N 1
ATOM 3759 C CA . ALA B 1 226 ? -0.312 30.781 -10.516 1 96.81 226 ALA B CA 1
ATOM 3760 C C . ALA B 1 226 ? -1.066 32.094 -10.477 1 96.81 226 ALA B C 1
ATOM 3762 O O . ALA B 1 226 ? -0.623 33.062 -9.828 1 96.81 226 ALA B O 1
ATOM 3763 N N . PHE B 1 227 ? -2.148 32.125 -11.102 1 95.38 227 PHE B N 1
ATOM 3764 C CA . PHE B 1 227 ? -2.977 33.312 -11.148 1 95.38 227 PHE B CA 1
ATOM 3765 C C . PHE B 1 227 ? -3.49 33.688 -9.758 1 95.38 227 PHE B C 1
ATOM 3767 O O . PHE B 1 227 ? -3.326 34.812 -9.297 1 95.38 227 PHE B O 1
ATOM 3774 N N . GLU B 1 228 ? -4.062 32.75 -9.07 1 93.5 228 GLU B N 1
ATOM 3775 C CA . GLU B 1 228 ? -4.711 32.938 -7.777 1 93.5 228 GLU B CA 1
ATOM 3776 C C . GLU B 1 228 ? -3.711 33.406 -6.727 1 93.5 228 GLU B C 1
ATOM 3778 O O . GLU B 1 228 ? -4.059 34.188 -5.828 1 93.5 228 GLU B O 1
ATOM 3783 N N . LEU B 1 229 ? -2.527 32.938 -6.82 1 95.19 229 LEU B N 1
ATOM 3784 C CA . LEU B 1 229 ? -1.557 33.188 -5.754 1 95.19 229 LEU B CA 1
ATOM 3785 C C . LEU B 1 229 ? -0.545 34.25 -6.168 1 95.19 229 LEU B C 1
ATOM 3787 O O . LEU B 1 229 ? 0.453 34.469 -5.477 1 95.19 229 LEU B O 1
ATOM 3791 N N . GLY B 1 230 ? -0.727 34.844 -7.305 1 94.19 230 GLY B N 1
ATOM 3792 C CA . GLY B 1 230 ? -0.012 36.031 -7.691 1 94.19 230 GLY B CA 1
ATOM 3793 C C . GLY B 1 230 ? 1.355 35.75 -8.281 1 94.19 230 GLY B C 1
ATOM 3794 O O . GLY B 1 230 ? 2.289 36.562 -8.094 1 94.19 230 GLY B O 1
ATOM 3795 N N . PHE B 1 231 ? 1.513 34.656 -8.891 1 96.19 231 PHE B N 1
ATOM 3796 C CA . PHE B 1 231 ? 2.748 34.375 -9.625 1 96.19 231 PHE B CA 1
ATOM 3797 C C . PHE B 1 231 ? 2.688 35 -11.023 1 96.19 231 PHE B C 1
ATOM 3799 O O . PHE B 1 231 ? 1.61 35.125 -11.609 1 96.19 231 PHE B O 1
ATOM 3806 N N . THR B 1 232 ? 3.881 35.312 -11.531 1 96.12 232 THR B N 1
ATOM 3807 C CA . THR B 1 232 ? 3.947 36 -12.82 1 96.12 232 THR B CA 1
ATOM 3808 C C . THR B 1 232 ? 3.701 35.031 -13.961 1 96.12 232 THR B C 1
ATOM 3810 O O . THR B 1 232 ? 3.379 35.438 -15.078 1 96.12 232 THR B O 1
ATOM 3813 N N . SER B 1 233 ? 3.953 33.688 -13.734 1 97.06 233 SER B N 1
ATOM 3814 C CA . SER B 1 233 ? 3.781 32.656 -14.742 1 97.06 233 SER B CA 1
ATOM 3815 C C . SER B 1 233 ? 3.721 31.266 -14.102 1 97.06 233 SER B C 1
ATOM 3817 O O . SER B 1 233 ? 4.02 31.109 -12.914 1 97.06 233 SER B O 1
ATOM 3819 N N . ASP B 1 234 ? 3.322 30.344 -14.938 1 97.31 234 ASP B N 1
ATOM 3820 C CA . ASP B 1 234 ? 3.367 28.953 -14.5 1 97.31 234 ASP B CA 1
ATOM 3821 C C . ASP B 1 234 ? 4.789 28.531 -14.133 1 97.31 234 ASP B C 1
ATOM 3823 O O . ASP B 1 234 ? 5.004 27.859 -13.125 1 97.31 234 ASP B O 1
ATOM 3827 N N . SER B 1 235 ? 5.699 28.969 -14.93 1 97.56 235 SER B N 1
ATOM 3828 C CA . SER B 1 235 ? 7.102 28.641 -14.711 1 97.56 235 SER B CA 1
ATOM 3829 C C . SER B 1 235 ? 7.598 29.188 -13.383 1 97.56 235 SER B C 1
ATOM 3831 O O . SER B 1 235 ? 8.383 28.547 -12.68 1 97.56 235 SER B O 1
ATOM 3833 N N . ALA B 1 236 ? 7.121 30.391 -13.07 1 97.19 236 ALA B N 1
ATOM 3834 C CA . ALA B 1 236 ? 7.5 31 -11.805 1 97.19 236 ALA B CA 1
ATOM 3835 C C . ALA B 1 236 ? 6.961 30.203 -10.625 1 97.19 236 ALA B C 1
ATOM 3837 O O . ALA B 1 236 ? 7.656 30.016 -9.617 1 97.19 236 ALA B O 1
ATOM 3838 N N . LEU B 1 237 ? 5.742 29.75 -10.742 1 97.75 237 LEU B N 1
ATOM 3839 C CA . LEU B 1 237 ? 5.152 28.938 -9.688 1 97.75 237 LEU B CA 1
ATOM 3840 C C . LEU B 1 237 ? 5.914 27.625 -9.523 1 97.75 237 LEU B C 1
ATOM 3842 O O . LEU B 1 237 ? 6.219 27.219 -8.406 1 97.75 237 LEU B O 1
ATOM 3846 N N . ILE B 1 238 ? 6.211 26.969 -10.586 1 97.44 238 ILE B N 1
ATOM 3847 C CA . ILE B 1 238 ? 6.906 25.688 -10.562 1 97.44 238 ILE B CA 1
ATOM 3848 C C . ILE B 1 238 ? 8.289 25.859 -9.938 1 97.44 238 ILE B C 1
ATOM 3850 O O . ILE B 1 238 ? 8.719 25.031 -9.133 1 97.44 238 ILE B O 1
ATOM 3854 N N . ALA B 1 239 ? 8.945 26.922 -10.297 1 97.5 239 ALA B N 1
ATOM 3855 C CA . ALA B 1 239 ? 10.258 27.219 -9.727 1 97.5 239 ALA B CA 1
ATOM 3856 C C . ALA B 1 239 ? 10.156 27.438 -8.219 1 97.5 239 ALA B C 1
ATOM 3858 O O . ALA B 1 239 ? 10.984 26.938 -7.453 1 97.5 239 ALA B O 1
ATOM 3859 N N . PHE B 1 240 ? 9.242 28.188 -7.824 1 96.44 240 PHE B N 1
ATOM 3860 C CA . PHE B 1 240 ? 8.977 28.422 -6.414 1 96.44 240 PHE B CA 1
ATOM 3861 C C . PHE B 1 240 ? 8.727 27.125 -5.672 1 96.44 240 PHE B C 1
ATOM 3863 O O . PHE B 1 240 ? 9.32 26.875 -4.621 1 96.44 240 PHE B O 1
ATOM 3870 N N . PHE B 1 241 ? 7.852 26.312 -6.242 1 96.69 241 PHE B N 1
ATOM 3871 C CA . PHE B 1 241 ? 7.488 25.031 -5.645 1 96.69 241 PHE B CA 1
ATOM 3872 C C . PHE B 1 241 ? 8.711 24.141 -5.48 1 96.69 241 PHE B C 1
ATOM 3874 O O . PHE B 1 241 ? 8.93 23.578 -4.41 1 96.69 241 PHE B O 1
ATOM 3881 N N . LYS B 1 242 ? 9.484 24.047 -6.477 1 95.88 242 LYS B N 1
ATOM 3882 C CA . LYS B 1 242 ? 10.695 23.234 -6.453 1 95.88 242 LYS B CA 1
ATOM 3883 C C . LYS B 1 242 ? 11.688 23.766 -5.414 1 95.88 242 LYS B C 1
ATOM 3885 O O . LYS B 1 242 ? 12.328 22.969 -4.715 1 95.88 242 LYS B O 1
ATOM 3890 N N . HIS B 1 243 ? 11.797 25.016 -5.398 1 95.38 243 HIS B N 1
ATOM 3891 C CA . HIS B 1 243 ? 12.688 25.625 -4.418 1 95.38 243 HIS B CA 1
ATOM 3892 C C . HIS B 1 243 ? 12.266 25.281 -2.996 1 95.38 243 HIS B C 1
ATOM 3894 O O . HIS B 1 243 ? 13.102 24.984 -2.145 1 95.38 243 HIS B O 1
ATOM 3900 N N . MET B 1 244 ? 11.031 25.281 -2.807 1 93.44 244 MET B N 1
ATOM 3901 C CA . MET B 1 244 ? 10.492 25.109 -1.461 1 93.44 244 MET B CA 1
ATOM 3902 C C . MET B 1 244 ? 10.477 23.625 -1.067 1 93.44 244 MET B C 1
ATOM 3904 O O . MET B 1 244 ? 10.625 23.297 0.11 1 93.44 244 MET B O 1
ATOM 3908 N N . THR B 1 245 ? 10.211 22.703 -1.994 1 90.5 245 THR B N 1
ATOM 3909 C CA . THR B 1 245 ? 9.969 21.312 -1.642 1 90.5 245 THR B CA 1
ATOM 3910 C C . THR B 1 245 ? 11.086 20.406 -2.178 1 90.5 245 THR B C 1
ATOM 3912 O O . THR B 1 245 ? 11.211 19.25 -1.771 1 90.5 245 THR B O 1
ATOM 3915 N N . GLY B 1 246 ? 11.789 20.875 -3.129 1 91.38 246 GLY B N 1
ATOM 3916 C CA . GLY B 1 246 ? 12.852 20.078 -3.742 1 91.38 246 GLY B CA 1
ATOM 3917 C C . GLY B 1 246 ? 12.398 19.328 -4.98 1 91.38 246 GLY B C 1
ATOM 3918 O O . GLY B 1 246 ? 13.203 18.703 -5.664 1 91.38 246 GLY B O 1
ATOM 3919 N N . THR B 1 247 ? 11.117 19.406 -5.254 1 91.69 247 THR B N 1
ATOM 3920 C CA . THR B 1 247 ? 10.586 18.719 -6.422 1 91.69 247 THR B CA 1
ATOM 3921 C C . THR B 1 247 ? 9.523 19.562 -7.113 1 91.69 247 THR B C 1
ATOM 3923 O O . THR B 1 247 ? 9.117 20.609 -6.594 1 91.69 247 THR B O 1
ATOM 3926 N N . THR B 1 248 ? 9.141 19.125 -8.312 1 93.5 248 THR B N 1
ATOM 3927 C CA . THR B 1 248 ? 8.055 19.797 -9.031 1 93.5 248 THR B CA 1
ATOM 3928 C C . THR B 1 248 ? 6.699 19.375 -8.477 1 93.5 248 THR B C 1
ATOM 3930 O O . THR B 1 248 ? 6.594 18.391 -7.762 1 93.5 248 THR B O 1
ATOM 3933 N N . PRO B 1 249 ? 5.656 20.156 -8.797 1 91.5 249 PRO B N 1
ATOM 3934 C CA . PRO B 1 249 ? 4.32 19.734 -8.375 1 91.5 249 PRO B CA 1
ATOM 3935 C C . PRO B 1 249 ? 3.963 18.328 -8.852 1 91.5 249 PRO B C 1
ATOM 3937 O O . PRO B 1 249 ? 3.42 17.531 -8.078 1 91.5 249 PRO B O 1
ATOM 3940 N N . ARG B 1 250 ? 4.277 18 -10.008 1 87.81 250 ARG B N 1
ATOM 3941 C CA . ARG B 1 250 ? 4.004 16.672 -10.547 1 87.81 250 ARG B CA 1
ATOM 3942 C C . ARG B 1 250 ? 4.73 15.594 -9.742 1 87.81 250 ARG B C 1
ATOM 3944 O O . ARG B 1 250 ? 4.145 14.57 -9.391 1 87.81 250 ARG B O 1
ATOM 3951 N N . GLY B 1 251 ? 5.961 15.828 -9.5 1 86.31 251 GLY B N 1
ATOM 3952 C CA . GLY B 1 251 ? 6.758 14.898 -8.719 1 86.31 251 GLY B CA 1
ATOM 3953 C C . GLY B 1 251 ? 6.262 14.734 -7.301 1 86.31 251 GLY B C 1
ATOM 3954 O O . GLY B 1 251 ? 6.32 13.633 -6.738 1 86.31 251 GLY B O 1
ATOM 3955 N N . TYR B 1 252 ? 5.82 15.828 -6.773 1 85.94 252 TYR B N 1
ATOM 3956 C CA . TYR B 1 252 ? 5.32 15.852 -5.402 1 85.94 252 TYR B CA 1
ATOM 3957 C C . TYR B 1 252 ? 4.102 14.953 -5.254 1 85.94 252 TYR B C 1
ATOM 3959 O O . TYR B 1 252 ? 3.975 14.227 -4.262 1 85.94 252 TYR B O 1
ATOM 3967 N N . PHE B 1 253 ? 3.234 14.883 -6.301 1 82.06 253 PHE B N 1
ATOM 3968 C CA . PHE B 1 253 ? 1.983 14.141 -6.223 1 82.06 253 PHE B CA 1
ATOM 3969 C C . PHE B 1 253 ? 2.125 12.766 -6.879 1 82.06 253 PHE B C 1
ATOM 3971 O O . PHE B 1 253 ? 1.25 11.914 -6.734 1 82.06 253 PHE B O 1
ATOM 3978 N N . LYS B 1 254 ? 3.08 12.406 -7.91 1 68 254 LYS B N 1
ATOM 3979 C CA . LYS B 1 254 ? 3.332 11.102 -8.516 1 68 254 LYS B CA 1
ATOM 3980 C C . LYS B 1 254 ? 3.848 10.109 -7.477 1 68 254 LYS B C 1
ATOM 3982 O O . LYS B 1 254 ? 3.58 8.906 -7.574 1 68 254 LYS B O 1
ATOM 3987 N N . ALA B 1 255 ? 4.84 10.562 -6.727 1 55.5 255 ALA B N 1
ATOM 3988 C CA . ALA B 1 255 ? 5.355 9.602 -5.758 1 55.5 255 ALA B CA 1
ATOM 3989 C C . ALA B 1 255 ? 4.215 8.875 -5.047 1 55.5 255 ALA B C 1
ATOM 3991 O O . ALA B 1 255 ? 4.453 8.023 -4.184 1 55.5 255 ALA B O 1
ATOM 3992 N N . ARG B 1 256 ? 3.031 9.109 -5.605 1 46.94 256 ARG B N 1
ATOM 3993 C CA . ARG B 1 256 ? 1.824 8.539 -5.012 1 46.94 256 ARG B CA 1
ATOM 3994 C C . ARG B 1 256 ? 1.422 7.25 -5.719 1 46.94 256 ARG B C 1
ATOM 3996 O O . ARG B 1 256 ? 1.573 7.133 -6.938 1 46.94 256 ARG B O 1
#